Protein AF-A0A7S0CYG7-F1 (afdb_monomer)

Sequence (548 aa):
MARQGARPFTRKGIQISRIVRALGLVGALTLSAVIFRNNRKIYEASVMEYEMIKNEPAGGPNTKQLPSTTHTIQKKKKPPKPDGEVFWECKTQQNEMSTRLPTTFNICGFDLVSDKRYLPDPNYLDLVQAYPPESWRLDSALMIEAAVDLQNPLSCENPFSEDKGRFHLLKLIQAGIGFNVYLFTNLVSRHLEVDVPVMVNENSYWRFTDSNCGRGYTCHLRNLTKCRVDDVPRDKVVALTHHGWPFPTLANVCGEHGTWIPAKGRCLCRKGYVPQESGQSDPACRKLKPNEQQPRISDMMDRFHKWGLTAPGEVDVGGSGCPYSFVNKRDERYKHGYFWWHAQYLNWLITEADNYKNTQGWAKEMGLDHLAGDTCIAVHVRHGDACMDPYSKHRTCHSWTEYLAAIEEMERIYGNQKSIFLATDNQTIVDDAVRMNHAGRRLVYQNISRAKYKPRNWGDTVDVRREFNKPEIVTEFMQDVVGLSMCGYFIGTFTSSVGWITTELQSARLGHYRPFIALDMPYGHKKNVGRFPTFEDKPKPQKKRLDT

Foldseek 3Di:
DDDDDDDDDDPVVVVVVVVVVVVVVVVVVVVVVVVVVVVVVVVVVVVVVVVVVVPDDPDDDDDDDDDDDDDDDDDDDDDDDDPDDPDPPPPDPVVDPDPDDDLADDPPDDDLAADLWDQDAQVVVVSCLVPFNVCLVVLLVVLVVLQLDLQEAPAQAPRDDPPQAAEEEDDFWLFFPLVRLLLVLVVSLVCSLLSHHYAYQLQAPHFQRDVVCPQDRHLQWAHSHPHHPVRHPQQRYFYDFPPAPDTDGQVPLQPPFFHQDSNNRATDGDPQWDQDLQLEGGSYTDGADPPHDHDDPVVSVVSNLVSIHDDPLDPPPVPGHPVPPSPDPRCVCVRPHDLSSSLSSSLNGRCNRNCNVVLVVVLVVLVLQVLFADQEEEEEFEDQLLVLCCPPLVDDRDALVVLVVVQVVSCVRNNHHQAYEYDYLDVVSVVCCVVVVPPNHHYTYDPDDSPLSHAPDRPRHSSSDRVCRDNVNSSNLSSSLVSLLRHQEYEEALSDSSSSSSQSNVCNVSSHGGTYRHPRRRNNHVSSCSVPDDPVPPPPPPPPPPDD

Solvent-accessible surface area (backbone atoms only — not comparable to full-atom values): 31955 Å² total; per-residue (Å²): 141,84,86,83,81,83,78,80,85,53,77,68,61,60,55,52,55,51,51,55,51,52,53,52,51,51,52,52,53,53,51,51,53,49,52,52,52,51,54,51,51,53,50,56,48,54,52,50,53,51,55,53,64,72,67,61,77,90,78,78,83,92,77,85,87,79,89,86,83,88,81,92,76,88,81,80,88,74,81,87,77,79,91,83,77,86,68,86,75,78,72,77,63,82,86,63,81,56,100,62,81,76,92,67,85,74,82,74,91,70,51,56,48,77,36,36,56,44,80,72,57,57,71,58,52,53,49,44,70,75,53,43,53,63,63,58,58,54,54,47,48,55,55,50,50,56,41,51,55,59,26,50,43,95,36,45,72,60,51,43,61,97,85,58,71,45,36,36,42,55,81,82,52,62,53,36,69,45,50,45,56,50,52,48,38,54,56,50,50,58,32,45,62,68,75,35,33,56,43,54,54,50,35,40,92,49,74,44,40,31,82,88,46,50,78,18,56,27,36,59,37,35,66,68,34,87,58,47,74,85,49,29,49,40,77,45,30,28,44,78,48,73,77,50,72,79,68,41,23,49,62,50,38,12,47,99,40,29,44,63,36,66,83,57,63,38,34,51,39,40,93,69,33,37,54,42,76,61,44,72,42,50,53,28,37,36,74,52,54,98,85,53,72,84,68,54,72,67,58,48,53,58,47,58,68,70,41,47,32,64,70,77,70,73,70,42,81,90,71,74,67,65,88,70,68,86,74,78,80,56,64,59,43,77,74,63,29,67,66,54,46,49,13,43,49,42,37,53,32,35,70,59,8,81,40,30,64,57,43,50,49,51,31,43,75,72,50,42,63,86,33,47,34,88,34,17,36,12,36,45,50,76,34,44,46,49,56,73,35,56,85,85,64,79,42,78,65,76,56,66,67,60,53,50,52,52,50,52,54,50,28,72,68,70,44,84,50,55,26,35,38,46,40,62,39,39,60,67,56,53,54,48,49,67,72,65,55,75,84,75,44,46,78,38,64,82,97,67,84,36,72,76,36,50,45,90,49,91,88,41,57,50,53,69,42,74,74,62,27,37,65,68,51,50,46,54,53,50,37,42,44,52,49,35,28,37,23,37,29,42,37,32,33,34,84,38,47,58,41,50,54,25,55,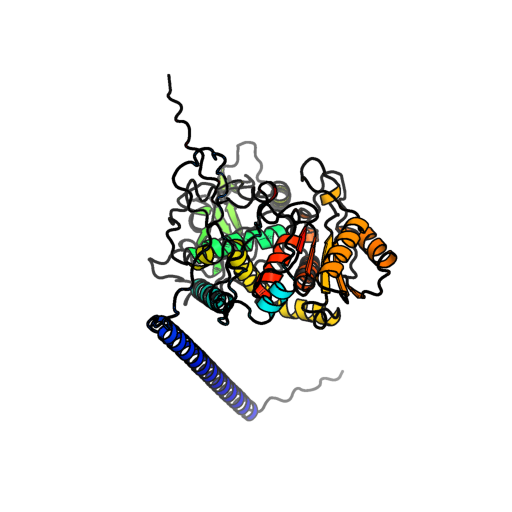28,35,31,18,46,76,64,50,44,87,58,44,32,42,31,81,76,38,17,72,53,23,64,89,68,24,73,77,49,88,53,90,79,69,61,77,71,79,75,77,74,77,78,88,125

Secondary structure (DSSP, 8-state):
---PPPPPPPHHHHHHHHHHHHHHHHHHHHHHHHHHHHHHHHHHHHHHHHHHHHT----PPP----PPPP---PPPPPPPPPTT---------TT---SS--SS---TT--TTT-SEE---HHHHHHHHHS--HHHHHHHHHHHHHHHHHHS-S-SSS-S-TTS--EEEE---SS-HHHHHHHHHHHHHHHHHTT--EEE-TT-SSTT--GGG-SSS-TTS----S--GGGS-GGGEEE--SS-SSPPBTTTTTGGGEEEEGGGTEEEEPTTEEE---TTT---EEEPPTT-----HHHHHHHHTTS-----TT--TTTS---S----S-THHHHHHHHHHHHHHHHHHHHTSTTHHHHHHHHHHTT-STTTEEEEEEEEE--GGGTT-HHHH------HHHHHHHHHHHHHHH---SEEEEEES-HHHHHHHHHH--S--EEEE----GGGGS-SSTT--GGG-GGGGSHHHHHHHHHHHHHHHHEEEEEE-TTSHHHHHHHHHHHHHHTSPPPEEESS--TT-HHHHTTS--TT-PPPP-------

Structure (mmCIF, N/CA/C/O backbone):
data_AF-A0A7S0CYG7-F1
#
_entry.id   AF-A0A7S0CYG7-F1
#
loop_
_atom_site.group_PDB
_atom_site.id
_atom_site.type_symbol
_atom_site.label_atom_id
_atom_site.label_alt_id
_atom_site.label_comp_id
_atom_site.label_asym_id
_atom_site.label_entity_id
_atom_site.label_seq_id
_atom_site.pdbx_PDB_ins_code
_atom_site.Cartn_x
_atom_site.Cartn_y
_atom_site.Cartn_z
_atom_site.occupancy
_atom_site.B_iso_or_equiv
_atom_site.auth_seq_id
_atom_site.auth_comp_id
_atom_site.auth_asym_id
_atom_site.auth_atom_id
_atom_site.pdbx_PDB_model_num
ATOM 1 N N . MET A 1 1 ? 53.678 -15.626 21.365 1.00 46.62 1 MET A N 1
ATOM 2 C CA . MET A 1 1 ? 54.156 -16.899 20.785 1.00 46.62 1 MET A CA 1
ATOM 3 C C . MET A 1 1 ? 53.266 -18.032 21.280 1.00 46.62 1 MET A C 1
ATOM 5 O O . MET A 1 1 ? 53.373 -18.382 22.441 1.00 46.62 1 MET A O 1
ATOM 9 N N . ALA A 1 2 ? 52.370 -18.547 20.436 1.00 34.12 2 ALA A N 1
ATOM 10 C CA . ALA A 1 2 ? 51.748 -19.873 20.555 1.00 34.12 2 ALA A CA 1
ATOM 11 C C . ALA A 1 2 ? 50.960 -20.126 19.256 1.00 34.12 2 ALA A C 1
ATOM 13 O O . ALA A 1 2 ? 49.887 -19.564 19.055 1.00 34.12 2 ALA A O 1
ATOM 14 N N . ARG A 1 3 ? 51.530 -20.901 18.325 1.00 36.56 3 ARG A N 1
ATOM 15 C CA . ARG A 1 3 ? 50.831 -21.381 17.123 1.00 36.56 3 ARG A CA 1
ATOM 16 C C . ARG A 1 3 ? 50.120 -22.684 17.491 1.00 36.56 3 ARG A C 1
ATOM 18 O O . ARG A 1 3 ? 50.789 -23.678 17.753 1.00 36.56 3 ARG A O 1
ATOM 25 N N . GLN A 1 4 ? 48.788 -22.685 17.509 1.00 37.97 4 GLN A N 1
ATOM 26 C CA . GLN A 1 4 ? 48.003 -23.920 17.560 1.00 37.97 4 GLN A CA 1
ATOM 27 C C . GLN A 1 4 ? 47.926 -24.518 16.149 1.00 37.97 4 GLN A C 1
ATOM 29 O O . GLN A 1 4 ? 47.473 -23.868 15.208 1.00 37.97 4 GLN A O 1
ATOM 34 N N . GLY A 1 5 ? 48.435 -25.741 16.000 1.00 33.69 5 GLY A N 1
ATOM 35 C CA . GLY A 1 5 ? 48.446 -26.482 14.742 1.00 33.69 5 GLY A CA 1
ATOM 36 C C . GLY A 1 5 ? 47.070 -27.050 14.401 1.00 33.69 5 GLY A C 1
ATOM 37 O O . GLY A 1 5 ? 46.512 -27.843 15.158 1.00 33.69 5 GLY A O 1
ATOM 38 N N . ALA A 1 6 ? 46.547 -26.680 13.233 1.00 37.00 6 ALA A N 1
ATOM 39 C CA . ALA A 1 6 ? 45.404 -27.343 12.622 1.00 37.00 6 ALA A CA 1
ATOM 40 C C . ALA A 1 6 ? 45.821 -28.744 12.139 1.00 37.00 6 ALA A C 1
ATOM 42 O O . ALA A 1 6 ? 46.774 -28.887 11.372 1.00 37.00 6 ALA A O 1
ATOM 43 N N . ARG A 1 7 ? 45.114 -29.788 12.591 1.00 41.06 7 ARG A N 1
ATOM 44 C CA . ARG A 1 7 ? 45.300 -31.157 12.087 1.00 41.06 7 ARG A CA 1
ATOM 45 C C . ARG A 1 7 ? 44.610 -31.310 10.723 1.00 41.06 7 ARG A C 1
ATOM 47 O O . ARG A 1 7 ? 43.498 -30.807 10.559 1.00 41.06 7 ARG A O 1
ATOM 54 N N . PRO A 1 8 ? 45.215 -32.020 9.757 1.00 43.38 8 PRO A N 1
ATOM 55 C CA . PRO A 1 8 ? 44.611 -32.233 8.450 1.00 43.38 8 PRO A CA 1
ATOM 56 C C . PRO A 1 8 ? 43.407 -33.177 8.559 1.00 43.38 8 PRO A C 1
ATOM 58 O O . PRO A 1 8 ? 43.479 -34.236 9.187 1.00 43.38 8 PRO A O 1
ATOM 61 N N . PHE A 1 9 ? 42.296 -32.797 7.923 1.00 43.41 9 PHE A N 1
ATOM 62 C CA . PHE A 1 9 ? 41.131 -33.661 7.755 1.00 43.41 9 PHE A CA 1
ATOM 63 C C . PHE A 1 9 ? 41.536 -34.925 6.988 1.00 43.41 9 PHE A C 1
ATOM 65 O O . PHE A 1 9 ? 42.022 -34.866 5.858 1.00 43.41 9 PHE A O 1
ATOM 72 N N . THR A 1 10 ? 41.334 -36.088 7.603 1.00 55.16 10 THR A N 1
ATOM 73 C CA . THR A 1 10 ? 41.594 -37.378 6.964 1.00 55.16 10 THR A CA 1
ATOM 74 C C . THR A 1 10 ? 40.589 -37.613 5.831 1.00 55.16 10 THR A C 1
ATOM 76 O O . THR A 1 10 ? 39.414 -37.253 5.934 1.00 55.16 10 THR A O 1
ATOM 79 N N . ARG A 1 11 ? 41.028 -38.260 4.739 1.00 51.25 11 ARG A N 1
ATOM 80 C CA . ARG A 1 11 ? 40.200 -38.587 3.553 1.00 51.25 11 ARG A CA 1
ATOM 81 C C . ARG A 1 11 ? 38.854 -39.259 3.888 1.00 51.25 11 ARG A C 1
ATOM 83 O O . ARG A 1 11 ? 37.906 -39.105 3.123 1.00 51.25 11 ARG A O 1
ATOM 90 N N . LYS A 1 12 ? 38.736 -39.944 5.035 1.00 51.34 12 LYS A N 1
ATOM 91 C CA . LYS A 1 12 ? 37.479 -40.555 5.508 1.00 51.34 12 LYS A CA 1
ATOM 92 C C . LYS A 1 12 ? 36.396 -39.526 5.879 1.00 51.34 12 LYS A C 1
ATOM 94 O O . LYS A 1 12 ? 35.222 -39.784 5.633 1.00 51.34 12 LYS A O 1
ATOM 99 N N . GLY A 1 13 ? 36.761 -38.341 6.378 1.00 45.72 13 GLY A N 1
ATOM 100 C CA . GLY A 1 13 ? 35.794 -37.285 6.719 1.00 45.72 13 GLY A CA 1
ATOM 101 C C . GLY A 1 13 ? 35.099 -36.662 5.499 1.00 45.72 13 GLY A C 1
ATOM 102 O O . GLY A 1 13 ? 33.937 -36.264 5.571 1.00 45.72 13 GLY A O 1
ATOM 103 N N . ILE A 1 14 ? 35.776 -36.643 4.345 1.00 56.09 14 ILE A N 1
ATOM 104 C CA . ILE A 1 14 ? 35.232 -36.087 3.095 1.00 56.09 14 ILE A CA 1
ATOM 105 C C . ILE A 1 14 ? 34.180 -37.024 2.477 1.00 56.09 14 ILE A C 1
ATOM 107 O O . ILE A 1 14 ? 33.192 -36.546 1.918 1.00 56.09 14 ILE A O 1
ATOM 111 N N . GLN A 1 15 ? 34.337 -38.347 2.608 1.00 58.44 15 GLN A N 1
ATOM 112 C CA . GLN A 1 15 ? 33.342 -39.305 2.107 1.00 58.44 15 GLN A CA 1
ATOM 113 C C . GLN A 1 15 ? 32.035 -39.268 2.909 1.00 58.44 15 GLN A C 1
ATOM 115 O O . GLN A 1 15 ? 30.965 -39.241 2.306 1.00 58.44 15 GLN A O 1
ATOM 120 N N . ILE A 1 16 ? 32.103 -39.177 4.241 1.00 55.66 16 ILE A N 1
ATOM 121 C CA . ILE A 1 16 ? 30.902 -39.130 5.093 1.00 55.66 16 ILE A CA 1
ATOM 122 C C . ILE A 1 16 ? 30.106 -37.838 4.844 1.00 55.66 16 ILE A C 1
ATOM 124 O O . ILE A 1 16 ? 28.891 -37.886 4.682 1.00 55.66 16 ILE A O 1
ATOM 128 N N . SER A 1 17 ? 30.783 -36.693 4.694 1.00 51.28 17 SER A N 1
ATOM 129 C CA . SER A 1 17 ? 30.139 -35.409 4.364 1.00 51.28 17 SER A CA 1
ATOM 130 C C . SER A 1 17 ? 29.378 -35.442 3.027 1.00 51.28 17 SER A C 1
ATOM 132 O O . SER A 1 17 ? 28.269 -34.914 2.924 1.00 51.28 17 SER A O 1
ATOM 134 N N . ARG A 1 18 ? 29.925 -36.115 2.004 1.00 61.69 18 ARG A N 1
ATOM 135 C CA . ARG A 1 18 ? 29.256 -36.269 0.701 1.00 61.69 18 ARG A CA 1
ATOM 136 C C . ARG A 1 18 ? 28.033 -37.184 0.771 1.00 61.69 18 ARG A C 1
ATOM 138 O O . ARG A 1 18 ? 27.021 -36.861 0.157 1.00 61.69 18 ARG A O 1
ATOM 145 N N . ILE A 1 19 ? 28.100 -38.269 1.544 1.00 64.12 19 ILE A N 1
ATOM 146 C CA . ILE A 1 19 ? 26.974 -39.196 1.741 1.00 64.12 19 ILE A CA 1
ATOM 147 C C . ILE A 1 19 ? 25.843 -38.510 2.519 1.00 64.12 19 ILE A C 1
ATOM 149 O O . ILE A 1 19 ? 24.691 -38.585 2.104 1.00 64.12 19 ILE A O 1
ATOM 153 N N . VAL A 1 20 ? 26.160 -37.764 3.584 1.00 55.72 20 VAL A N 1
ATOM 154 C CA . VAL A 1 20 ? 25.155 -37.023 4.370 1.00 55.72 20 VAL A CA 1
ATOM 155 C C . VAL A 1 20 ? 24.475 -35.934 3.530 1.00 55.72 20 VAL A C 1
ATOM 157 O O . VAL A 1 20 ? 23.257 -35.787 3.594 1.00 55.72 20 VAL A O 1
ATOM 160 N N . ARG A 1 21 ? 25.221 -35.216 2.675 1.00 60.19 21 ARG A N 1
ATOM 161 C CA . ARG A 1 21 ? 24.629 -34.241 1.738 1.00 60.19 21 ARG A CA 1
ATOM 162 C C . ARG A 1 21 ? 23.764 -34.899 0.663 1.00 60.19 21 ARG A C 1
ATOM 164 O O . ARG A 1 21 ? 22.703 -34.369 0.357 1.00 60.19 21 ARG A O 1
ATOM 171 N N . ALA A 1 22 ? 24.184 -36.038 0.113 1.00 65.31 22 ALA A N 1
ATOM 172 C CA . ALA A 1 22 ? 23.402 -36.766 -0.886 1.00 65.31 22 ALA A CA 1
ATOM 173 C C . ALA A 1 22 ? 22.087 -37.306 -0.297 1.00 65.31 22 ALA A C 1
ATOM 175 O O . ALA A 1 22 ? 21.034 -37.141 -0.907 1.00 65.31 22 ALA A O 1
ATOM 176 N N . LEU A 1 23 ? 22.126 -37.870 0.915 1.00 58.69 23 LEU A N 1
ATOM 177 C CA . LEU A 1 23 ? 20.931 -38.355 1.613 1.00 58.69 23 LEU A CA 1
ATOM 178 C C . LEU A 1 23 ? 19.974 -37.214 1.988 1.00 58.69 23 LEU A C 1
ATOM 180 O O . LEU A 1 23 ? 18.764 -37.358 1.824 1.00 58.69 23 LEU A O 1
ATOM 184 N N . GLY A 1 24 ? 20.501 -36.059 2.412 1.00 71.88 24 GLY A N 1
ATOM 185 C CA . GLY A 1 24 ? 19.691 -34.862 2.661 1.00 71.88 24 GLY A CA 1
ATOM 186 C C . GLY A 1 24 ? 18.998 -34.329 1.400 1.00 71.88 24 GLY A C 1
ATOM 187 O O . GLY A 1 24 ? 17.829 -33.953 1.457 1.00 71.88 24 GLY A O 1
ATOM 188 N N . LEU A 1 25 ? 19.684 -34.352 0.250 1.00 64.88 25 LEU A N 1
ATOM 189 C CA . LEU A 1 25 ? 19.123 -33.894 -1.026 1.00 64.88 25 LEU A CA 1
ATOM 190 C C . LEU A 1 25 ? 18.015 -34.827 -1.536 1.00 64.88 25 LEU A C 1
ATOM 192 O O . LEU A 1 25 ? 16.969 -34.357 -1.977 1.00 64.88 25 LEU A O 1
ATOM 196 N N . VAL A 1 26 ? 18.222 -36.145 -1.434 1.00 73.25 26 VAL A N 1
ATOM 197 C CA . VAL A 1 26 ? 17.208 -37.144 -1.805 1.00 73.25 26 VAL A CA 1
ATOM 198 C C . VAL A 1 26 ? 15.982 -37.011 -0.904 1.00 73.25 26 VAL A C 1
ATOM 200 O O . VAL A 1 26 ? 14.872 -36.942 -1.424 1.00 73.25 26 VAL A O 1
ATOM 203 N N . GLY A 1 27 ? 16.178 -36.866 0.413 1.00 74.12 27 GLY A N 1
ATOM 204 C CA . GLY A 1 27 ? 15.095 -36.646 1.377 1.00 74.12 27 GLY A CA 1
ATOM 205 C C . GLY A 1 27 ? 14.254 -35.404 1.064 1.00 74.12 27 GLY A C 1
ATOM 206 O O . GLY A 1 27 ? 13.023 -35.482 1.027 1.00 74.12 27 GLY A O 1
ATOM 207 N N . ALA A 1 28 ? 14.905 -34.277 0.757 1.00 61.06 28 ALA A N 1
ATOM 208 C CA . ALA A 1 28 ? 14.234 -33.028 0.396 1.00 61.06 28 ALA A CA 1
ATOM 209 C C . ALA A 1 28 ? 13.441 -33.132 -0.922 1.00 61.06 28 ALA A C 1
ATOM 211 O O . ALA A 1 28 ? 12.318 -32.627 -1.008 1.00 61.06 28 ALA A O 1
ATOM 212 N N . LEU A 1 29 ? 13.982 -33.825 -1.931 1.00 66.75 29 LEU A N 1
ATOM 213 C CA . LEU A 1 29 ? 13.293 -34.057 -3.205 1.00 66.75 29 LEU A CA 1
ATOM 214 C C . LEU A 1 29 ? 12.083 -34.985 -3.038 1.00 66.75 29 LEU A C 1
ATOM 216 O O . LEU A 1 29 ? 11.020 -34.702 -3.589 1.00 66.75 29 LEU A O 1
ATOM 220 N N . THR A 1 30 ? 12.197 -36.046 -2.230 1.00 68.06 30 THR A N 1
ATOM 221 C CA . THR A 1 30 ? 11.054 -36.920 -1.922 1.00 68.06 30 THR A CA 1
ATOM 222 C C . THR A 1 30 ? 9.964 -36.200 -1.139 1.00 68.06 30 THR A C 1
ATOM 224 O O . THR A 1 30 ? 8.791 -36.351 -1.472 1.00 68.06 30 THR A O 1
ATOM 227 N N . LEU A 1 31 ? 10.321 -35.370 -0.152 1.00 56.03 31 LEU A N 1
ATOM 228 C CA . LEU A 1 31 ? 9.344 -34.601 0.621 1.00 56.03 31 LEU A CA 1
ATOM 229 C C . LEU A 1 31 ? 8.616 -33.580 -0.265 1.00 56.03 31 LEU A C 1
ATOM 231 O O . LEU A 1 31 ? 7.393 -33.486 -0.213 1.00 56.03 31 LEU A O 1
ATOM 235 N N . SER A 1 32 ? 9.348 -32.892 -1.145 1.00 56.03 32 SER A N 1
ATOM 236 C CA . SER A 1 32 ? 8.770 -31.944 -2.109 1.00 56.03 32 SER A CA 1
ATOM 237 C C . SER A 1 32 ? 7.825 -32.636 -3.098 1.00 56.03 32 SER A C 1
ATOM 239 O O . SER A 1 32 ? 6.734 -32.138 -3.360 1.00 56.03 32 SER A O 1
ATOM 241 N N . ALA A 1 33 ? 8.189 -33.823 -3.599 1.00 64.06 33 ALA A N 1
ATOM 242 C CA . ALA A 1 33 ? 7.334 -34.606 -4.492 1.00 64.06 33 ALA A CA 1
ATOM 243 C C . ALA A 1 33 ? 6.060 -35.128 -3.799 1.00 64.06 33 ALA A C 1
ATOM 245 O O . ALA A 1 33 ? 5.003 -35.201 -4.430 1.00 64.06 33 ALA A O 1
ATOM 246 N N . VAL A 1 34 ? 6.136 -35.472 -2.508 1.00 67.75 34 VAL A N 1
ATOM 247 C CA . VAL A 1 34 ? 4.973 -35.884 -1.703 1.00 67.75 34 VAL A CA 1
ATOM 248 C C . VAL A 1 34 ? 4.043 -34.702 -1.437 1.00 67.75 34 VAL A C 1
ATOM 250 O O . VAL A 1 34 ? 2.838 -34.837 -1.642 1.00 67.75 34 VAL A O 1
ATOM 253 N N . ILE A 1 35 ? 4.584 -33.538 -1.061 1.00 64.06 35 ILE A N 1
ATOM 254 C CA . ILE A 1 35 ? 3.800 -32.306 -0.880 1.00 64.06 35 ILE A CA 1
ATOM 255 C C . ILE A 1 35 ? 3.101 -31.929 -2.192 1.00 64.06 35 ILE A C 1
ATOM 257 O O . ILE A 1 35 ? 1.896 -31.690 -2.197 1.00 64.06 35 ILE A O 1
ATOM 261 N N . PHE A 1 36 ? 3.818 -31.971 -3.319 1.00 64.44 36 PHE A N 1
ATOM 262 C CA . PHE A 1 36 ? 3.248 -31.676 -4.634 1.00 64.44 36 PHE A CA 1
ATOM 263 C C . PHE A 1 36 ? 2.129 -32.656 -5.025 1.00 64.44 36 PHE A C 1
ATOM 265 O O . PHE A 1 36 ? 1.066 -32.236 -5.477 1.00 64.44 36 PHE A O 1
ATOM 272 N N . ARG A 1 37 ? 2.315 -33.967 -4.799 1.00 66.38 37 ARG A N 1
ATOM 273 C CA . ARG A 1 37 ? 1.265 -34.974 -5.051 1.00 66.38 37 ARG A CA 1
ATOM 274 C C . ARG A 1 37 ? 0.043 -34.792 -4.152 1.00 66.38 37 ARG A C 1
ATOM 276 O O . ARG A 1 37 ? -1.071 -34.973 -4.635 1.00 66.38 37 ARG A O 1
ATOM 283 N N . ASN A 1 38 ? 0.233 -34.453 -2.879 1.00 58.53 38 ASN A N 1
ATOM 284 C CA . ASN A 1 38 ? -0.882 -34.228 -1.959 1.00 58.53 38 ASN A CA 1
ATOM 285 C C . ASN A 1 38 ? -1.662 -32.961 -2.324 1.00 58.53 38 ASN A C 1
ATOM 287 O O . ASN A 1 38 ? -2.886 -33.019 -2.392 1.00 58.53 38 ASN A O 1
ATOM 291 N N . ASN A 1 39 ? -0.977 -31.865 -2.659 1.00 54.94 39 ASN A N 1
ATOM 292 C CA . ASN A 1 39 ? -1.631 -30.633 -3.105 1.00 54.94 39 ASN A CA 1
ATOM 293 C C . ASN A 1 39 ? -2.403 -30.839 -4.415 1.00 54.94 39 ASN A C 1
ATOM 295 O O . ASN A 1 39 ? -3.532 -30.373 -4.538 1.00 54.94 39 ASN A O 1
ATOM 299 N N . ARG A 1 40 ? -1.851 -31.615 -5.358 1.00 68.75 40 ARG A N 1
ATOM 300 C CA . ARG A 1 40 ? -2.546 -31.976 -6.600 1.00 68.75 40 ARG A CA 1
ATOM 301 C C . ARG A 1 40 ? -3.814 -32.799 -6.352 1.00 68.75 40 ARG A C 1
ATOM 303 O O . ARG A 1 40 ? -4.825 -32.540 -6.989 1.00 68.75 40 ARG A O 1
ATOM 310 N N . LYS A 1 41 ? -3.789 -33.758 -5.420 1.00 63.50 41 LYS A N 1
ATOM 311 C CA . LYS A 1 41 ? -4.982 -34.550 -5.068 1.00 63.50 41 LYS A CA 1
ATOM 312 C C . LYS A 1 41 ? -6.069 -33.714 -4.396 1.00 63.50 41 LYS A C 1
ATOM 314 O O . LYS A 1 41 ? -7.241 -33.929 -4.677 1.00 63.50 41 LYS A O 1
ATOM 319 N N . ILE A 1 42 ? -5.685 -32.778 -3.524 1.00 60.53 42 ILE A N 1
ATOM 320 C CA . ILE A 1 42 ? -6.625 -31.834 -2.901 1.00 60.53 42 ILE A CA 1
ATOM 321 C C . ILE A 1 42 ? -7.275 -30.968 -3.987 1.00 60.53 42 ILE A C 1
ATOM 323 O O . ILE A 1 42 ? -8.491 -30.835 -4.008 1.00 60.53 42 ILE A O 1
ATOM 327 N N . TYR A 1 43 ? -6.481 -30.469 -4.937 1.00 59.38 43 TYR A N 1
ATOM 328 C CA . TYR A 1 43 ? -6.981 -29.707 -6.081 1.00 59.38 43 TYR A CA 1
ATOM 329 C C . TYR A 1 43 ? -7.947 -30.518 -6.963 1.00 59.38 43 TYR A C 1
ATOM 331 O O . TYR A 1 43 ? -9.050 -30.062 -7.248 1.00 59.38 43 TYR A O 1
ATOM 339 N N . GLU A 1 44 ? -7.574 -31.740 -7.356 1.00 71.50 44 GLU A N 1
ATOM 340 C CA . GLU A 1 44 ? -8.427 -32.621 -8.169 1.00 71.50 44 GLU A CA 1
ATOM 341 C C . GLU A 1 44 ? -9.744 -32.972 -7.447 1.00 71.50 44 GLU A C 1
ATOM 343 O O . GLU A 1 44 ? -10.792 -33.036 -8.089 1.00 71.50 44 GLU A O 1
ATOM 348 N N . ALA A 1 45 ? -9.722 -33.134 -6.117 1.00 60.94 45 ALA A N 1
ATOM 349 C CA . ALA A 1 45 ? -10.925 -33.350 -5.312 1.00 60.94 45 ALA A CA 1
ATOM 350 C C . ALA A 1 45 ? -11.847 -32.118 -5.291 1.00 60.94 45 ALA A C 1
ATOM 352 O O . ALA A 1 45 ? -13.042 -32.259 -5.537 1.00 60.94 45 ALA A O 1
ATOM 353 N N . SER A 1 46 ? -11.297 -30.916 -5.084 1.00 53.44 46 SER A N 1
ATOM 354 C CA . SER A 1 46 ? -12.075 -29.669 -5.094 1.00 53.44 46 SER A CA 1
ATOM 355 C C . SER A 1 46 ? -12.696 -29.368 -6.465 1.00 53.44 46 SER A C 1
ATOM 357 O O . SER A 1 46 ? -13.828 -28.898 -6.539 1.00 53.44 46 SER A O 1
ATOM 359 N N . VAL A 1 47 ? -11.992 -29.677 -7.561 1.00 55.69 47 VAL A N 1
ATOM 360 C CA . VAL A 1 47 ? -12.526 -29.520 -8.927 1.00 55.69 47 VAL A CA 1
ATOM 361 C C . VAL A 1 47 ? -13.667 -30.507 -9.198 1.00 55.69 47 VAL A C 1
ATOM 363 O O . VAL A 1 47 ? -14.678 -30.123 -9.784 1.00 55.69 47 VAL A O 1
ATOM 366 N N . MET A 1 48 ? -13.548 -31.763 -8.748 1.00 58.22 48 MET A N 1
ATOM 367 C CA . MET A 1 48 ? -14.632 -32.744 -8.886 1.00 58.22 48 MET A CA 1
ATOM 368 C C . MET A 1 48 ? -15.870 -32.369 -8.065 1.00 58.22 48 MET A C 1
ATOM 370 O O . MET A 1 48 ? -16.984 -32.490 -8.568 1.00 58.22 48 MET A O 1
ATOM 374 N N . GLU A 1 49 ? -15.695 -31.884 -6.835 1.00 55.16 49 GLU A N 1
ATOM 375 C CA . GLU A 1 49 ? -16.804 -31.437 -5.983 1.00 55.16 49 GLU A CA 1
ATOM 376 C C . GLU A 1 49 ? -17.543 -30.238 -6.603 1.00 55.16 49 GLU A C 1
ATOM 378 O O . GLU A 1 49 ? -18.774 -30.220 -6.656 1.00 55.16 49 GLU A O 1
ATOM 383 N N . TYR A 1 50 ? -16.804 -29.292 -7.188 1.00 48.44 50 TYR A N 1
ATOM 384 C CA . TYR A 1 50 ? -17.379 -28.161 -7.917 1.00 48.44 50 TYR A CA 1
ATOM 385 C C . TYR A 1 50 ? -18.197 -28.593 -9.149 1.00 48.44 50 TYR A C 1
ATOM 387 O O . TYR A 1 50 ? -19.324 -28.131 -9.345 1.00 48.44 50 TYR A O 1
ATOM 395 N N . GLU A 1 51 ? -17.672 -29.510 -9.967 1.00 59.41 51 GLU A N 1
ATOM 396 C CA . GLU A 1 51 ? -18.393 -30.040 -11.133 1.00 59.41 51 GLU A CA 1
ATOM 397 C C . GLU A 1 51 ? -19.602 -30.906 -10.731 1.00 59.41 51 GLU A C 1
ATOM 399 O O . GLU A 1 51 ? -20.597 -30.945 -11.457 1.00 59.41 51 GLU A O 1
ATOM 404 N N . MET A 1 52 ? -19.582 -31.552 -9.561 1.00 59.62 52 MET A N 1
ATOM 405 C CA . MET A 1 52 ? -20.756 -32.248 -9.021 1.00 59.62 52 MET A CA 1
ATOM 406 C C . MET A 1 52 ? -21.870 -31.273 -8.623 1.00 59.62 52 MET A C 1
ATOM 408 O O . MET A 1 52 ? -23.021 -31.488 -8.998 1.00 59.62 52 MET A O 1
ATOM 412 N N . ILE A 1 53 ? -21.537 -30.173 -7.941 1.00 56.66 53 ILE A N 1
ATOM 413 C CA . ILE A 1 53 ? -22.509 -29.144 -7.525 1.00 56.66 53 ILE A CA 1
ATOM 414 C C . ILE A 1 53 ? -23.143 -28.454 -8.743 1.00 56.66 53 ILE A C 1
ATOM 416 O O . ILE A 1 53 ? -24.339 -28.165 -8.756 1.00 56.66 53 ILE A O 1
ATOM 420 N N . LYS A 1 54 ? -22.360 -28.219 -9.800 1.00 54.41 54 LYS A N 1
ATOM 421 C CA . LYS A 1 54 ? -22.825 -27.576 -11.038 1.00 54.41 54 LYS A CA 1
ATOM 422 C C . LYS A 1 54 ? -23.845 -28.414 -11.821 1.00 54.41 54 LYS A C 1
ATOM 424 O O . LYS A 1 54 ? -24.629 -27.852 -12.583 1.00 54.41 54 LYS A O 1
ATOM 429 N N . ASN A 1 55 ? -23.829 -29.735 -11.647 1.00 56.94 55 ASN A N 1
ATOM 430 C CA . ASN A 1 55 ? -24.643 -30.676 -12.417 1.00 56.94 55 ASN A CA 1
ATOM 431 C C . ASN A 1 55 ? -25.871 -31.212 -11.656 1.00 56.94 55 ASN A C 1
ATOM 433 O O . ASN A 1 55 ? -26.570 -32.077 -12.187 1.00 56.94 55 ASN A O 1
ATOM 437 N N . GLU A 1 56 ? -26.183 -30.709 -10.454 1.00 54.81 56 GLU A N 1
ATOM 438 C CA . GLU A 1 56 ? -27.442 -31.058 -9.785 1.00 54.81 56 GLU A CA 1
ATOM 439 C C . GLU A 1 56 ? -28.648 -30.394 -10.485 1.00 54.81 56 GLU A C 1
ATOM 441 O O . GLU A 1 56 ? -28.734 -29.163 -10.554 1.00 54.81 56 GLU A O 1
ATOM 446 N N . PRO A 1 57 ? -29.622 -31.169 -10.999 1.00 41.47 57 PRO A N 1
ATOM 447 C CA . PRO A 1 57 ? -30.836 -30.607 -11.574 1.00 41.47 57 PRO A CA 1
ATOM 448 C C . PRO A 1 57 ? -31.703 -29.967 -10.481 1.00 41.47 57 PRO A C 1
ATOM 450 O O . PRO A 1 57 ? -31.955 -30.559 -9.432 1.00 41.47 57 PRO A O 1
ATOM 453 N N . ALA A 1 58 ? -32.207 -28.761 -10.753 1.00 42.91 58 ALA A N 1
ATOM 454 C CA . ALA A 1 58 ? -33.075 -27.999 -9.858 1.00 42.91 58 ALA A CA 1
ATOM 455 C C . ALA A 1 58 ? -34.454 -28.672 -9.671 1.00 42.91 58 ALA A C 1
ATOM 457 O O . ALA A 1 58 ? -35.445 -28.291 -10.291 1.00 42.91 58 ALA A O 1
ATOM 458 N N . GLY A 1 59 ? -34.526 -29.690 -8.814 1.00 42.09 59 GLY A N 1
ATOM 459 C CA . GLY A 1 59 ? -35.770 -30.314 -8.368 1.00 42.09 59 GLY A CA 1
ATOM 460 C C . GLY A 1 59 ? -36.302 -29.640 -7.104 1.00 42.09 59 GLY A C 1
ATOM 461 O O . GLY A 1 59 ? -35.932 -30.019 -5.997 1.00 42.09 59 GLY A O 1
ATOM 462 N N . GLY A 1 60 ? -37.163 -28.632 -7.254 1.00 38.91 60 GLY A N 1
ATOM 463 C CA . GLY A 1 60 ? -37.889 -28.025 -6.131 1.00 38.91 60 GLY A CA 1
ATOM 464 C C . GLY A 1 60 ? -39.148 -28.827 -5.749 1.00 38.91 60 GLY A C 1
ATOM 465 O O . GLY A 1 60 ? -39.831 -29.334 -6.641 1.00 38.91 60 GLY A O 1
ATOM 466 N N . PRO A 1 61 ? -39.504 -28.943 -4.454 1.00 39.97 61 PRO A N 1
ATOM 467 C CA . PRO A 1 61 ? -40.762 -29.551 -4.031 1.00 39.97 61 PRO A CA 1
ATOM 468 C C . PRO A 1 61 ? -41.945 -28.580 -4.195 1.00 39.97 61 PRO A C 1
ATOM 470 O O . PRO A 1 61 ? -41.876 -27.413 -3.816 1.00 39.97 61 PRO A O 1
ATOM 473 N N . ASN A 1 62 ? -43.055 -29.099 -4.729 1.00 41.12 62 ASN A N 1
ATOM 474 C CA . ASN A 1 62 ? -44.337 -28.409 -4.892 1.00 41.12 62 ASN A CA 1
ATOM 475 C C . ASN A 1 62 ? -44.884 -27.878 -3.553 1.00 41.12 62 ASN A C 1
ATOM 477 O O . ASN A 1 62 ? -45.287 -28.665 -2.694 1.00 41.12 62 ASN A O 1
ATOM 481 N N . THR A 1 63 ? -45.009 -26.557 -3.415 1.00 36.62 63 THR A N 1
ATOM 482 C CA . THR A 1 63 ? -45.782 -25.912 -2.343 1.00 36.62 63 THR A CA 1
ATOM 483 C C . THR A 1 63 ? -47.064 -25.278 -2.884 1.00 36.62 63 THR A C 1
ATOM 485 O O . THR A 1 63 ? -47.080 -24.545 -3.871 1.00 36.62 63 THR A O 1
ATOM 488 N N . LYS A 1 64 ? -48.177 -25.627 -2.229 1.00 36.75 64 LYS A N 1
ATOM 489 C CA . LYS A 1 64 ? -49.543 -25.173 -2.516 1.00 36.75 64 LYS A CA 1
ATOM 490 C C . LYS A 1 64 ? -49.690 -23.665 -2.272 1.00 36.75 64 LYS A C 1
ATOM 492 O O . LYS A 1 64 ? -49.252 -23.158 -1.244 1.00 36.75 64 LYS A O 1
ATOM 497 N N . GLN A 1 65 ? -50.377 -22.991 -3.194 1.00 35.09 65 GLN A N 1
ATOM 498 C CA . GLN A 1 65 ? -50.800 -21.591 -3.099 1.00 35.09 65 GLN A CA 1
ATOM 499 C C . GLN A 1 65 ? -51.808 -21.358 -1.957 1.00 35.09 65 GLN A C 1
ATOM 501 O O . GLN A 1 65 ? -52.753 -22.127 -1.787 1.00 35.09 65 GLN A O 1
ATOM 506 N N . LEU A 1 66 ? -51.643 -20.239 -1.247 1.00 31.11 66 LEU A N 1
ATOM 507 C CA . LEU A 1 66 ? -52.639 -19.592 -0.381 1.00 31.11 66 LEU A CA 1
ATOM 508 C C . LEU A 1 66 ? -52.873 -18.148 -0.884 1.00 31.11 66 LEU A C 1
ATOM 510 O O . LEU A 1 66 ? -51.993 -17.588 -1.544 1.00 31.11 66 LEU A O 1
ATOM 514 N N . PRO A 1 67 ? -54.060 -17.558 -0.646 1.00 32.00 67 PRO A N 1
ATOM 515 C CA . PRO A 1 67 ? -54.578 -16.447 -1.439 1.00 32.00 67 PRO A CA 1
ATOM 516 C C . PRO A 1 67 ? -54.013 -15.078 -1.030 1.00 32.00 67 PRO A C 1
ATOM 518 O O . PRO A 1 67 ? -53.812 -14.777 0.144 1.00 32.00 67 PRO A O 1
ATOM 521 N N . SER A 1 68 ? -53.812 -14.235 -2.043 1.00 28.34 68 SER A N 1
ATOM 522 C CA . SER A 1 68 ? -53.353 -12.848 -1.948 1.00 28.34 68 SER A CA 1
ATOM 523 C C . SER A 1 68 ? -54.494 -11.899 -1.560 1.00 28.34 68 SER A C 1
ATOM 525 O O . SER A 1 68 ? -55.541 -11.871 -2.205 1.00 28.34 68 SER A O 1
ATOM 527 N N . THR A 1 69 ? -54.260 -11.063 -0.546 1.00 29.52 69 THR A N 1
ATOM 528 C CA . THR A 1 69 ? -55.020 -9.835 -0.278 1.00 29.52 69 THR A CA 1
ATOM 529 C C . THR A 1 69 ? -54.375 -8.649 -0.997 1.00 29.52 69 THR A C 1
ATOM 531 O O . THR A 1 69 ? -53.160 -8.452 -0.968 1.00 29.52 69 THR A O 1
ATOM 534 N N . THR A 1 70 ? -55.201 -7.858 -1.680 1.00 28.33 70 THR A N 1
ATOM 535 C CA . THR A 1 70 ? -54.790 -6.702 -2.485 1.00 28.33 70 THR A CA 1
ATOM 536 C C . THR A 1 70 ? -54.900 -5.419 -1.658 1.00 28.33 70 THR A C 1
ATOM 538 O O . THR A 1 70 ? -55.992 -5.060 -1.227 1.00 28.33 70 THR A O 1
ATOM 541 N N . HIS A 1 71 ? -53.797 -4.684 -1.485 1.00 28.06 71 HIS A N 1
ATOM 542 C CA . HIS A 1 71 ? -53.828 -3.283 -1.055 1.00 28.06 71 HIS A CA 1
ATOM 543 C C . HIS A 1 71 ? -53.364 -2.374 -2.196 1.00 28.06 71 HIS A C 1
ATOM 545 O O . HIS A 1 71 ? -52.240 -2.467 -2.687 1.00 28.06 71 HIS A O 1
ATOM 551 N N . THR A 1 72 ? -54.260 -1.485 -2.618 1.00 29.64 72 THR A N 1
ATOM 552 C CA . THR A 1 72 ? -54.039 -0.479 -3.658 1.00 29.64 72 THR A CA 1
ATOM 553 C C . THR A 1 72 ? -53.222 0.686 -3.098 1.00 29.64 72 THR A C 1
ATOM 555 O O . THR A 1 72 ? -53.726 1.458 -2.287 1.00 29.64 72 THR A O 1
ATOM 558 N N . ILE A 1 73 ? -51.978 0.853 -3.557 1.00 30.72 73 ILE A N 1
ATOM 559 C CA . ILE A 1 73 ? -51.170 2.059 -3.312 1.00 30.72 73 ILE A CA 1
ATOM 560 C C . ILE A 1 73 ? -51.138 2.899 -4.594 1.00 30.72 73 ILE A C 1
ATOM 562 O O . ILE A 1 73 ? -50.749 2.428 -5.665 1.00 30.72 73 ILE A O 1
ATOM 566 N N . GLN A 1 74 ? -51.562 4.159 -4.479 1.00 31.88 74 GLN A N 1
ATOM 567 C CA . GLN A 1 74 ? -51.562 5.144 -5.559 1.00 31.88 74 GLN A CA 1
ATOM 568 C C . GLN A 1 74 ? -50.135 5.439 -6.056 1.00 31.88 74 GLN A C 1
ATOM 570 O O . GLN A 1 74 ? -49.250 5.822 -5.291 1.00 31.88 74 GLN A O 1
ATOM 575 N N . LYS A 1 75 ? -49.922 5.306 -7.371 1.00 31.23 75 LYS A N 1
ATOM 576 C CA . LYS A 1 75 ? -48.667 5.641 -8.060 1.00 31.23 75 LYS A CA 1
ATOM 577 C C . LYS A 1 75 ? -48.542 7.157 -8.262 1.00 31.23 75 LYS A C 1
ATOM 579 O O . LYS A 1 75 ? -49.299 7.737 -9.038 1.00 31.23 75 LYS A O 1
ATOM 584 N N . LYS A 1 76 ? -47.524 7.789 -7.666 1.00 32.59 76 LYS A N 1
ATOM 585 C CA . LYS A 1 76 ? -46.976 9.066 -8.166 1.00 32.59 76 LYS A CA 1
ATOM 586 C C . LYS A 1 76 ? -46.038 8.786 -9.349 1.00 32.59 76 LYS A C 1
ATOM 588 O O . LYS A 1 76 ? -45.186 7.902 -9.271 1.00 32.59 76 LYS A O 1
ATOM 593 N N . LYS A 1 77 ? -46.213 9.531 -10.447 1.00 32.31 77 LYS A N 1
ATOM 594 C CA . LYS A 1 77 ? -45.400 9.458 -11.676 1.00 32.31 77 LYS A CA 1
ATOM 595 C C . LYS A 1 77 ? -43.925 9.770 -11.374 1.00 32.31 77 LYS A C 1
ATOM 597 O O . LYS A 1 77 ? -43.625 10.858 -10.890 1.00 32.31 77 LYS A O 1
ATOM 602 N N . LYS A 1 78 ? -43.018 8.839 -11.696 1.00 34.62 78 LYS A N 1
ATOM 603 C CA . LYS A 1 78 ? -41.574 9.103 -11.840 1.00 34.62 78 LYS A CA 1
ATOM 604 C C . LYS A 1 78 ? -41.275 9.577 -13.276 1.00 34.62 78 LYS A C 1
ATOM 606 O O . LYS A 1 78 ? -41.951 9.109 -14.193 1.00 34.62 78 LYS A O 1
ATOM 611 N N . PRO A 1 79 ? -40.294 10.476 -13.478 1.00 35.19 79 PRO A N 1
ATOM 612 C CA . PRO A 1 79 ? -39.829 10.865 -14.810 1.00 35.19 79 PRO A CA 1
ATOM 613 C C . PRO A 1 79 ? -39.116 9.694 -15.518 1.00 35.19 79 PRO A C 1
ATOM 615 O O . PRO A 1 79 ? -38.678 8.758 -14.839 1.00 35.19 79 PRO A O 1
ATOM 618 N N . PRO A 1 80 ? -39.014 9.718 -16.862 1.00 33.34 80 PRO A N 1
ATOM 619 C CA . PRO A 1 80 ? -38.405 8.634 -17.627 1.00 33.34 80 PRO A CA 1
ATOM 620 C C . PRO A 1 80 ? -36.905 8.538 -17.318 1.00 33.34 80 PRO A C 1
ATOM 622 O O . PRO A 1 80 ? -36.195 9.543 -17.350 1.00 33.34 80 PRO A O 1
ATOM 625 N N . LYS A 1 81 ? -36.435 7.327 -16.996 1.00 37.06 81 LYS A N 1
ATOM 626 C CA . LYS A 1 81 ? -35.001 7.008 -16.944 1.00 37.06 81 LYS A CA 1
ATOM 627 C C . LYS A 1 81 ? -34.477 6.863 -18.387 1.00 37.06 81 LYS A C 1
ATOM 629 O O . LYS A 1 81 ? -35.234 6.368 -19.221 1.00 37.06 81 LYS A O 1
ATOM 634 N N . PRO A 1 82 ? -33.233 7.275 -18.686 1.00 35.31 82 PRO A N 1
ATOM 635 C CA . PRO A 1 82 ? -32.615 7.007 -19.977 1.00 35.31 82 PRO A CA 1
ATOM 636 C C . PRO A 1 82 ? -32.311 5.512 -20.121 1.00 35.31 82 PRO A C 1
ATOM 638 O O . PRO A 1 82 ? -31.925 4.847 -19.158 1.00 35.31 82 PRO A O 1
ATOM 641 N N . ASP A 1 83 ? -32.521 4.998 -21.328 1.00 36.12 83 ASP A N 1
ATOM 642 C CA . ASP A 1 83 ? -32.366 3.591 -21.678 1.00 36.12 83 ASP A CA 1
ATOM 643 C C . ASP A 1 83 ? -30.906 3.122 -21.544 1.00 36.12 83 ASP A C 1
ATOM 645 O O . ASP A 1 83 ? -29.991 3.742 -22.088 1.00 36.12 83 ASP A O 1
ATOM 649 N N . GLY A 1 84 ? -30.698 1.985 -20.868 1.00 35.91 84 GLY A N 1
ATOM 650 C CA . GLY A 1 84 ? -29.496 1.159 -21.049 1.00 35.91 84 GLY A CA 1
ATOM 651 C C . GLY A 1 84 ? -28.518 1.015 -19.878 1.00 35.91 84 GLY A C 1
ATOM 652 O O . GLY A 1 84 ? -27.451 0.442 -20.081 1.00 35.91 84 GLY A O 1
ATOM 653 N N . GLU A 1 85 ? -28.837 1.463 -18.663 1.00 29.48 85 GLU A N 1
ATOM 654 C CA . GLU A 1 85 ? -28.016 1.135 -17.488 1.00 29.48 85 GLU A CA 1
ATOM 655 C C . GLU A 1 85 ? -28.452 -0.193 -16.855 1.00 29.48 85 GLU A C 1
ATOM 657 O O . GLU A 1 85 ? -29.524 -0.295 -16.253 1.00 29.48 85 GLU A O 1
ATOM 662 N N . VAL A 1 86 ? -27.590 -1.212 -16.933 1.00 28.08 86 VAL A N 1
ATOM 663 C CA . VAL A 1 86 ? -27.650 -2.371 -16.032 1.00 28.08 86 VAL A CA 1
ATOM 664 C C . VAL A 1 86 ? -27.105 -1.919 -14.677 1.00 28.08 86 VAL A C 1
ATOM 666 O O . VAL A 1 86 ? -25.962 -2.182 -14.319 1.00 28.08 86 VAL A O 1
ATOM 669 N N . PHE A 1 87 ? -27.923 -1.183 -13.927 1.00 31.72 87 PHE A N 1
ATOM 670 C CA . PHE A 1 87 ? -27.744 -1.088 -12.486 1.00 31.72 87 PHE A CA 1
ATOM 671 C C . PHE A 1 87 ? -28.183 -2.427 -11.898 1.00 31.72 87 PHE A C 1
ATOM 673 O O . PHE A 1 87 ? -29.356 -2.795 -11.991 1.00 31.72 87 PHE A O 1
ATOM 680 N N . TRP A 1 88 ? -27.258 -3.151 -11.273 1.00 29.56 88 TRP A N 1
ATOM 681 C CA . TRP A 1 88 ? -27.610 -4.228 -10.354 1.00 29.56 88 TRP A CA 1
ATOM 682 C C . TRP A 1 88 ? -28.268 -3.590 -9.117 1.00 29.56 88 TRP A C 1
ATOM 684 O O . TRP A 1 88 ? -27.630 -3.370 -8.093 1.00 29.56 88 TRP A O 1
ATOM 694 N N . GLU A 1 89 ? -29.548 -3.210 -9.222 1.00 28.03 89 GLU A N 1
ATOM 695 C CA . GLU A 1 89 ? -30.369 -2.855 -8.061 1.00 28.03 89 GLU A CA 1
ATOM 696 C C . GLU A 1 89 ? -30.475 -4.116 -7.179 1.00 28.03 89 GLU A C 1
ATOM 698 O O . GLU A 1 89 ? -31.284 -5.002 -7.459 1.00 28.03 89 GLU A O 1
ATOM 703 N N . CYS A 1 90 ? -29.673 -4.207 -6.105 1.00 41.28 90 CYS A N 1
ATOM 704 C CA . CYS A 1 90 ? -29.897 -5.156 -5.004 1.00 41.28 90 CYS A CA 1
ATOM 705 C C . CYS A 1 90 ? -31.238 -4.813 -4.326 1.00 41.28 90 CYS A C 1
ATOM 707 O O . CYS A 1 90 ? -31.284 -4.166 -3.279 1.00 41.28 90 CYS A O 1
ATOM 709 N N . LYS A 1 91 ? -32.363 -5.231 -4.907 1.00 31.30 91 LYS A N 1
ATOM 710 C CA . LYS A 1 91 ? -33.635 -5.276 -4.185 1.00 31.30 91 LYS A CA 1
ATOM 711 C C . LYS A 1 91 ? -33.577 -6.415 -3.173 1.00 31.30 91 LYS A C 1
ATOM 713 O O . LYS A 1 91 ? -33.735 -7.571 -3.538 1.00 31.30 91 LYS A O 1
ATOM 718 N N . THR A 1 92 ? -33.338 -6.056 -1.911 1.00 36.94 92 THR A N 1
ATOM 719 C CA . THR A 1 92 ? -33.872 -6.730 -0.712 1.00 36.94 92 THR A CA 1
ATOM 720 C C . THR A 1 92 ? -33.993 -8.259 -0.809 1.00 36.94 92 THR A C 1
ATOM 722 O O . THR A 1 92 ? -35.101 -8.786 -0.815 1.00 36.94 92 THR A O 1
ATOM 725 N N . GLN A 1 93 ? -32.865 -8.976 -0.812 1.00 38.97 93 GLN A N 1
ATOM 726 C CA . GLN A 1 93 ? -32.833 -10.404 -0.441 1.00 38.97 93 GLN A CA 1
ATOM 727 C C . GLN A 1 93 ? -32.630 -10.623 1.070 1.00 38.97 93 GLN A C 1
ATOM 729 O O . GLN A 1 93 ? -32.544 -11.758 1.524 1.00 38.97 93 GLN A O 1
ATOM 734 N N . GLN A 1 94 ? -32.626 -9.560 1.886 1.00 44.81 94 GLN A N 1
ATOM 735 C CA . GLN A 1 94 ? -32.560 -9.685 3.351 1.00 44.81 94 GLN A CA 1
ATOM 736 C C . GLN A 1 94 ? -33.744 -10.460 3.961 1.00 44.81 94 GLN A C 1
ATOM 738 O O . GLN A 1 94 ? -33.602 -10.996 5.053 1.00 44.81 94 GLN A O 1
ATOM 743 N N . ASN A 1 95 ? -34.879 -10.575 3.262 1.00 39.31 95 ASN A N 1
ATOM 744 C CA . ASN A 1 95 ? -36.057 -11.285 3.777 1.00 39.31 95 ASN A CA 1
ATOM 745 C C . ASN A 1 95 ? -36.087 -12.789 3.449 1.00 39.31 95 ASN A C 1
ATOM 747 O O . ASN A 1 95 ? -37.009 -13.473 3.884 1.00 39.31 95 ASN A O 1
ATOM 751 N N . GLU A 1 96 ? -35.097 -13.321 2.725 1.00 42.66 96 GLU A N 1
ATOM 752 C CA . GLU A 1 96 ? -35.031 -14.743 2.357 1.00 42.66 96 GLU A CA 1
ATOM 753 C C . GLU A 1 96 ? -33.628 -15.323 2.600 1.00 42.66 96 GLU A C 1
ATOM 755 O O . GLU A 1 96 ? -33.035 -15.948 1.721 1.00 42.66 96 GLU A O 1
ATOM 760 N N . MET A 1 97 ? -33.080 -15.165 3.813 1.00 41.66 97 MET A N 1
ATOM 761 C CA . MET A 1 97 ? -31.990 -16.045 4.262 1.00 41.66 97 MET A CA 1
ATOM 762 C C . MET A 1 97 ? -32.551 -17.457 4.477 1.00 41.66 97 MET A C 1
ATOM 764 O O . MET A 1 97 ? -32.836 -17.888 5.593 1.00 41.66 97 MET A O 1
ATOM 768 N N . SER A 1 98 ? -32.774 -18.167 3.370 1.00 43.28 98 SER A N 1
ATOM 769 C CA . SER A 1 98 ? -32.992 -19.608 3.375 1.00 43.28 98 SER A CA 1
ATOM 770 C C . SER A 1 98 ? -31.724 -20.302 3.887 1.00 43.28 98 SER A C 1
ATOM 772 O O . SER A 1 98 ? -30.628 -19.755 3.800 1.00 43.28 98 SER A O 1
ATOM 774 N N . THR A 1 99 ? -31.859 -21.522 4.397 1.00 44.28 99 THR A N 1
ATOM 775 C CA . THR A 1 99 ? -30.826 -22.354 5.045 1.00 44.28 99 THR A CA 1
ATOM 776 C C . THR A 1 99 ? -29.606 -22.723 4.180 1.00 44.28 99 THR A C 1
ATOM 778 O O . THR A 1 99 ? -28.856 -23.628 4.540 1.00 44.28 99 THR A O 1
ATOM 781 N N . ARG A 1 100 ? -29.399 -22.086 3.024 1.00 45.56 100 ARG A N 1
ATOM 782 C CA . ARG A 1 100 ? -28.245 -22.299 2.147 1.00 45.56 100 ARG A CA 1
ATOM 783 C C . ARG A 1 100 ? -27.276 -21.132 2.294 1.00 45.56 100 ARG A C 1
ATOM 785 O O . ARG A 1 100 ? -27.662 -19.980 2.118 1.00 45.56 100 ARG A O 1
ATOM 792 N N . LEU A 1 101 ? -26.019 -21.454 2.600 1.00 42.88 101 LEU A N 1
ATOM 793 C CA . LEU A 1 101 ? -24.924 -20.488 2.616 1.00 42.88 101 LEU A CA 1
ATOM 794 C C . LEU A 1 101 ? -24.855 -19.782 1.247 1.00 42.88 101 LEU A C 1
ATOM 796 O O . LEU A 1 101 ? -24.907 -20.462 0.218 1.00 42.88 101 LEU A O 1
ATOM 800 N N . PRO A 1 102 ? -24.773 -18.442 1.201 1.00 45.00 102 PRO A N 1
ATOM 801 C CA . PRO A 1 102 ? -24.691 -17.718 -0.059 1.00 45.00 102 PRO A CA 1
ATOM 802 C C . PRO A 1 102 ? -23.388 -18.082 -0.781 1.00 45.00 102 PRO A C 1
ATOM 804 O O . PRO A 1 102 ? -22.295 -17.826 -0.289 1.00 45.00 102 PRO A O 1
ATOM 807 N N . THR A 1 103 ? -23.502 -18.670 -1.972 1.00 40.34 103 THR A N 1
ATOM 808 C CA . THR A 1 103 ? -22.355 -19.039 -2.823 1.00 40.34 103 THR A CA 1
ATOM 809 C C . THR A 1 103 ? -21.704 -17.830 -3.503 1.00 40.34 103 THR A C 1
ATOM 811 O O . THR A 1 103 ? -20.617 -17.942 -4.061 1.00 40.34 103 THR A O 1
ATOM 814 N N . THR A 1 104 ? -22.360 -16.668 -3.470 1.00 41.81 104 THR A N 1
ATOM 815 C CA . THR A 1 104 ? -21.861 -15.395 -4.001 1.00 41.81 104 THR A CA 1
ATOM 816 C C . THR A 1 104 ? -22.239 -14.268 -3.046 1.00 41.81 104 THR A C 1
ATOM 818 O O . THR A 1 104 ? -23.425 -13.988 -2.859 1.00 41.81 104 THR A O 1
ATOM 821 N N . PHE A 1 105 ? -21.249 -13.604 -2.451 1.00 47.59 105 PHE A N 1
ATOM 822 C CA . PHE A 1 105 ? -21.476 -12.402 -1.651 1.00 47.59 105 PHE A CA 1
ATOM 823 C C . PHE A 1 105 ? -21.566 -11.192 -2.579 1.00 47.59 105 PHE A C 1
ATOM 825 O O . PHE A 1 105 ? -20.550 -10.633 -2.987 1.00 47.59 105 PHE A O 1
ATOM 832 N N . ASN A 1 106 ? -22.785 -10.771 -2.912 1.00 46.00 106 ASN A N 1
ATOM 833 C CA . ASN A 1 106 ? -22.972 -9.425 -3.437 1.00 46.00 106 ASN A CA 1
ATOM 834 C C . ASN A 1 106 ? -22.779 -8.447 -2.277 1.00 46.00 106 ASN A C 1
ATOM 836 O O . ASN A 1 106 ? -23.525 -8.484 -1.298 1.00 46.00 106 ASN A O 1
ATOM 840 N N . ILE A 1 107 ? -21.769 -7.584 -2.388 1.00 49.25 107 ILE A N 1
ATOM 841 C CA . ILE A 1 107 ? -21.514 -6.462 -1.477 1.00 49.25 107 ILE A CA 1
ATOM 842 C C . ILE A 1 107 ? -22.667 -5.462 -1.665 1.00 49.25 107 ILE A C 1
ATOM 844 O O . ILE A 1 107 ? -22.552 -4.479 -2.390 1.00 49.25 107 ILE A O 1
ATOM 848 N N . CYS A 1 108 ? -23.843 -5.750 -1.115 1.00 37.41 108 CYS A N 1
ATOM 849 C CA . CYS A 1 108 ? -24.987 -4.861 -1.259 1.00 37.41 108 CYS A CA 1
ATOM 850 C C . CYS A 1 108 ? -24.860 -3.720 -0.234 1.00 37.41 108 CYS A C 1
ATOM 852 O O . CYS A 1 108 ? -24.822 -3.964 0.970 1.00 37.41 108 CYS A O 1
ATOM 854 N N . GLY A 1 109 ? -24.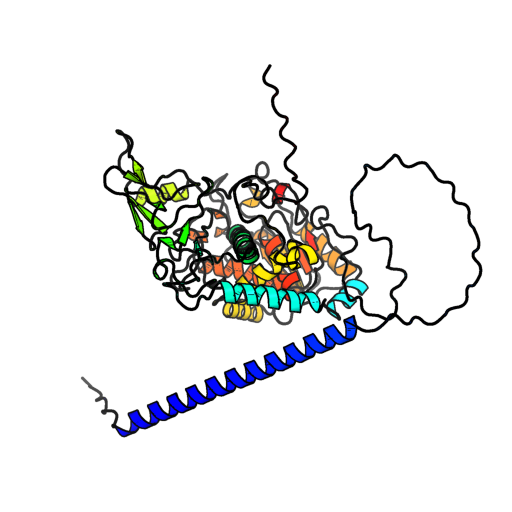852 -2.471 -0.712 1.00 46.75 109 GLY A N 1
ATOM 855 C CA . GLY A 1 109 ? -25.112 -1.287 0.121 1.00 46.75 109 GLY A CA 1
ATOM 856 C C . GLY A 1 109 ? -23.903 -0.472 0.585 1.00 46.75 109 GLY A C 1
ATOM 857 O O . GLY A 1 109 ? -24.078 0.379 1.451 1.00 46.75 109 GLY A O 1
ATOM 858 N N . PHE A 1 110 ? -22.714 -0.694 0.026 1.00 51.28 110 PHE A N 1
ATOM 859 C CA . PHE A 1 110 ? -21.549 0.147 0.293 1.00 51.28 110 PHE A CA 1
ATOM 860 C C . PHE A 1 110 ? -20.819 0.473 -1.008 1.00 51.28 110 PHE A C 1
ATOM 862 O O . PHE A 1 110 ? -20.404 -0.429 -1.738 1.00 51.28 110 PHE A O 1
ATOM 869 N N . ASP A 1 111 ? -20.670 1.766 -1.288 1.00 71.00 111 ASP A N 1
ATOM 870 C CA . ASP A 1 111 ? -19.902 2.268 -2.419 1.00 71.00 111 ASP A CA 1
ATOM 871 C C . ASP A 1 111 ? -18.575 2.848 -1.911 1.00 71.00 111 ASP A C 1
ATOM 873 O O . ASP A 1 111 ? -18.507 3.939 -1.341 1.00 71.00 111 ASP A O 1
ATOM 877 N N . LEU A 1 112 ? -17.486 2.115 -2.169 1.00 69.69 112 LEU A N 1
ATOM 878 C CA . LEU A 1 112 ? -16.106 2.514 -1.859 1.00 69.69 112 LEU A CA 1
ATOM 879 C C . LEU A 1 112 ? -15.751 3.929 -2.354 1.00 69.69 112 LEU A C 1
ATOM 881 O O . LEU A 1 112 ? -14.826 4.555 -1.825 1.00 69.69 112 LEU A O 1
ATOM 885 N N . VAL A 1 113 ? -16.426 4.424 -3.391 1.00 68.00 113 VAL A N 1
ATOM 886 C CA . VAL A 1 113 ? -16.166 5.717 -4.030 1.00 68.00 113 VAL A CA 1
ATOM 887 C C . VAL A 1 113 ? -16.930 6.860 -3.359 1.00 68.00 113 VAL A C 1
ATOM 889 O O . VAL A 1 113 ? -16.413 7.984 -3.332 1.00 68.00 113 VAL A O 1
ATOM 892 N N . SER A 1 114 ? -18.113 6.608 -2.790 1.00 77.44 114 SER A N 1
ATOM 893 C CA . SER A 1 114 ? -18.948 7.642 -2.158 1.00 77.44 114 SER A CA 1
ATOM 894 C C . SER A 1 114 ? -18.914 7.627 -0.636 1.00 77.44 114 SER A C 1
ATOM 896 O O . SER A 1 114 ? -19.084 8.679 -0.010 1.00 77.44 114 SER A O 1
ATOM 898 N N . ASP A 1 115 ? -18.658 6.471 -0.032 1.00 84.19 115 ASP A N 1
ATOM 899 C CA . ASP A 1 115 ? -18.875 6.270 1.390 1.00 84.19 115 ASP A CA 1
ATOM 900 C C . ASP A 1 115 ? -17.573 6.423 2.179 1.00 84.19 115 ASP A C 1
ATOM 902 O O . ASP A 1 115 ? -16.553 5.776 1.935 1.00 84.19 115 ASP A O 1
ATOM 906 N N . LYS A 1 116 ? -17.609 7.303 3.184 1.00 92.12 116 LYS A N 1
ATOM 907 C CA . LYS A 1 116 ? -16.496 7.493 4.130 1.00 92.12 116 LYS A CA 1
ATOM 908 C C . LYS A 1 116 ? -16.450 6.419 5.214 1.00 92.12 116 LYS A C 1
ATOM 910 O O . LYS A 1 116 ? -15.543 6.420 6.040 1.00 92.12 116 LYS A O 1
ATOM 915 N N . ARG A 1 117 ? -17.462 5.560 5.286 1.00 94.06 117 ARG A N 1
ATOM 916 C CA . ARG A 1 117 ? -17.629 4.585 6.360 1.00 94.06 117 ARG A CA 1
ATOM 917 C C . ARG A 1 117 ? -18.186 3.303 5.774 1.00 94.06 117 ARG A C 1
ATOM 919 O O . ARG A 1 117 ? -19.114 3.359 4.975 1.00 94.06 117 ARG A O 1
ATOM 926 N N . TYR A 1 118 ? -17.662 2.179 6.230 1.00 92.31 118 TYR A N 1
ATOM 927 C CA . TYR A 1 118 ? -18.267 0.870 6.037 1.00 92.31 118 TYR A CA 1
ATOM 928 C C . TYR A 1 118 ? -18.483 0.276 7.420 1.00 92.31 118 TYR A C 1
ATOM 930 O O . TYR A 1 118 ? -17.526 -0.075 8.106 1.00 92.31 118 TYR A O 1
ATOM 938 N N . LEU A 1 119 ? -19.739 0.238 7.855 1.00 92.75 119 LEU A N 1
ATOM 939 C CA . LEU A 1 119 ? -20.135 -0.256 9.170 1.00 92.75 119 LEU A CA 1
ATOM 940 C C . LEU A 1 119 ? -21.263 -1.286 8.985 1.00 92.75 119 LEU A C 1
ATOM 942 O O . LEU A 1 119 ? -22.425 -0.938 9.202 1.00 92.75 119 LEU A O 1
ATOM 946 N N . PRO A 1 120 ? -20.957 -2.501 8.484 1.00 90.75 120 PRO A N 1
ATOM 947 C CA . PRO A 1 120 ? -21.963 -3.544 8.299 1.00 90.75 120 PRO A CA 1
ATOM 948 C C . PRO A 1 120 ? -22.664 -3.925 9.611 1.00 90.75 120 PRO A C 1
ATOM 950 O O . PRO A 1 120 ? -22.146 -3.703 10.702 1.00 90.75 120 PRO A O 1
ATOM 953 N N . ASP A 1 121 ? -23.838 -4.550 9.502 1.00 91.75 121 ASP A N 1
ATOM 954 C CA . ASP A 1 121 ? -24.500 -5.150 10.664 1.00 91.75 121 ASP A CA 1
ATOM 955 C C . ASP A 1 121 ? -23.557 -6.157 11.364 1.00 91.75 121 ASP A C 1
ATOM 957 O O . ASP A 1 121 ? -22.928 -6.962 10.667 1.00 91.75 121 ASP A O 1
ATOM 961 N N . PRO A 1 122 ? -23.447 -6.153 12.707 1.00 93.44 122 PRO A N 1
ATOM 962 C CA . PRO A 1 122 ? -22.579 -7.084 13.424 1.00 93.44 122 PRO A CA 1
ATOM 963 C C . PRO A 1 122 ? -22.861 -8.559 13.116 1.00 93.44 122 PRO A C 1
ATOM 965 O O . PRO A 1 122 ? -21.918 -9.311 12.903 1.00 93.44 122 PRO A O 1
ATOM 968 N N . ASN A 1 123 ? -24.129 -8.970 12.977 1.00 90.00 123 ASN A N 1
ATOM 969 C CA . ASN A 1 123 ? -24.447 -10.368 12.658 1.00 90.00 123 ASN A CA 1
ATOM 970 C C . ASN A 1 123 ? -23.994 -10.733 11.240 1.00 90.00 123 ASN A C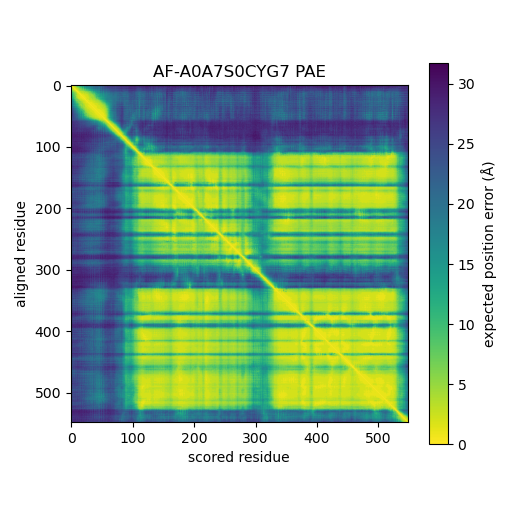 1
ATOM 972 O O . ASN A 1 123 ? -23.599 -11.868 10.977 1.00 90.00 123 ASN A O 1
ATOM 976 N N . TYR A 1 124 ? -24.047 -9.773 10.312 1.00 87.69 124 TYR A N 1
ATOM 977 C CA . TYR A 1 124 ? -23.499 -9.964 8.973 1.00 87.69 124 TYR A CA 1
ATOM 978 C C . TYR A 1 124 ? -21.972 -10.085 9.009 1.00 87.69 124 TYR A C 1
ATOM 980 O O . TYR A 1 124 ? -21.415 -10.943 8.326 1.00 87.69 124 TYR A O 1
ATOM 988 N N . LEU A 1 125 ? -21.292 -9.260 9.810 1.00 90.06 125 LEU A N 1
ATOM 989 C CA . LEU A 1 125 ? -19.843 -9.353 9.980 1.00 90.06 125 LEU A CA 1
ATOM 990 C C . LEU A 1 125 ? -19.434 -10.716 10.559 1.00 90.06 125 LEU A C 1
ATOM 992 O O . LEU A 1 125 ? -18.561 -11.362 9.980 1.00 90.06 125 LEU A O 1
ATOM 996 N N . ASP A 1 126 ? -20.109 -11.171 11.617 1.00 89.94 126 ASP A N 1
ATOM 997 C CA . ASP A 1 126 ? -19.882 -12.481 12.241 1.00 89.94 126 ASP A CA 1
ATOM 998 C C . ASP A 1 126 ? -20.089 -13.623 11.233 1.00 89.94 126 ASP A C 1
ATOM 1000 O O . ASP A 1 126 ? -19.290 -14.559 11.158 1.00 89.94 126 ASP A O 1
ATOM 1004 N N . LEU A 1 127 ? -21.135 -13.533 10.401 1.00 87.81 127 LEU A N 1
ATOM 1005 C CA . LEU A 1 127 ? -21.412 -14.517 9.354 1.00 87.81 127 LEU A CA 1
ATOM 1006 C C . LEU A 1 127 ? -20.278 -14.581 8.323 1.00 87.81 127 LEU A C 1
ATOM 1008 O O . LEU A 1 127 ? -19.822 -15.668 7.976 1.00 87.81 127 LEU A O 1
ATOM 1012 N N . VAL A 1 128 ? -19.815 -13.432 7.831 1.00 86.31 128 VAL A N 1
ATOM 1013 C CA . VAL A 1 128 ? -18.757 -13.374 6.812 1.00 86.31 128 VAL A CA 1
ATOM 1014 C C . VAL A 1 128 ? -17.404 -13.813 7.380 1.00 86.31 128 VAL A C 1
ATOM 1016 O O . VAL A 1 128 ? -16.609 -14.419 6.667 1.00 86.31 128 VAL A O 1
ATOM 1019 N N . GLN A 1 129 ? -17.140 -13.562 8.662 1.00 87.56 129 GLN A N 1
ATOM 1020 C CA . GLN A 1 129 ? -15.946 -14.067 9.345 1.00 87.56 129 GLN A CA 1
ATOM 1021 C C . GLN A 1 129 ? -15.984 -15.582 9.544 1.00 87.56 129 GLN A C 1
ATOM 1023 O O . GLN A 1 129 ? -14.960 -16.246 9.388 1.00 87.56 129 GLN A O 1
ATOM 1028 N N . ALA A 1 130 ? -17.149 -16.132 9.897 1.00 85.88 130 ALA A N 1
ATOM 1029 C CA . ALA A 1 130 ? -17.330 -17.569 10.070 1.00 85.88 130 ALA A CA 1
ATOM 1030 C C . ALA A 1 130 ? -17.285 -18.323 8.731 1.00 85.88 130 ALA A C 1
ATOM 1032 O O . ALA A 1 130 ? -16.827 -19.465 8.679 1.00 85.88 130 ALA A O 1
ATOM 1033 N N . TYR A 1 131 ? -17.730 -17.675 7.653 1.00 82.56 131 TYR A N 1
ATOM 1034 C CA . TYR A 1 131 ? -17.819 -18.247 6.313 1.00 82.56 131 TYR A CA 1
ATOM 1035 C C . TYR A 1 131 ? -17.217 -17.289 5.278 1.00 82.56 131 TYR A C 1
ATOM 1037 O O . TYR A 1 131 ? -17.952 -16.731 4.453 1.00 82.56 131 TYR A O 1
ATOM 1045 N N . PRO A 1 132 ? -15.885 -17.078 5.299 1.00 80.69 132 PRO A N 1
ATOM 1046 C CA . PRO A 1 132 ? -15.246 -16.237 4.304 1.00 80.69 132 PRO A CA 1
ATOM 1047 C C . PRO A 1 132 ? -15.498 -16.835 2.910 1.00 80.69 132 PRO A C 1
ATOM 1049 O O . PRO A 1 132 ? -15.481 -18.062 2.766 1.00 80.69 132 PRO A O 1
ATOM 1052 N N . PRO A 1 133 ? -15.724 -16.007 1.875 1.00 78.62 133 PRO A N 1
ATOM 1053 C CA . PRO A 1 133 ? -15.970 -16.486 0.522 1.00 78.62 133 PRO A CA 1
ATOM 1054 C C . PRO A 1 133 ? -14.820 -17.388 0.057 1.00 78.62 133 PRO A C 1
ATOM 1056 O O . PRO A 1 133 ? -13.724 -16.910 -0.242 1.00 78.62 133 PRO A O 1
ATOM 1059 N N . GLU A 1 134 ? -15.052 -18.700 -0.033 1.00 83.06 134 GLU A N 1
ATOM 1060 C CA . GLU A 1 134 ? -14.010 -19.643 -0.461 1.00 83.06 134 GLU A CA 1
ATOM 1061 C C . GLU A 1 134 ? -13.485 -19.301 -1.861 1.00 83.06 134 GLU A C 1
ATOM 1063 O O . GLU A 1 134 ? -12.284 -19.412 -2.127 1.00 83.06 134 GLU A O 1
ATOM 1068 N N . SER A 1 135 ? -14.368 -18.781 -2.719 1.00 81.88 135 SER A N 1
ATOM 1069 C CA . SER A 1 135 ? -14.013 -18.295 -4.046 1.00 81.88 135 SER A CA 1
ATOM 1070 C C . SER A 1 135 ? -12.904 -17.246 -3.997 1.00 81.88 135 SER A C 1
ATOM 1072 O O . SER A 1 135 ? -11.978 -17.336 -4.785 1.00 81.88 135 SER A O 1
ATOM 1074 N N . TRP A 1 136 ? -12.900 -16.310 -3.037 1.00 87.75 136 TRP A N 1
ATOM 1075 C CA . TRP A 1 136 ? -11.834 -15.301 -2.946 1.00 87.75 136 TRP A CA 1
ATOM 1076 C C . TRP A 1 136 ? -10.462 -15.936 -2.745 1.00 87.75 136 TRP A C 1
ATOM 1078 O O . TRP A 1 136 ? -9.481 -15.501 -3.347 1.00 87.75 136 TRP A O 1
ATOM 1088 N N . ARG A 1 137 ? -10.381 -16.969 -1.905 1.00 88.75 137 ARG A N 1
ATOM 1089 C CA . ARG A 1 137 ? -9.124 -17.670 -1.638 1.00 88.75 137 ARG A CA 1
ATOM 1090 C C . ARG A 1 137 ? -8.655 -18.439 -2.871 1.00 88.75 137 ARG A C 1
ATOM 1092 O O . ARG A 1 137 ? -7.475 -18.367 -3.204 1.00 88.75 137 ARG A O 1
ATOM 1099 N N . LEU A 1 138 ? -9.563 -19.160 -3.530 1.00 89.88 138 LEU A N 1
ATOM 1100 C CA . LEU A 1 138 ? -9.254 -19.929 -4.736 1.00 89.88 138 LEU A CA 1
ATOM 1101 C C . LEU A 1 138 ? -8.839 -19.012 -5.893 1.00 89.88 138 LEU A C 1
ATOM 1103 O O . LEU A 1 138 ? -7.780 -19.205 -6.483 1.00 89.88 138 LEU A O 1
ATOM 1107 N N . ASP A 1 139 ? -9.635 -17.983 -6.163 1.00 90.44 139 ASP A N 1
ATOM 1108 C CA . ASP A 1 139 ? -9.416 -17.026 -7.245 1.00 90.44 139 ASP A CA 1
ATOM 1109 C C . ASP A 1 139 ? -8.112 -16.241 -7.033 1.00 90.44 139 ASP A C 1
ATOM 1111 O O . ASP A 1 139 ? -7.325 -16.064 -7.964 1.00 90.44 139 ASP A O 1
ATOM 1115 N N . SER A 1 140 ? -7.829 -15.826 -5.791 1.00 92.62 140 SER A N 1
ATOM 1116 C CA . SER A 1 140 ? -6.552 -15.199 -5.430 1.00 92.62 140 SER A CA 1
ATOM 1117 C C . SER A 1 140 ? -5.379 -16.156 -5.657 1.00 92.62 140 SER A C 1
ATOM 1119 O O . SER A 1 140 ? -4.395 -15.777 -6.291 1.00 92.62 140 SER A O 1
ATOM 1121 N N . ALA A 1 141 ? -5.488 -17.418 -5.224 1.00 93.50 141 ALA A N 1
ATOM 1122 C CA . ALA A 1 141 ? -4.437 -18.413 -5.426 1.00 93.50 141 ALA A CA 1
ATOM 1123 C C . ALA A 1 141 ? -4.134 -18.643 -6.916 1.00 93.50 141 ALA A C 1
ATOM 1125 O O . ALA A 1 141 ? -2.969 -18.581 -7.302 1.00 93.50 141 ALA A O 1
ATOM 1126 N N . LEU A 1 142 ? -5.159 -18.818 -7.756 1.00 91.88 142 LEU A N 1
ATOM 1127 C CA . LEU A 1 142 ? -5.003 -18.981 -9.207 1.00 91.88 142 LEU A CA 1
ATOM 1128 C C . LEU A 1 142 ? -4.383 -17.738 -9.859 1.00 91.88 142 LEU A C 1
ATOM 1130 O O . LEU A 1 142 ? -3.489 -17.836 -10.702 1.00 91.88 142 LEU A O 1
ATOM 1134 N N . MET A 1 143 ? -4.828 -16.547 -9.446 1.00 93.06 143 MET A N 1
ATOM 1135 C CA . MET A 1 143 ? -4.291 -15.281 -9.939 1.00 93.06 143 MET A CA 1
ATOM 1136 C C . MET A 1 143 ? -2.798 -15.131 -9.611 1.00 93.06 143 MET A C 1
ATOM 1138 O O . MET A 1 143 ? -2.015 -14.721 -10.477 1.00 93.06 143 MET A O 1
ATOM 1142 N N . ILE A 1 144 ? -2.407 -15.462 -8.377 1.00 95.44 144 ILE A N 1
ATOM 1143 C CA . ILE A 1 144 ? -1.024 -15.385 -7.901 1.00 95.44 144 ILE A CA 1
ATOM 1144 C C . ILE A 1 144 ? -0.151 -16.482 -8.515 1.00 95.44 144 ILE A C 1
ATOM 1146 O O . ILE A 1 144 ? 0.972 -16.186 -8.912 1.00 95.44 144 ILE A O 1
ATOM 1150 N N . GLU A 1 145 ? -0.647 -17.710 -8.662 1.00 94.75 145 GLU A N 1
ATOM 1151 C CA . GLU A 1 145 ? 0.068 -18.799 -9.340 1.00 94.75 145 GLU A CA 1
ATOM 1152 C C . GLU A 1 145 ? 0.431 -18.397 -10.773 1.00 94.75 145 GLU A C 1
ATOM 1154 O O . GLU A 1 145 ? 1.605 -18.382 -11.142 1.00 94.75 145 GLU A O 1
ATOM 1159 N N . ALA A 1 146 ? -0.548 -17.916 -11.542 1.00 91.75 146 ALA A N 1
ATOM 1160 C CA . ALA A 1 146 ? -0.310 -17.462 -12.906 1.00 91.75 146 ALA A CA 1
ATOM 1161 C C . ALA A 1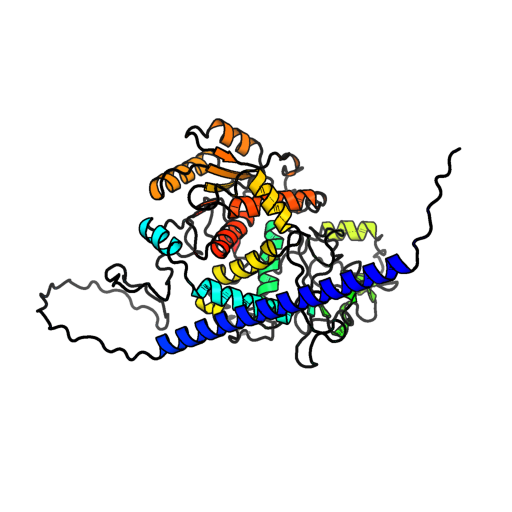 146 ? 0.627 -16.238 -12.979 1.00 91.75 146 ALA A C 1
ATOM 1163 O O . ALA A 1 146 ? 1.355 -16.064 -13.957 1.00 91.75 146 ALA A O 1
ATOM 1164 N N . ALA A 1 147 ? 0.635 -15.374 -11.956 1.00 92.81 147 ALA A N 1
ATOM 1165 C CA . ALA A 1 147 ? 1.614 -14.293 -11.850 1.00 92.81 147 ALA A CA 1
ATOM 1166 C C . ALA A 1 147 ? 3.033 -14.814 -11.571 1.00 92.81 147 ALA A C 1
ATOM 1168 O O . ALA A 1 147 ? 3.992 -14.331 -12.174 1.00 92.81 147 ALA A O 1
ATOM 1169 N N . VAL A 1 148 ? 3.178 -15.794 -10.676 1.00 94.25 148 VAL A N 1
ATOM 1170 C CA . VAL A 1 148 ? 4.464 -16.421 -10.349 1.00 94.25 148 VAL A CA 1
ATOM 1171 C C . VAL A 1 148 ? 5.038 -17.134 -11.569 1.00 94.25 148 VAL A C 1
ATOM 1173 O O . VAL A 1 148 ? 6.214 -16.928 -11.872 1.00 94.25 148 VAL A O 1
ATOM 1176 N N . ASP A 1 149 ? 4.227 -17.898 -12.296 1.00 92.69 149 ASP A N 1
ATOM 1177 C CA . ASP A 1 149 ? 4.652 -18.601 -13.509 1.00 92.69 149 ASP A CA 1
ATOM 1178 C C . ASP A 1 149 ? 5.151 -17.631 -14.581 1.00 92.69 149 ASP A C 1
ATOM 1180 O O . ASP A 1 149 ? 6.245 -17.796 -15.125 1.00 92.69 149 ASP A O 1
ATOM 1184 N N . LEU A 1 150 ? 4.391 -16.560 -14.829 1.00 92.00 150 LEU A N 1
ATOM 1185 C CA . LEU A 1 150 ? 4.757 -15.529 -15.797 1.00 92.00 150 LEU A CA 1
ATOM 1186 C C . LEU A 1 150 ? 6.081 -14.835 -15.444 1.00 92.00 150 LEU A C 1
ATOM 1188 O O . LEU A 1 150 ? 6.877 -14.509 -16.324 1.00 92.00 150 LEU A O 1
ATOM 1192 N N . GLN A 1 151 ? 6.329 -14.603 -14.156 1.00 93.19 151 GLN A N 1
ATOM 1193 C CA . GLN A 1 151 ? 7.523 -13.903 -13.692 1.00 93.19 151 GLN A CA 1
ATOM 1194 C C . GLN A 1 151 ? 8.766 -14.788 -13.577 1.00 93.19 151 GLN A C 1
ATOM 1196 O O . GLN A 1 151 ? 9.871 -14.267 -13.407 1.00 93.19 151 GLN A O 1
ATOM 1201 N N . ASN A 1 152 ? 8.633 -16.112 -13.657 1.00 92.44 152 ASN A N 1
ATOM 1202 C CA . ASN A 1 152 ? 9.738 -17.047 -13.449 1.00 92.44 152 ASN A CA 1
ATOM 1203 C C . ASN A 1 152 ? 10.036 -17.860 -14.711 1.00 92.44 152 ASN A C 1
ATOM 1205 O O . ASN A 1 152 ? 9.866 -19.081 -14.717 1.00 92.44 152 ASN A O 1
ATOM 1209 N N . PRO A 1 153 ? 10.561 -17.212 -15.767 1.00 92.56 153 PRO A N 1
ATOM 1210 C CA . PRO A 1 153 ? 10.860 -17.905 -17.008 1.00 92.56 153 PRO A CA 1
ATOM 1211 C C . PRO A 1 153 ? 11.929 -18.985 -16.807 1.00 92.56 153 PRO A C 1
ATOM 1213 O O . PRO A 1 153 ? 12.751 -18.922 -15.887 1.00 92.56 153 PRO A O 1
ATOM 1216 N N . LEU A 1 154 ? 11.960 -19.988 -17.688 1.00 91.12 154 LEU A N 1
ATOM 1217 C CA . LEU A 1 154 ? 12.932 -21.085 -17.594 1.00 91.12 154 LEU A CA 1
ATOM 1218 C C . LEU A 1 154 ? 14.383 -20.583 -17.699 1.00 91.12 154 LEU A C 1
ATOM 1220 O O . LEU A 1 154 ? 15.231 -21.024 -16.924 1.00 91.12 154 LEU A O 1
ATOM 1224 N N . SER A 1 155 ? 14.642 -19.615 -18.583 1.00 92.88 155 SER A N 1
ATOM 1225 C CA . SER A 1 155 ? 15.940 -18.953 -18.778 1.00 92.88 155 SER A CA 1
ATOM 1226 C C . SER A 1 155 ? 15.777 -17.435 -18.737 1.00 92.88 155 SER A C 1
ATOM 1228 O O . SER A 1 155 ? 14.760 -16.930 -19.182 1.00 92.88 155 SER A O 1
ATOM 1230 N N . CYS A 1 156 ? 16.762 -16.688 -18.240 1.00 93.00 156 CYS A N 1
ATOM 1231 C CA . CYS A 1 156 ? 16.741 -15.222 -18.336 1.00 93.00 156 CYS A CA 1
ATOM 1232 C C . CYS A 1 156 ? 17.245 -14.718 -19.697 1.00 93.00 156 CYS A C 1
ATOM 1234 O O . CYS A 1 156 ? 16.827 -13.656 -20.148 1.00 93.00 156 CYS A O 1
ATOM 1236 N N . GLU A 1 157 ? 18.071 -15.511 -20.387 1.00 92.25 157 GLU A N 1
ATOM 1237 C CA . GLU A 1 157 ? 18.591 -15.183 -21.719 1.00 92.25 157 GLU A CA 1
ATOM 1238 C C . GLU A 1 157 ? 17.514 -15.299 -22.797 1.00 92.25 157 GLU A C 1
ATOM 1240 O O . GLU A 1 157 ? 17.470 -14.517 -23.742 1.00 92.25 157 GLU A O 1
ATOM 1245 N N . ASN A 1 158 ? 16.615 -16.267 -22.632 1.00 87.50 158 ASN A N 1
ATOM 1246 C CA . ASN A 1 158 ? 15.463 -16.446 -23.500 1.00 87.50 158 ASN A CA 1
ATOM 1247 C C . ASN A 1 158 ? 14.211 -16.615 -22.638 1.00 87.50 158 ASN A C 1
ATOM 1249 O O . ASN A 1 158 ? 13.742 -17.741 -22.439 1.00 87.50 158 ASN A O 1
ATOM 1253 N N . PRO A 1 159 ? 13.718 -15.515 -22.046 1.00 81.19 159 PRO A N 1
ATOM 1254 C CA . PRO A 1 159 ? 12.695 -15.609 -21.022 1.00 81.19 159 PRO A CA 1
ATOM 1255 C C . PRO A 1 159 ? 11.343 -16.037 -21.566 1.00 81.19 159 PRO A C 1
ATOM 1257 O O . PRO A 1 159 ? 10.537 -16.608 -20.837 1.00 81.19 159 PRO A O 1
ATOM 1260 N N . PHE A 1 160 ? 11.124 -15.865 -22.864 1.00 81.81 160 PHE A N 1
ATOM 1261 C CA . PHE A 1 160 ? 9.853 -16.161 -23.487 1.00 81.81 160 PHE A CA 1
ATOM 1262 C C . PHE A 1 160 ? 10.065 -16.802 -24.858 1.00 81.81 160 PHE A C 1
ATOM 1264 O O . PHE A 1 160 ? 11.064 -16.525 -25.522 1.00 81.81 160 PHE A O 1
ATOM 1271 N N . SER A 1 161 ? 9.126 -17.647 -25.303 1.00 72.81 161 SER A N 1
ATOM 1272 C CA . SER A 1 161 ? 9.055 -18.027 -26.723 1.00 72.81 161 SER A CA 1
ATOM 1273 C C . SER A 1 161 ? 8.949 -16.756 -27.571 1.00 72.81 161 SER A C 1
ATOM 1275 O O . SER A 1 161 ? 8.447 -15.755 -27.067 1.00 72.81 161 SER A O 1
ATOM 1277 N N . GLU A 1 162 ? 9.402 -16.762 -28.828 1.00 65.94 162 GLU A N 1
ATOM 1278 C CA . GLU A 1 162 ? 9.489 -15.540 -29.656 1.00 65.94 162 GLU A CA 1
ATOM 1279 C C . GLU A 1 162 ? 8.184 -14.715 -29.692 1.00 65.94 162 GLU A C 1
ATOM 1281 O O . GLU A 1 162 ? 8.242 -13.487 -29.743 1.00 65.94 162 GLU A O 1
ATOM 1286 N N . ASP A 1 163 ? 7.034 -15.378 -29.523 1.00 59.84 163 ASP A N 1
ATOM 1287 C CA . ASP A 1 163 ? 5.696 -14.773 -29.474 1.00 59.84 163 ASP A CA 1
ATOM 1288 C C . ASP A 1 163 ? 5.250 -14.243 -28.092 1.00 59.84 163 ASP A C 1
ATOM 1290 O O . ASP A 1 163 ? 4.284 -13.487 -27.997 1.00 59.84 163 ASP A O 1
ATOM 1294 N N . LYS A 1 164 ? 5.907 -14.634 -26.992 1.00 60.28 164 LYS A N 1
ATOM 1295 C CA . LYS A 1 164 ? 5.460 -14.381 -25.607 1.00 60.28 164 LYS A CA 1
ATOM 1296 C C . LYS A 1 164 ? 6.171 -13.197 -24.942 1.00 60.28 164 LYS A C 1
ATOM 1298 O O . LYS A 1 164 ? 6.618 -13.275 -23.811 1.00 60.28 164 LYS A O 1
ATOM 1303 N N . GLY A 1 165 ? 6.193 -12.053 -25.612 1.00 70.62 165 GLY A N 1
ATOM 1304 C CA . GLY A 1 165 ? 6.409 -10.766 -24.946 1.00 70.62 165 GLY A CA 1
ATOM 1305 C C . GLY A 1 165 ? 7.838 -10.476 -24.464 1.00 70.62 165 GLY A C 1
ATOM 1306 O O . GLY A 1 165 ? 8.791 -11.223 -24.667 1.00 70.62 165 GLY A O 1
ATOM 1307 N N . ARG A 1 166 ? 7.997 -9.286 -23.887 1.00 88.00 166 ARG A N 1
ATOM 1308 C CA . ARG A 1 166 ? 9.250 -8.727 -23.364 1.00 88.00 166 ARG A CA 1
ATOM 1309 C C . ARG A 1 166 ? 9.022 -8.359 -21.905 1.00 88.00 166 ARG A C 1
ATOM 1311 O O . ARG A 1 166 ? 7.903 -8.007 -21.539 1.00 88.00 166 ARG A O 1
ATOM 1318 N N . PHE A 1 167 ? 10.074 -8.358 -21.093 1.00 91.38 167 PHE A N 1
ATOM 1319 C CA . PHE A 1 167 ? 9.970 -7.792 -19.751 1.00 91.38 167 PHE A CA 1
ATOM 1320 C C . PHE A 1 167 ? 9.696 -6.293 -19.837 1.00 91.38 167 PHE A C 1
ATOM 1322 O O . PHE A 1 167 ? 10.393 -5.574 -20.550 1.00 91.38 167 PHE A O 1
ATOM 1329 N N . HIS A 1 168 ? 8.720 -5.807 -19.081 1.00 89.75 168 HIS A N 1
ATOM 1330 C CA . HIS A 1 168 ? 8.500 -4.380 -18.890 1.00 89.75 168 HIS A CA 1
ATOM 1331 C C . HIS A 1 168 ? 9.279 -3.903 -17.663 1.00 89.75 168 HIS A C 1
ATOM 1333 O O . HIS A 1 168 ? 9.050 -4.354 -16.540 1.00 89.75 168 HIS A O 1
ATOM 1339 N N . LEU A 1 169 ? 10.215 -2.981 -17.878 1.00 86.50 169 LEU A N 1
ATOM 1340 C CA . LEU A 1 169 ? 10.971 -2.348 -16.809 1.00 86.50 169 LEU A CA 1
ATOM 1341 C C . LEU A 1 169 ? 10.119 -1.251 -16.168 1.00 86.50 169 LEU A C 1
ATOM 1343 O O . LEU A 1 169 ? 9.915 -0.185 -16.754 1.00 86.50 169 LEU A O 1
ATOM 1347 N N . LEU A 1 170 ? 9.638 -1.511 -14.954 1.00 83.69 170 LEU A N 1
ATOM 1348 C CA . LEU A 1 170 ? 8.880 -0.545 -14.171 1.00 83.69 170 LEU A CA 1
ATOM 1349 C C . LEU A 1 170 ? 9.827 0.418 -13.453 1.00 83.69 170 LEU A C 1
ATOM 1351 O O . LEU A 1 170 ? 10.856 0.026 -12.894 1.00 83.69 170 LEU A O 1
ATOM 1355 N N . LYS A 1 171 ? 9.448 1.697 -13.452 1.00 76.31 171 LYS A N 1
ATOM 1356 C CA . LYS A 1 171 ? 10.162 2.763 -12.755 1.00 76.31 171 LYS A CA 1
ATOM 1357 C C . LYS A 1 171 ? 9.256 3.391 -11.713 1.00 76.31 171 LYS A C 1
ATOM 1359 O O . LYS A 1 171 ? 8.082 3.649 -11.960 1.00 76.31 171 LYS A O 1
ATOM 1364 N N . LEU A 1 172 ? 9.843 3.670 -10.562 1.00 74.62 172 LEU A N 1
ATOM 1365 C CA . LEU A 1 172 ? 9.164 4.323 -9.461 1.00 74.62 172 LEU A CA 1
ATOM 1366 C C . LEU A 1 172 ? 9.391 5.819 -9.487 1.00 74.62 172 LEU A C 1
ATOM 1368 O O . LEU A 1 172 ? 10.324 6.329 -10.113 1.00 74.62 172 LEU A O 1
ATOM 1372 N N . ILE A 1 173 ? 8.495 6.518 -8.810 1.00 73.94 173 ILE A N 1
ATOM 1373 C CA . ILE A 1 173 ? 8.407 7.962 -8.901 1.00 73.94 173 ILE A CA 1
ATOM 1374 C C . ILE A 1 173 ? 8.898 8.627 -7.624 1.00 73.94 173 ILE A C 1
ATOM 1376 O O . ILE A 1 173 ? 9.067 8.011 -6.566 1.00 73.94 173 ILE A O 1
ATOM 1380 N N . GLN A 1 174 ? 9.075 9.939 -7.706 1.00 73.94 174 GLN A N 1
ATOM 1381 C CA . GLN A 1 174 ? 9.531 10.742 -6.587 1.00 73.94 174 GLN A CA 1
ATOM 1382 C C . GLN A 1 174 ? 8.389 11.069 -5.603 1.00 73.94 174 GLN A C 1
ATOM 1384 O O . GLN A 1 174 ? 8.107 12.231 -5.322 1.00 73.94 174 GLN A O 1
ATOM 1389 N N . ALA A 1 175 ? 7.768 10.049 -5.014 1.00 79.44 175 ALA A N 1
ATOM 1390 C CA . ALA A 1 175 ? 6.705 10.191 -4.014 1.00 79.44 175 ALA A CA 1
ATOM 1391 C C . ALA A 1 175 ? 7.021 9.486 -2.681 1.00 79.44 175 ALA A C 1
ATOM 1393 O O . ALA A 1 175 ? 8.076 8.866 -2.542 1.00 79.44 175 ALA A O 1
ATOM 1394 N N . GLY A 1 176 ? 6.131 9.610 -1.692 1.00 84.56 176 GLY A N 1
ATOM 1395 C CA . GLY A 1 176 ? 6.249 8.916 -0.405 1.00 84.56 176 GLY A CA 1
ATOM 1396 C C . GLY A 1 176 ? 6.166 7.391 -0.535 1.00 84.56 176 GLY A C 1
ATOM 1397 O O . GLY A 1 176 ? 5.709 6.873 -1.559 1.00 84.56 176 GLY A O 1
ATOM 1398 N N . ILE A 1 177 ? 6.595 6.675 0.513 1.00 87.94 177 ILE A N 1
ATOM 1399 C CA . ILE A 1 177 ? 6.719 5.201 0.518 1.00 87.94 177 ILE A CA 1
ATOM 1400 C C . ILE A 1 177 ? 5.386 4.546 0.179 1.00 87.94 177 ILE A C 1
ATOM 1402 O O . ILE A 1 177 ? 5.290 3.789 -0.783 1.00 87.94 177 ILE A O 1
ATOM 1406 N N . GLY A 1 178 ? 4.334 4.915 0.914 1.00 90.38 178 GLY A N 1
ATOM 1407 C CA . GLY A 1 178 ? 3.011 4.343 0.707 1.00 90.38 178 GLY A CA 1
ATOM 1408 C C . GLY A 1 178 ? 2.459 4.614 -0.686 1.00 90.38 178 GLY A C 1
ATOM 1409 O O . GLY A 1 178 ? 1.850 3.731 -1.274 1.00 90.38 178 GLY A O 1
ATOM 1410 N N . PHE A 1 179 ? 2.717 5.784 -1.278 1.00 87.44 179 PHE A N 1
ATOM 1411 C CA . PHE A 1 179 ? 2.241 6.018 -2.638 1.00 87.44 179 PHE A CA 1
ATOM 1412 C C . PHE A 1 179 ? 2.994 5.175 -3.668 1.00 87.44 179 PHE A C 1
ATOM 1414 O O . PHE A 1 179 ? 2.371 4.678 -4.599 1.00 87.44 179 PHE A O 1
ATOM 1421 N N . ASN A 1 180 ? 4.303 4.975 -3.495 1.00 86.62 180 ASN A N 1
ATOM 1422 C CA . ASN A 1 180 ? 5.062 4.094 -4.378 1.00 86.62 180 ASN A CA 1
ATOM 1423 C C . ASN A 1 180 ? 4.661 2.626 -4.212 1.00 86.62 180 ASN A C 1
ATOM 1425 O O . ASN A 1 180 ? 4.469 1.975 -5.226 1.00 86.62 180 ASN A O 1
ATOM 1429 N N . VAL A 1 181 ? 4.473 2.113 -2.989 1.00 90.50 181 VAL A N 1
ATOM 1430 C CA . VAL A 1 181 ? 3.982 0.735 -2.758 1.00 90.50 181 VAL A CA 1
ATOM 1431 C C . VAL A 1 181 ? 2.637 0.523 -3.448 1.00 90.50 181 VAL A C 1
ATOM 1433 O O . VAL A 1 181 ? 2.448 -0.450 -4.177 1.00 90.50 181 VAL A O 1
ATOM 1436 N N . TYR A 1 182 ? 1.731 1.482 -3.269 1.00 89.31 182 TYR A N 1
ATOM 1437 C CA . TYR A 1 182 ? 0.419 1.459 -3.885 1.00 89.31 182 TYR A CA 1
ATOM 1438 C C . TYR A 1 182 ? 0.511 1.480 -5.425 1.00 89.31 182 TYR A C 1
ATOM 1440 O O . TYR A 1 182 ? 0.036 0.575 -6.105 1.00 89.31 182 TYR A O 1
ATOM 1448 N N . LEU A 1 183 ? 1.171 2.495 -5.994 1.00 85.12 183 LEU A N 1
ATOM 1449 C CA . LEU A 1 183 ? 1.298 2.661 -7.444 1.00 85.12 183 LEU A CA 1
ATOM 1450 C C . LEU A 1 183 ? 2.025 1.479 -8.087 1.00 85.12 183 LEU A C 1
ATOM 1452 O O . LEU A 1 183 ? 1.645 1.034 -9.167 1.00 85.12 183 LEU A O 1
ATOM 1456 N N . PHE A 1 184 ? 3.070 0.981 -7.432 1.00 87.12 184 PHE A N 1
ATOM 1457 C CA . PHE A 1 184 ? 3.827 -0.169 -7.892 1.00 87.12 184 PHE A CA 1
ATOM 1458 C C . PHE A 1 184 ? 2.953 -1.412 -7.969 1.00 87.12 184 PHE A C 1
ATOM 1460 O O . PHE A 1 184 ? 2.971 -2.080 -8.997 1.00 87.12 184 PHE A O 1
ATOM 1467 N N . THR A 1 185 ? 2.153 -1.673 -6.933 1.00 91.44 185 THR A N 1
ATOM 1468 C CA . THR A 1 185 ? 1.202 -2.787 -6.929 1.00 91.44 185 THR A CA 1
ATOM 1469 C C . THR A 1 185 ? 0.269 -2.692 -8.128 1.00 91.44 185 THR A C 1
ATOM 1471 O O . THR A 1 185 ? 0.221 -3.634 -8.911 1.00 91.44 185 THR A O 1
ATOM 1474 N N . ASN A 1 186 ? -0.370 -1.536 -8.342 1.00 86.94 186 ASN A N 1
ATOM 1475 C CA . ASN A 1 186 ? -1.244 -1.307 -9.491 1.00 86.94 186 ASN A CA 1
ATOM 1476 C C . ASN A 1 186 ? -0.521 -1.505 -10.836 1.00 86.94 186 ASN A C 1
ATOM 1478 O O . ASN A 1 186 ? -1.054 -2.119 -11.753 1.00 86.94 186 ASN A O 1
ATOM 1482 N N . LEU A 1 187 ? 0.703 -0.994 -10.991 1.00 85.38 187 LEU A N 1
ATOM 1483 C CA . LEU A 1 187 ? 1.460 -1.182 -12.230 1.00 85.38 187 LEU A CA 1
ATOM 1484 C C . LEU A 1 187 ? 1.773 -2.661 -12.468 1.00 85.38 187 LEU A C 1
ATOM 1486 O O . LEU A 1 187 ? 1.536 -3.156 -13.566 1.00 85.38 187 LEU A O 1
ATOM 1490 N N . VAL A 1 188 ? 2.275 -3.363 -11.456 1.00 88.75 188 VAL A N 1
ATOM 1491 C CA . VAL A 1 188 ? 2.600 -4.791 -11.527 1.00 88.75 188 VAL A CA 1
ATOM 1492 C C . VAL A 1 188 ? 1.360 -5.605 -11.884 1.00 88.75 188 VAL A C 1
ATOM 1494 O O . VAL A 1 188 ? 1.381 -6.352 -12.860 1.00 88.75 188 VAL A O 1
ATOM 1497 N N . SER A 1 189 ? 0.268 -5.426 -11.145 1.00 87.69 189 SER A N 1
ATOM 1498 C CA . SER A 1 189 ? -0.951 -6.212 -11.308 1.00 87.69 189 SER A CA 1
ATOM 1499 C C . SER A 1 189 ? -1.575 -6.034 -12.692 1.00 87.69 189 SER A C 1
ATOM 1501 O O . SER A 1 189 ? -1.951 -7.022 -13.318 1.00 87.69 189 SER A O 1
ATOM 1503 N N . ARG A 1 190 ? -1.605 -4.808 -13.234 1.00 84.81 190 ARG A N 1
ATOM 1504 C CA . ARG A 1 190 ? -2.118 -4.554 -14.594 1.00 84.81 190 ARG A CA 1
ATOM 1505 C C . ARG A 1 190 ? -1.306 -5.237 -15.684 1.00 84.81 190 ARG A C 1
ATOM 1507 O O . ARG A 1 190 ? -1.884 -5.650 -16.680 1.00 84.81 190 ARG A O 1
ATOM 1514 N N . HIS A 1 191 ? 0.015 -5.304 -15.533 1.00 87.38 191 HIS A N 1
ATOM 1515 C CA . HIS A 1 191 ? 0.868 -5.985 -16.508 1.00 87.38 191 HIS A CA 1
ATOM 1516 C C . HIS A 1 191 ? 0.673 -7.497 -16.435 1.00 87.38 191 HIS A C 1
ATOM 1518 O O . HIS A 1 191 ? 0.483 -8.143 -17.461 1.00 87.38 191 HIS A O 1
ATOM 1524 N N . LEU A 1 192 ? 0.638 -8.042 -15.219 1.00 88.19 192 LEU A N 1
ATOM 1525 C CA . LEU A 1 192 ? 0.394 -9.462 -14.981 1.00 88.19 192 LEU A CA 1
ATOM 1526 C C . LEU A 1 192 ? -0.978 -9.916 -15.503 1.00 88.19 192 LEU A C 1
ATOM 1528 O O . LEU A 1 192 ? -1.093 -11.018 -16.028 1.00 88.19 192 LEU A O 1
ATOM 1532 N N . GLU A 1 193 ? -2.001 -9.064 -15.399 1.00 83.62 193 GLU A N 1
ATOM 1533 C CA . GLU A 1 193 ? -3.355 -9.318 -15.914 1.00 83.62 193 GLU A CA 1
ATOM 1534 C C . GLU A 1 193 ? -3.389 -9.496 -17.443 1.00 83.62 193 GLU A C 1
ATOM 1536 O O . GLU A 1 193 ? -4.224 -10.240 -17.955 1.00 83.62 193 GLU A O 1
ATOM 1541 N N . VAL A 1 194 ? -2.466 -8.857 -18.171 1.00 82.38 194 VAL A N 1
ATOM 1542 C CA . VAL A 1 194 ? -2.338 -8.967 -19.636 1.00 82.38 194 VAL A CA 1
ATOM 1543 C C . VAL A 1 194 ? -1.170 -9.859 -20.063 1.00 82.38 194 VAL A C 1
ATOM 1545 O O . VAL A 1 194 ? -0.656 -9.724 -21.172 1.00 82.38 194 VAL A O 1
ATOM 1548 N N . ASP A 1 195 ? -0.745 -10.763 -19.178 1.00 87.69 195 ASP A N 1
ATOM 1549 C CA . ASP A 1 195 ? 0.360 -11.701 -19.379 1.00 87.69 195 ASP A CA 1
ATOM 1550 C C . ASP A 1 195 ? 1.687 -11.023 -19.785 1.00 87.69 195 ASP A C 1
ATOM 1552 O O . ASP A 1 195 ? 2.503 -11.586 -20.518 1.00 87.69 195 ASP A O 1
ATOM 1556 N N . VAL A 1 196 ? 1.923 -9.800 -19.292 1.00 87.75 196 VAL A N 1
ATOM 1557 C CA . VAL A 1 196 ? 3.180 -9.072 -19.480 1.00 87.75 196 VAL A CA 1
ATOM 1558 C C . VAL A 1 196 ? 4.041 -9.179 -18.216 1.00 87.75 196 VAL A C 1
ATOM 1560 O O . VAL A 1 196 ? 3.662 -8.688 -17.148 1.00 87.75 196 VAL A O 1
ATOM 1563 N N . PRO A 1 197 ? 5.231 -9.786 -18.312 1.00 92.19 197 PRO A N 1
ATOM 1564 C CA . PRO A 1 197 ? 6.148 -9.909 -17.195 1.00 92.19 197 PRO A CA 1
ATOM 1565 C C . PRO A 1 197 ? 6.815 -8.561 -16.921 1.00 92.19 197 PRO A C 1
ATOM 1567 O O . PRO A 1 197 ? 7.047 -7.749 -17.819 1.00 92.19 197 PRO A O 1
ATOM 1570 N N . VAL A 1 198 ? 7.152 -8.316 -15.660 1.00 90.75 198 VAL A N 1
ATOM 1571 C CA . VAL A 1 198 ? 7.654 -7.021 -15.191 1.00 90.75 198 VAL A CA 1
ATOM 1572 C C . VAL A 1 198 ? 8.900 -7.203 -14.356 1.00 90.75 198 VAL A C 1
ATOM 1574 O O . VAL A 1 198 ? 9.013 -8.127 -13.563 1.00 90.75 198 VAL A O 1
ATOM 1577 N N . MET A 1 199 ? 9.833 -6.280 -14.504 1.00 89.12 199 MET A N 1
ATOM 1578 C CA . MET A 1 199 ? 11.027 -6.225 -13.677 1.00 89.12 199 MET A CA 1
ATOM 1579 C C . MET A 1 199 ? 11.243 -4.811 -13.171 1.00 89.12 199 MET A C 1
ATOM 1581 O O . MET A 1 199 ? 10.735 -3.838 -13.728 1.00 89.12 199 MET A O 1
ATOM 1585 N N . VAL A 1 200 ? 12.019 -4.703 -12.104 1.00 83.88 200 VAL A N 1
ATOM 1586 C CA . VAL A 1 200 ? 12.461 -3.430 -11.544 1.00 83.88 200 VAL A CA 1
ATOM 1587 C C . VAL A 1 200 ? 13.966 -3.323 -11.678 1.00 83.88 200 VAL A C 1
ATOM 1589 O O . VAL A 1 200 ? 14.679 -4.324 -11.682 1.00 83.88 200 VAL A O 1
ATOM 1592 N N . ASN A 1 201 ? 14.463 -2.097 -11.791 1.00 76.19 201 ASN A N 1
ATOM 1593 C CA . ASN A 1 201 ? 15.897 -1.885 -11.751 1.00 76.19 201 ASN A CA 1
ATOM 1594 C C . ASN A 1 201 ? 16.394 -1.893 -10.298 1.00 76.19 201 ASN A C 1
ATOM 1596 O O . ASN A 1 201 ? 15.980 -1.051 -9.505 1.00 76.19 201 ASN A O 1
ATOM 1600 N N . GLU A 1 202 ? 17.331 -2.786 -9.992 1.00 66.31 202 GLU A N 1
ATOM 1601 C CA . GLU A 1 202 ? 17.999 -2.920 -8.689 1.00 66.31 202 GLU A CA 1
ATOM 1602 C C . GLU A 1 202 ? 18.718 -1.640 -8.240 1.00 66.31 202 GLU A C 1
ATOM 1604 O O . GLU A 1 202 ? 18.810 -1.350 -7.055 1.00 66.31 202 GLU A O 1
ATOM 1609 N N . ASN A 1 203 ? 19.215 -0.857 -9.199 1.00 61.00 203 ASN A N 1
ATOM 1610 C CA . ASN A 1 203 ? 19.966 0.373 -8.964 1.00 61.00 203 ASN A CA 1
ATOM 1611 C C . ASN A 1 203 ? 19.193 1.606 -9.416 1.00 61.00 203 ASN A C 1
ATOM 1613 O O . ASN A 1 203 ? 19.759 2.602 -9.886 1.00 61.00 203 ASN A O 1
ATOM 1617 N N . SER A 1 204 ? 17.869 1.558 -9.292 1.00 57.78 204 SER A N 1
ATOM 1618 C CA . SER A 1 204 ? 17.111 2.789 -9.325 1.00 57.78 204 SER A CA 1
ATOM 1619 C C . SER A 1 204 ? 17.646 3.635 -8.160 1.00 57.78 204 SER A C 1
ATOM 1621 O O . SER A 1 204 ? 17.400 3.317 -7.010 1.00 57.78 204 SER A O 1
ATOM 1623 N N . TYR A 1 205 ? 18.365 4.732 -8.426 1.00 54.66 205 TYR A N 1
ATOM 1624 C CA . TYR A 1 205 ? 18.686 5.781 -7.428 1.00 54.66 205 TYR A CA 1
ATOM 1625 C C . TYR A 1 205 ? 17.429 6.375 -6.749 1.00 54.66 205 TYR A C 1
ATOM 1627 O O . TYR A 1 205 ? 17.496 7.331 -5.975 1.00 54.66 205 TYR A O 1
ATOM 1635 N N . TRP A 1 206 ? 16.270 5.844 -7.115 1.00 56.34 206 TRP A N 1
ATOM 1636 C CA . TRP A 1 206 ? 14.948 6.175 -6.674 1.00 56.34 206 TRP A CA 1
ATOM 1637 C C . TRP A 1 206 ? 14.652 5.386 -5.403 1.00 56.34 206 TRP A C 1
ATOM 1639 O O . TRP A 1 206 ? 15.241 4.351 -5.115 1.00 56.34 206 TRP A O 1
ATOM 1649 N N . ARG A 1 207 ? 13.798 5.990 -4.593 1.00 62.31 207 ARG A N 1
ATOM 1650 C CA . ARG A 1 207 ? 13.608 5.699 -3.179 1.00 62.31 207 ARG A CA 1
ATOM 1651 C C . ARG A 1 207 ? 13.455 4.204 -2.880 1.00 62.31 207 ARG A C 1
ATOM 1653 O O . ARG A 1 207 ? 12.857 3.490 -3.672 1.00 62.31 207 ARG A O 1
ATOM 1660 N N . PHE A 1 208 ? 13.913 3.797 -1.695 1.00 65.88 208 PHE A N 1
ATOM 1661 C CA . PHE A 1 208 ? 13.625 2.508 -1.048 1.00 65.88 208 PHE A CA 1
ATOM 1662 C C . PHE A 1 208 ? 14.490 1.302 -1.442 1.00 65.88 208 PHE A C 1
ATOM 1664 O O . PHE A 1 208 ? 14.398 0.286 -0.753 1.00 65.88 208 PHE A O 1
ATOM 1671 N N . THR A 1 209 ? 15.399 1.435 -2.417 1.00 63.69 209 THR A N 1
ATOM 1672 C CA . THR A 1 209 ? 16.387 0.391 -2.740 1.00 63.69 209 THR A CA 1
ATOM 1673 C C . THR A 1 209 ? 17.379 0.196 -1.603 1.00 63.69 209 THR A C 1
ATOM 1675 O O . THR A 1 209 ? 18.116 1.118 -1.245 1.00 63.69 209 THR A O 1
ATOM 1678 N N . ASP A 1 210 ? 17.446 -1.023 -1.087 1.00 70.31 210 ASP A N 1
ATOM 1679 C CA . ASP A 1 210 ? 18.513 -1.470 -0.205 1.00 70.31 210 ASP A CA 1
ATOM 1680 C C . ASP A 1 210 ? 19.326 -2.522 -0.957 1.00 70.31 210 ASP A C 1
ATOM 1682 O O . ASP A 1 210 ? 18.825 -3.590 -1.304 1.00 70.31 210 ASP A O 1
ATOM 1686 N N . SER A 1 211 ? 20.593 -2.207 -1.227 1.00 65.00 211 SER A N 1
ATOM 1687 C CA . SER A 1 211 ? 21.503 -3.095 -1.953 1.00 65.00 211 SER A CA 1
ATOM 1688 C C . SER A 1 211 ? 21.720 -4.439 -1.254 1.00 65.00 211 SER A C 1
ATOM 1690 O O . SER A 1 211 ? 22.140 -5.398 -1.898 1.00 65.00 211 SER A O 1
ATOM 1692 N N . ASN A 1 212 ? 21.444 -4.525 0.052 1.00 71.19 212 ASN A N 1
ATOM 1693 C CA . ASN A 1 212 ? 21.530 -5.770 0.811 1.00 71.19 212 ASN A CA 1
ATOM 1694 C C . ASN A 1 212 ? 20.339 -6.705 0.547 1.00 71.19 212 ASN A C 1
ATOM 1696 O O . ASN A 1 212 ? 20.427 -7.897 0.824 1.00 71.19 212 ASN A O 1
ATOM 1700 N N . CYS A 1 213 ? 19.251 -6.185 -0.022 1.00 68.31 213 CYS A N 1
ATOM 1701 C CA . CYS A 1 213 ? 17.993 -6.894 -0.257 1.00 68.31 213 CYS A CA 1
ATOM 1702 C C . CYS A 1 213 ? 17.922 -7.611 -1.609 1.00 68.31 213 CYS A C 1
ATOM 1704 O O . CYS A 1 213 ? 16.862 -8.076 -2.025 1.00 68.31 213 CYS A O 1
ATOM 1706 N N . GLY A 1 214 ? 19.051 -7.704 -2.312 1.00 58.38 214 GLY A N 1
ATOM 1707 C CA . GLY A 1 214 ? 19.131 -8.391 -3.591 1.00 58.38 214 GLY A CA 1
ATOM 1708 C C . GLY A 1 214 ? 18.475 -7.627 -4.745 1.00 58.38 214 GLY A C 1
ATOM 1709 O O . GLY A 1 214 ? 18.588 -6.409 -4.863 1.00 58.38 214 GLY A O 1
ATOM 1710 N N . ARG A 1 215 ? 17.869 -8.389 -5.660 1.00 59.66 215 ARG A N 1
ATOM 1711 C CA . ARG A 1 215 ? 17.534 -8.015 -7.045 1.00 59.66 215 ARG A CA 1
ATOM 1712 C C . ARG A 1 215 ? 16.247 -7.170 -7.162 1.00 59.66 215 ARG A C 1
ATOM 1714 O O . ARG A 1 215 ? 15.422 -7.435 -8.035 1.00 59.66 215 ARG A O 1
ATOM 1721 N N . GLY A 1 216 ? 16.048 -6.167 -6.296 1.00 53.78 216 GLY A N 1
ATOM 1722 C CA . GLY A 1 216 ? 14.771 -5.450 -6.234 1.00 53.78 216 GLY A CA 1
ATOM 1723 C C . GLY A 1 216 ? 14.690 -4.186 -5.368 1.00 53.78 216 GLY A C 1
ATOM 1724 O O . GLY A 1 216 ? 15.644 -3.755 -4.729 1.00 53.78 216 GLY A O 1
ATOM 1725 N N . TYR A 1 217 ? 13.497 -3.580 -5.407 1.00 67.44 217 TYR A N 1
ATOM 1726 C CA . TYR A 1 217 ? 13.151 -2.255 -4.882 1.00 67.44 217 TYR A CA 1
ATOM 1727 C C . TYR A 1 217 ? 13.294 -2.092 -3.368 1.00 67.44 217 TYR A C 1
ATOM 1729 O O . TYR A 1 217 ? 13.600 -0.991 -2.957 1.00 67.44 217 TYR A O 1
ATOM 1737 N N . THR A 1 218 ? 13.061 -3.118 -2.544 1.00 70.69 218 THR A N 1
ATOM 1738 C CA . THR A 1 218 ? 13.242 -3.094 -1.078 1.00 70.69 218 THR A CA 1
ATOM 1739 C C . THR A 1 218 ? 13.114 -4.521 -0.531 1.00 70.69 218 THR A C 1
ATOM 1741 O O . THR A 1 218 ? 12.361 -5.300 -1.108 1.00 70.69 218 THR A O 1
ATOM 1744 N N . CYS A 1 219 ? 13.756 -4.873 0.598 1.00 84.06 219 CYS A N 1
ATOM 1745 C CA . CYS A 1 219 ? 13.531 -6.181 1.257 1.00 84.06 219 CYS A CA 1
ATOM 1746 C C . CYS A 1 219 ? 12.067 -6.378 1.700 1.00 84.06 219 CYS A C 1
ATOM 1748 O O . CYS A 1 219 ? 11.688 -7.461 2.138 1.00 84.06 219 CYS A O 1
ATOM 1750 N N . HIS A 1 220 ? 11.266 -5.314 1.677 1.00 88.94 220 HIS A N 1
ATOM 1751 C CA . HIS A 1 220 ? 9.891 -5.285 2.161 1.00 88.94 220 HIS A CA 1
ATOM 1752 C C . HIS A 1 220 ? 8.826 -5.571 1.102 1.00 88.94 220 HIS A C 1
ATOM 1754 O O . HIS A 1 220 ? 7.653 -5.634 1.454 1.00 88.94 220 HIS A O 1
ATOM 1760 N N . LEU A 1 221 ? 9.215 -5.756 -0.162 1.00 90.44 221 LEU A N 1
ATOM 1761 C CA . LEU A 1 221 ? 8.347 -6.292 -1.207 1.00 90.44 221 LEU A CA 1
ATOM 1762 C C . LEU A 1 221 ? 9.004 -7.525 -1.833 1.00 90.44 221 LEU A C 1
ATOM 1764 O O . LEU A 1 221 ? 10.227 -7.622 -1.912 1.00 90.44 221 LEU A O 1
ATOM 1768 N N . ARG A 1 222 ? 8.181 -8.456 -2.306 1.00 90.81 222 ARG A N 1
ATOM 1769 C CA . ARG A 1 222 ? 8.603 -9.664 -3.007 1.00 90.81 222 ARG A CA 1
ATOM 1770 C C . ARG A 1 222 ? 9.442 -9.311 -4.236 1.00 90.81 222 ARG A C 1
ATOM 1772 O O . ARG A 1 222 ? 9.060 -8.467 -5.050 1.00 90.81 222 ARG A O 1
ATOM 1779 N N . ASN A 1 223 ? 10.534 -10.047 -4.432 1.00 88.69 223 ASN A N 1
ATOM 1780 C CA . ASN A 1 223 ? 11.228 -10.077 -5.715 1.00 88.69 223 ASN A CA 1
ATOM 1781 C C . ASN A 1 223 ? 10.308 -10.692 -6.781 1.00 88.69 223 ASN A C 1
ATOM 1783 O O . ASN A 1 223 ? 9.933 -11.861 -6.699 1.00 88.69 223 ASN A O 1
ATOM 1787 N N . LEU A 1 224 ? 9.928 -9.885 -7.774 1.00 89.62 224 LEU A N 1
ATOM 1788 C CA . LEU A 1 224 ? 8.961 -10.284 -8.799 1.00 89.62 224 LEU A CA 1
ATOM 1789 C C . LEU A 1 224 ? 9.469 -11.457 -9.631 1.00 89.62 224 LEU A C 1
ATOM 1791 O O . LEU A 1 224 ? 8.766 -12.450 -9.774 1.00 89.62 224 LEU A O 1
ATOM 1795 N N . THR A 1 225 ? 10.701 -11.349 -10.124 1.00 90.69 225 THR A N 1
ATOM 1796 C CA . THR A 1 225 ? 11.343 -12.326 -11.002 1.00 90.69 225 THR A CA 1
ATOM 1797 C C . THR A 1 225 ? 12.725 -12.697 -10.476 1.00 90.69 225 THR A C 1
ATOM 1799 O O . THR A 1 225 ? 13.404 -11.892 -9.836 1.00 90.69 225 THR A O 1
ATOM 1802 N N . LYS A 1 226 ? 13.182 -13.914 -10.788 1.00 89.12 226 LYS A N 1
ATOM 1803 C CA . LYS A 1 226 ? 14.575 -14.324 -10.561 1.00 89.12 226 LYS A CA 1
ATOM 1804 C C . LYS A 1 226 ? 15.570 -13.643 -11.515 1.00 89.12 226 LYS A C 1
ATOM 1806 O O . LYS A 1 226 ? 16.767 -13.649 -11.227 1.00 89.12 226 LYS A O 1
ATOM 1811 N N . CYS A 1 227 ? 15.111 -13.088 -12.638 1.00 89.94 227 CYS A N 1
ATOM 1812 C CA . CYS A 1 227 ? 15.969 -12.519 -13.677 1.00 89.94 227 CYS A CA 1
ATOM 1813 C C . CYS A 1 227 ? 16.358 -11.071 -13.384 1.00 89.94 227 CYS A C 1
ATOM 1815 O O . CYS A 1 227 ? 15.496 -10.217 -13.184 1.00 89.94 227 CYS A O 1
ATOM 1817 N N . ARG A 1 228 ? 17.660 -10.769 -13.411 1.00 87.38 228 ARG A N 1
ATOM 1818 C CA . ARG A 1 228 ? 18.136 -9.380 -13.334 1.00 87.38 228 ARG A CA 1
ATOM 1819 C C . ARG A 1 228 ? 17.949 -8.689 -14.671 1.00 87.38 228 ARG A C 1
ATOM 1821 O O . ARG A 1 228 ? 17.989 -9.331 -15.715 1.00 87.38 228 ARG A O 1
ATOM 1828 N N . VAL A 1 229 ? 17.883 -7.360 -14.646 1.00 86.94 229 VAL A N 1
ATOM 1829 C CA . VAL A 1 229 ? 17.965 -6.552 -15.876 1.00 86.94 229 VAL A CA 1
ATOM 1830 C C . VAL A 1 229 ? 19.238 -6.887 -16.672 1.00 86.94 229 VAL A C 1
ATOM 1832 O O . VAL A 1 229 ? 19.206 -6.878 -17.896 1.00 86.94 229 VAL A O 1
ATOM 1835 N N . ASP A 1 230 ? 20.340 -7.206 -15.983 1.00 87.25 230 ASP A N 1
ATOM 1836 C CA . ASP A 1 230 ? 21.615 -7.625 -16.586 1.00 87.25 230 ASP A CA 1
ATOM 1837 C C . ASP A 1 230 ? 21.617 -9.068 -17.119 1.00 87.25 230 ASP A C 1
ATOM 1839 O O . ASP A 1 230 ? 22.429 -9.390 -17.984 1.00 87.25 230 ASP A O 1
ATOM 1843 N N . ASP A 1 231 ? 20.716 -9.922 -16.625 1.00 90.75 231 ASP A N 1
ATOM 1844 C CA . ASP A 1 231 ? 20.612 -11.330 -17.032 1.00 90.75 231 ASP A CA 1
ATOM 1845 C C . ASP A 1 231 ? 19.738 -11.498 -18.292 1.00 90.75 231 ASP A C 1
ATOM 1847 O O . ASP A 1 231 ? 19.641 -12.599 -18.832 1.00 90.75 231 ASP A O 1
ATOM 1851 N N . VAL A 1 232 ? 19.062 -10.430 -18.735 1.00 91.19 232 VAL A N 1
ATOM 1852 C CA . VAL A 1 232 ? 18.117 -10.446 -19.858 1.00 91.19 232 VAL A CA 1
ATOM 1853 C C . VAL A 1 232 ? 18.679 -9.636 -21.033 1.00 91.19 232 VAL A C 1
ATOM 1855 O O . VAL A 1 232 ? 19.115 -8.496 -20.837 1.00 91.19 232 VAL A O 1
ATOM 1858 N N . PRO A 1 233 ? 18.645 -10.159 -22.276 1.00 92.31 233 PRO A N 1
ATOM 1859 C CA . PRO A 1 233 ? 19.070 -9.410 -23.449 1.00 92.31 233 PRO A CA 1
ATOM 1860 C C . PRO A 1 233 ? 18.322 -8.084 -23.562 1.00 92.31 233 PRO A C 1
ATOM 1862 O O . PRO A 1 233 ? 17.114 -7.987 -23.341 1.00 92.31 233 PRO A O 1
ATOM 1865 N N . ARG A 1 234 ? 19.049 -7.023 -23.911 1.00 89.50 234 ARG A N 1
ATOM 1866 C CA . ARG A 1 234 ? 18.515 -5.654 -23.865 1.00 89.50 234 ARG A CA 1
ATOM 1867 C C . ARG A 1 234 ? 17.358 -5.417 -24.836 1.00 89.50 234 ARG A C 1
ATOM 1869 O O . ARG A 1 234 ? 16.540 -4.537 -24.598 1.00 89.50 234 ARG A O 1
ATOM 1876 N N . ASP A 1 235 ? 17.278 -6.175 -25.921 1.00 89.75 235 ASP A N 1
ATOM 1877 C CA . ASP A 1 235 ? 16.171 -6.170 -26.882 1.00 89.75 235 ASP A CA 1
ATOM 1878 C C . ASP A 1 235 ? 14.913 -6.893 -26.356 1.00 89.75 235 ASP A C 1
ATOM 1880 O O . ASP A 1 235 ? 13.824 -6.728 -26.909 1.00 89.75 235 ASP A O 1
ATOM 1884 N N . LYS A 1 236 ? 15.041 -7.642 -25.255 1.00 91.94 236 LYS A N 1
ATOM 1885 C CA . LYS A 1 236 ? 13.958 -8.350 -24.557 1.00 91.94 236 LYS A CA 1
ATOM 1886 C C . LYS A 1 236 ? 13.458 -7.619 -23.307 1.00 91.94 236 LYS A C 1
ATOM 1888 O O . LYS A 1 236 ? 12.561 -8.120 -22.631 1.00 91.94 236 LYS A O 1
ATOM 1893 N N . VAL A 1 237 ? 13.984 -6.425 -23.026 1.00 89.56 237 VAL A N 1
ATOM 1894 C CA . VAL A 1 237 ? 13.510 -5.545 -21.949 1.00 89.56 237 VAL A CA 1
ATOM 1895 C C . VAL A 1 237 ? 13.018 -4.235 -22.543 1.00 89.56 237 VAL A C 1
ATOM 1897 O O . VAL A 1 237 ? 13.763 -3.537 -23.226 1.00 89.56 237 VAL A O 1
ATOM 1900 N N . VAL A 1 238 ? 11.768 -3.891 -22.270 1.00 87.12 238 VAL A N 1
ATOM 1901 C CA . VAL A 1 238 ? 11.107 -2.659 -22.694 1.00 87.12 238 VAL A CA 1
ATOM 1902 C C . VAL A 1 238 ? 11.161 -1.645 -21.562 1.00 87.12 238 VAL A C 1
ATOM 1904 O O . VAL A 1 238 ? 10.741 -1.936 -20.444 1.00 87.12 238 VAL A O 1
ATOM 1907 N N . ALA A 1 239 ? 11.655 -0.444 -21.851 1.00 80.19 239 ALA A N 1
ATOM 1908 C CA . ALA A 1 239 ? 11.548 0.678 -20.931 1.00 80.19 239 ALA A CA 1
ATOM 1909 C C . ALA A 1 239 ? 10.222 1.396 -21.189 1.00 80.19 239 ALA A C 1
ATOM 1911 O O . ALA A 1 239 ? 10.003 1.922 -22.280 1.00 80.19 239 ALA A O 1
ATOM 1912 N N . LEU A 1 240 ? 9.337 1.427 -20.192 1.00 69.38 240 LEU A N 1
ATOM 1913 C CA . LEU A 1 240 ? 8.112 2.216 -20.291 1.00 69.38 240 LEU A CA 1
ATOM 1914 C C . LEU A 1 240 ? 8.467 3.703 -20.221 1.00 69.38 240 LEU A C 1
ATOM 1916 O O . LEU A 1 240 ? 8.895 4.211 -19.182 1.00 69.38 240 LEU A O 1
ATOM 1920 N N . THR A 1 241 ? 8.305 4.382 -21.350 1.00 60.25 241 THR A N 1
ATOM 1921 C CA . THR A 1 241 ? 8.464 5.829 -21.499 1.00 60.25 241 THR A CA 1
ATOM 1922 C C . THR A 1 241 ? 7.090 6.469 -21.696 1.00 60.25 241 THR A C 1
ATOM 1924 O O . THR A 1 241 ? 6.137 5.810 -22.113 1.00 60.25 241 THR A O 1
ATOM 1927 N N . HIS A 1 242 ? 6.947 7.760 -21.387 1.00 53.53 242 HIS A N 1
ATOM 1928 C CA . HIS A 1 242 ? 5.662 8.455 -21.574 1.00 53.53 242 HIS A CA 1
ATOM 1929 C C . HIS A 1 242 ? 5.340 8.751 -23.052 1.00 53.53 242 HIS A C 1
ATOM 1931 O O . HIS A 1 242 ? 4.246 9.222 -23.346 1.00 53.53 242 HIS A O 1
ATOM 1937 N N . HIS A 1 243 ? 6.266 8.515 -23.987 1.00 48.97 243 HIS A N 1
ATOM 1938 C CA . HIS A 1 243 ? 6.176 9.010 -25.367 1.00 48.97 243 HIS A CA 1
ATOM 1939 C C . HIS A 1 243 ? 5.461 8.082 -26.361 1.00 48.97 243 HIS A C 1
ATOM 1941 O O . HIS A 1 243 ? 5.723 8.137 -27.558 1.00 48.97 243 HIS A O 1
ATOM 1947 N N . GLY A 1 244 ? 4.484 7.308 -25.885 1.00 51.50 244 GLY A N 1
ATOM 1948 C CA . GLY A 1 244 ? 3.618 6.514 -26.755 1.00 51.50 244 GLY A CA 1
ATOM 1949 C C . GLY A 1 244 ? 4.339 5.362 -27.459 1.00 51.50 244 GLY A C 1
ATOM 1950 O O . GLY A 1 244 ? 5.534 5.128 -27.297 1.00 51.50 244 GLY A O 1
ATOM 1951 N N . TRP A 1 245 ? 3.562 4.576 -28.196 1.00 56.06 245 TRP A N 1
ATOM 1952 C CA . TRP A 1 245 ? 4.049 3.384 -28.882 1.00 56.06 245 TRP A CA 1
ATOM 1953 C C . TRP A 1 245 ? 4.865 3.696 -30.141 1.00 56.06 245 TRP A C 1
ATOM 1955 O O . TRP A 1 245 ? 4.557 4.666 -30.834 1.00 56.06 245 TRP A O 1
ATOM 1965 N N . PRO A 1 246 ? 5.816 2.815 -30.511 1.00 68.69 246 PRO A N 1
ATOM 1966 C CA . PRO A 1 246 ? 6.229 1.601 -29.797 1.00 68.69 246 PRO A CA 1
ATOM 1967 C C . PRO A 1 246 ? 7.181 1.901 -28.631 1.00 68.69 246 PRO A C 1
ATOM 1969 O O . PRO A 1 246 ? 8.066 2.745 -28.742 1.00 68.69 246 PRO A O 1
ATOM 1972 N N . PHE A 1 247 ? 7.047 1.167 -27.523 1.00 75.44 247 PHE A N 1
ATOM 1973 C CA . PHE A 1 247 ? 7.964 1.334 -26.396 1.00 75.44 247 PHE A CA 1
ATOM 1974 C C . PHE A 1 247 ? 9.397 0.895 -26.770 1.00 75.44 247 PHE A C 1
ATOM 1976 O O . PHE A 1 247 ? 9.580 -0.210 -27.304 1.00 75.44 247 PHE A O 1
ATOM 1983 N N . PRO A 1 248 ? 10.431 1.708 -26.479 1.00 81.12 248 PRO A N 1
ATOM 1984 C CA . PRO A 1 248 ? 11.807 1.362 -26.799 1.00 81.12 248 PRO A CA 1
ATOM 1985 C C . PRO A 1 248 ? 12.310 0.208 -25.924 1.00 81.12 248 PRO A C 1
ATOM 1987 O O . PRO A 1 248 ? 12.035 0.122 -24.724 1.00 81.12 248 PRO A O 1
ATOM 1990 N N . THR A 1 249 ? 13.103 -0.680 -26.520 1.00 87.88 249 THR A N 1
ATOM 1991 C CA . THR A 1 249 ? 13.860 -1.686 -25.767 1.00 87.88 249 THR A CA 1
ATOM 1992 C C . THR A 1 249 ? 15.096 -1.055 -25.136 1.00 87.88 249 THR A C 1
ATOM 1994 O O . THR A 1 249 ? 15.576 -0.027 -25.614 1.00 87.88 249 THR A O 1
ATOM 1997 N N . LEU A 1 250 ? 15.691 -1.675 -24.116 1.00 85.38 250 LEU A N 1
ATOM 1998 C CA . LEU A 1 250 ? 16.955 -1.199 -23.540 1.00 85.38 250 LEU A CA 1
ATOM 1999 C C . LEU A 1 250 ? 18.112 -1.180 -24.551 1.00 85.38 250 LEU A C 1
ATOM 2001 O O . LEU A 1 250 ? 19.091 -0.463 -24.339 1.00 85.38 250 LEU A O 1
ATOM 2005 N N . ALA A 1 251 ? 18.015 -1.942 -25.646 1.00 86.56 251 ALA A N 1
ATOM 2006 C CA . ALA A 1 251 ? 18.976 -1.883 -26.746 1.00 86.56 251 ALA A CA 1
ATOM 2007 C C . ALA A 1 251 ? 18.901 -0.543 -27.496 1.00 86.56 251 ALA A C 1
ATOM 2009 O O . ALA A 1 251 ? 19.927 -0.017 -27.918 1.00 86.56 251 ALA A O 1
ATOM 2010 N N . ASN A 1 252 ? 17.700 0.034 -27.588 1.00 85.38 252 ASN A N 1
ATOM 2011 C CA . ASN A 1 252 ? 17.417 1.207 -28.412 1.00 85.38 252 ASN A CA 1
ATOM 2012 C C . ASN A 1 252 ? 17.147 2.473 -27.588 1.00 85.38 252 ASN A C 1
ATOM 2014 O O . ASN A 1 252 ? 17.176 3.572 -28.132 1.00 85.38 252 ASN A O 1
ATOM 2018 N N . VAL A 1 253 ? 16.918 2.348 -26.276 1.00 82.56 253 VAL A N 1
ATOM 2019 C CA . VAL A 1 253 ? 16.481 3.456 -25.410 1.00 82.56 253 VAL A CA 1
ATOM 2020 C C . VAL A 1 253 ? 17.498 4.597 -25.312 1.00 82.56 253 VAL A C 1
ATOM 2022 O O . VAL A 1 253 ? 17.136 5.742 -25.071 1.00 82.56 253 VAL A O 1
ATOM 2025 N N . CYS A 1 254 ? 18.783 4.309 -25.528 1.00 80.50 254 CYS A N 1
ATOM 2026 C CA . CYS A 1 254 ? 19.836 5.327 -25.552 1.00 80.50 254 CYS A CA 1
ATOM 2027 C C . CYS A 1 254 ? 20.101 5.905 -26.950 1.00 80.50 254 CYS A C 1
ATOM 2029 O O . CYS A 1 254 ? 20.938 6.803 -27.089 1.00 80.50 254 CYS A O 1
ATOM 2031 N N . GLY A 1 255 ? 19.418 5.380 -27.974 1.00 81.50 255 GLY A N 1
ATOM 2032 C CA . GLY A 1 255 ? 19.728 5.599 -29.382 1.00 81.50 255 GLY A CA 1
ATOM 2033 C C . GLY A 1 255 ? 21.173 5.229 -29.729 1.00 81.50 255 GLY A C 1
ATOM 2034 O O . GLY A 1 255 ? 21.876 4.554 -28.978 1.00 81.50 255 GLY A O 1
ATOM 2035 N N . GLU A 1 256 ? 21.668 5.755 -30.847 1.00 84.50 256 GLU A N 1
ATOM 2036 C CA . GLU A 1 256 ? 23.072 5.600 -31.262 1.00 84.50 256 GLU A CA 1
ATOM 2037 C C . GLU A 1 256 ? 24.055 6.415 -30.398 1.00 84.50 256 GLU A C 1
ATOM 2039 O O . GLU A 1 256 ? 25.278 6.347 -30.560 1.00 84.50 256 GLU A O 1
ATOM 2044 N N . HIS A 1 257 ? 23.529 7.234 -29.486 1.00 84.62 257 HIS A N 1
ATOM 2045 C CA . HIS A 1 257 ? 24.278 8.263 -28.772 1.00 84.62 257 HIS A CA 1
ATOM 2046 C C . HIS A 1 257 ? 24.594 7.901 -27.323 1.00 84.62 257 HIS A C 1
ATOM 2048 O O . HIS A 1 257 ? 25.193 8.711 -26.613 1.00 84.62 257 HIS A O 1
ATOM 2054 N N . GLY A 1 258 ? 24.267 6.689 -26.880 1.00 85.25 258 GLY A N 1
ATOM 2055 C CA . GLY A 1 258 ? 24.656 6.219 -25.561 1.00 85.25 258 GLY A CA 1
ATOM 2056 C C . GLY A 1 258 ? 24.525 4.719 -25.377 1.00 85.25 258 GLY A C 1
ATOM 2057 O O . GLY A 1 258 ? 24.041 4.001 -26.242 1.00 85.25 258 GLY A O 1
ATOM 2058 N N . THR A 1 259 ? 24.955 4.261 -24.208 1.00 85.38 259 THR A N 1
ATOM 2059 C CA . THR A 1 259 ? 24.845 2.861 -23.795 1.00 85.38 259 THR A CA 1
ATOM 2060 C C . THR A 1 259 ? 24.089 2.800 -22.484 1.00 85.38 259 THR A C 1
ATOM 2062 O O . THR A 1 259 ? 24.429 3.518 -21.542 1.00 85.38 259 THR A O 1
ATOM 2065 N N . TRP A 1 260 ? 23.080 1.938 -22.389 1.00 83.44 260 TRP A N 1
ATOM 2066 C CA . TRP A 1 260 ? 22.382 1.730 -21.127 1.00 83.44 260 TRP A CA 1
ATOM 2067 C C . TRP A 1 260 ? 23.358 1.163 -20.092 1.00 83.44 260 TRP A C 1
ATOM 2069 O O . TRP A 1 260 ? 24.082 0.206 -20.379 1.00 83.44 260 TRP A O 1
ATOM 2079 N N . ILE A 1 261 ? 23.392 1.767 -18.902 1.00 82.06 261 ILE A N 1
ATOM 2080 C CA . ILE A 1 261 ? 24.100 1.239 -17.737 1.00 82.06 261 ILE A CA 1
ATOM 2081 C C . ILE A 1 261 ? 23.047 0.703 -16.765 1.00 82.06 261 ILE A C 1
ATOM 2083 O O . ILE A 1 261 ? 22.457 1.500 -16.026 1.00 82.06 261 ILE A O 1
ATOM 2087 N N . PRO A 1 262 ? 22.839 -0.623 -16.717 1.00 73.75 262 PRO A N 1
ATOM 2088 C CA . PRO A 1 262 ? 21.898 -1.266 -15.800 1.00 73.75 262 PRO A CA 1
ATOM 2089 C C . PRO A 1 262 ? 22.116 -0.839 -14.353 1.00 73.75 262 PRO A C 1
ATOM 2091 O O . PRO A 1 262 ? 21.188 -0.326 -13.731 1.00 73.75 262 PRO A O 1
ATOM 2094 N N . ALA A 1 263 ? 23.375 -0.851 -13.901 1.00 68.56 263 ALA A N 1
ATOM 2095 C CA . ALA A 1 263 ? 23.784 -0.423 -12.565 1.00 68.56 263 ALA A CA 1
ATOM 2096 C C . ALA A 1 263 ? 23.498 1.051 -12.214 1.00 68.56 263 ALA A C 1
ATOM 2098 O O . ALA A 1 263 ? 23.752 1.473 -11.094 1.00 68.56 263 ALA A O 1
ATOM 2099 N N . LYS A 1 264 ? 23.024 1.871 -13.157 1.00 71.94 264 LYS A N 1
ATOM 2100 C CA . LYS A 1 264 ? 22.611 3.260 -12.894 1.00 71.94 264 LYS A CA 1
ATOM 2101 C C . LYS A 1 264 ? 21.174 3.545 -13.322 1.00 71.94 264 LYS A C 1
ATOM 2103 O O . LYS A 1 264 ? 20.724 4.679 -13.171 1.00 71.94 264 LYS A O 1
ATOM 2108 N N . GLY A 1 265 ? 20.505 2.571 -13.939 1.00 74.38 265 GLY A N 1
ATOM 2109 C CA . GLY A 1 265 ? 19.192 2.739 -14.555 1.00 74.38 265 GLY A CA 1
ATOM 2110 C C . GLY A 1 265 ? 19.083 3.926 -15.499 1.00 74.38 265 GLY A C 1
ATOM 2111 O O . GLY A 1 265 ? 18.072 4.627 -15.482 1.00 74.38 265 GLY A O 1
ATOM 2112 N N . ARG A 1 266 ? 20.138 4.187 -16.279 1.00 77.50 266 ARG A N 1
ATOM 2113 C CA . ARG A 1 266 ? 20.192 5.314 -17.218 1.00 77.50 266 ARG A CA 1
ATOM 2114 C C . ARG A 1 266 ? 21.183 5.075 -18.349 1.00 77.50 266 ARG A C 1
ATOM 2116 O O . ARG A 1 266 ? 22.082 4.241 -18.239 1.00 77.50 266 ARG A O 1
ATOM 2123 N N . CYS A 1 267 ? 21.071 5.883 -19.395 1.00 82.75 267 CYS A N 1
ATOM 2124 C CA . CYS A 1 267 ? 22.038 5.915 -20.482 1.00 82.75 267 CYS A CA 1
ATOM 2125 C C . CYS A 1 267 ? 23.321 6.657 -20.089 1.00 82.75 267 CYS A C 1
ATOM 2127 O O . CYS A 1 267 ? 23.295 7.731 -19.483 1.00 82.75 267 CYS A O 1
ATOM 2129 N N . LEU A 1 268 ? 24.463 6.083 -20.458 1.00 86.00 268 LEU A N 1
ATOM 2130 C CA . LEU A 1 268 ? 25.739 6.776 -20.542 1.00 86.00 268 LEU A CA 1
ATOM 2131 C C . LEU A 1 268 ? 25.876 7.356 -21.942 1.00 86.00 268 LEU A C 1
ATOM 2133 O O . LEU A 1 268 ? 26.143 6.629 -22.897 1.00 86.00 268 LEU A O 1
ATOM 2137 N N . CYS A 1 269 ? 25.677 8.663 -22.046 1.00 86.56 269 CYS A N 1
ATOM 2138 C CA . CYS A 1 269 ? 25.726 9.366 -23.316 1.00 86.56 269 CYS A CA 1
ATOM 2139 C C . CYS A 1 269 ? 27.164 9.641 -23.765 1.00 86.56 269 CYS A C 1
ATOM 2141 O O . CYS A 1 269 ? 28.045 9.922 -22.948 1.00 86.56 269 CYS A O 1
ATOM 2143 N N . ARG A 1 270 ? 27.397 9.565 -25.078 1.00 88.88 270 ARG A N 1
ATOM 2144 C CA . ARG A 1 270 ? 28.667 9.922 -25.723 1.00 88.88 270 ARG A CA 1
ATOM 2145 C C . ARG A 1 270 ? 28.966 11.414 -25.525 1.00 88.88 270 ARG A C 1
ATOM 2147 O O . ARG A 1 270 ? 28.074 12.217 -25.250 1.00 88.88 270 ARG A O 1
ATOM 2154 N N . LYS A 1 271 ? 30.230 11.811 -25.701 1.00 87.06 271 LYS A N 1
ATOM 2155 C CA . LYS A 1 271 ? 30.642 13.225 -25.653 1.00 87.06 271 LYS A CA 1
ATOM 2156 C C . LYS A 1 271 ? 29.793 14.058 -26.625 1.00 87.06 271 LYS A C 1
ATOM 2158 O O . LYS A 1 271 ? 29.584 13.650 -27.763 1.00 87.06 271 LYS A O 1
ATOM 2163 N N . GLY A 1 272 ? 29.310 15.214 -26.171 1.00 85.75 272 GLY A N 1
ATOM 2164 C CA . GLY A 1 272 ? 28.384 16.057 -26.941 1.00 85.75 272 GLY A CA 1
ATOM 2165 C C . GLY A 1 272 ? 26.901 15.729 -26.731 1.00 85.75 272 GLY A C 1
ATOM 2166 O O . GLY A 1 272 ? 26.053 16.431 -27.277 1.00 85.75 272 GLY A O 1
ATOM 2167 N N . TYR A 1 273 ? 26.583 14.716 -25.921 1.00 87.12 273 TYR A N 1
ATOM 2168 C CA . TYR A 1 273 ? 25.223 14.352 -25.538 1.00 87.12 273 TYR A CA 1
ATOM 2169 C C . TYR A 1 273 ? 25.086 14.296 -24.013 1.00 87.12 273 TYR A C 1
ATOM 2171 O O . TYR A 1 273 ? 26.039 14.005 -23.287 1.00 87.12 273 TYR A O 1
ATOM 2179 N N . VAL A 1 274 ? 23.877 14.557 -23.529 1.00 81.56 274 VAL A N 1
ATOM 2180 C CA . VAL A 1 274 ? 23.485 14.401 -22.126 1.00 81.56 274 VAL A CA 1
ATOM 2181 C C . VAL A 1 274 ? 22.229 13.551 -22.032 1.00 81.56 274 VAL A C 1
ATOM 2183 O O . VAL A 1 274 ? 21.418 13.572 -22.962 1.00 81.56 274 VAL A O 1
ATOM 2186 N N . PRO A 1 275 ? 22.038 12.812 -20.926 1.00 75.06 275 PRO A N 1
ATOM 2187 C CA . PRO A 1 275 ? 20.751 12.198 -20.649 1.00 75.06 275 PRO A CA 1
ATOM 2188 C C . PRO A 1 275 ? 19.673 13.277 -20.704 1.00 75.06 275 PRO A C 1
ATOM 2190 O O . PRO A 1 275 ? 19.865 14.381 -20.187 1.00 75.06 275 PRO A O 1
ATOM 2193 N N . GLN A 1 276 ? 18.560 12.992 -21.365 1.00 71.31 276 GLN A N 1
ATOM 2194 C CA . GLN A 1 276 ? 17.458 13.930 -21.435 1.00 71.31 276 GLN A CA 1
ATOM 2195 C C . GLN A 1 276 ? 16.890 14.153 -20.022 1.00 71.31 276 GLN A C 1
ATOM 2197 O O . GLN A 1 276 ? 16.229 13.301 -19.443 1.00 71.31 276 GLN A O 1
ATOM 2202 N N . GLU A 1 277 ? 17.194 15.322 -19.449 1.00 56.41 277 GLU A N 1
ATOM 2203 C CA . GLU A 1 277 ? 16.785 15.719 -18.092 1.00 56.41 277 GLU A CA 1
ATOM 2204 C C . GLU A 1 277 ? 15.283 16.024 -17.958 1.00 56.41 277 GLU A C 1
ATOM 2206 O O . GLU A 1 277 ? 14.853 16.411 -16.873 1.00 56.41 277 GLU A O 1
ATOM 2211 N N . SER A 1 278 ? 14.469 15.901 -19.021 1.00 49.91 278 SER A N 1
ATOM 2212 C CA . SER A 1 278 ? 13.030 16.153 -18.896 1.00 49.91 278 SER A CA 1
ATOM 2213 C C . SER A 1 278 ? 12.475 15.139 -17.909 1.00 49.91 278 SER A C 1
ATOM 2215 O O . SER A 1 278 ? 12.431 13.949 -18.222 1.00 49.91 278 SER A O 1
ATOM 2217 N N . GLY A 1 279 ? 12.114 15.622 -16.718 1.00 47.69 279 GLY A N 1
ATOM 2218 C CA . GLY A 1 279 ? 11.828 14.856 -15.505 1.00 47.69 279 GLY A CA 1
ATOM 2219 C C . GLY A 1 279 ? 10.652 13.890 -15.582 1.00 47.69 279 GLY A C 1
ATOM 2220 O O . GLY A 1 279 ? 10.107 13.545 -14.545 1.00 47.69 279 GLY A O 1
ATOM 2221 N N . GLN A 1 280 ? 10.251 13.456 -16.774 1.00 48.78 280 GLN A N 1
ATOM 2222 C CA . GLN A 1 280 ? 9.172 12.516 -17.004 1.00 48.78 280 GLN A CA 1
ATOM 2223 C C . GLN A 1 280 ? 9.556 11.381 -17.970 1.00 48.78 280 GLN A C 1
ATOM 2225 O O . GLN A 1 280 ? 9.254 10.249 -17.632 1.00 48.78 280 GLN A O 1
ATOM 2230 N N . SER A 1 281 ? 10.247 11.564 -19.104 1.00 49.88 281 SER A N 1
ATOM 2231 C CA . SER A 1 281 ? 9.841 10.706 -20.234 1.00 49.88 281 SER A CA 1
ATOM 2232 C C . SER A 1 281 ? 10.852 9.994 -21.133 1.00 49.88 281 SER A C 1
ATOM 2234 O O . SER A 1 281 ? 10.367 9.198 -21.924 1.00 49.88 281 SER A O 1
ATOM 2236 N N . ASP A 1 282 ? 12.179 10.129 -21.032 1.00 54.25 282 ASP A N 1
ATOM 2237 C CA . ASP A 1 282 ? 13.041 9.274 -21.873 1.00 54.25 282 ASP A CA 1
ATOM 2238 C C . ASP A 1 282 ? 14.476 9.117 -21.346 1.00 54.25 282 ASP A C 1
ATOM 2240 O O . ASP A 1 282 ? 15.140 10.121 -21.082 1.00 54.25 282 ASP A O 1
ATOM 2244 N N . PRO A 1 283 ? 15.020 7.889 -21.219 1.00 57.22 283 PRO A N 1
ATOM 2245 C CA . PRO A 1 283 ? 16.449 7.690 -20.979 1.00 57.22 283 PRO A CA 1
ATOM 2246 C C . PRO A 1 283 ? 17.338 8.152 -22.140 1.00 57.22 283 PRO A C 1
ATOM 2248 O O . PRO A 1 283 ? 18.561 8.081 -22.013 1.00 57.22 283 PRO A O 1
ATOM 2251 N N . ALA A 1 284 ? 16.753 8.608 -23.248 1.00 73.56 284 ALA A N 1
ATOM 2252 C CA . ALA A 1 284 ? 17.456 8.991 -24.454 1.00 73.56 284 ALA A CA 1
ATOM 2253 C C . ALA A 1 284 ? 18.563 10.027 -24.211 1.00 73.56 284 ALA A C 1
ATOM 2255 O O . ALA A 1 284 ? 18.488 10.927 -23.368 1.00 73.56 284 ALA A O 1
ATOM 2256 N N . CYS A 1 285 ? 19.621 9.893 -25.001 1.00 81.19 285 CYS A N 1
ATOM 2257 C CA . CYS A 1 285 ? 20.698 10.860 -25.050 1.00 81.19 285 CYS A CA 1
ATOM 2258 C C . CYS A 1 285 ? 20.318 11.989 -26.006 1.00 81.19 285 CYS A C 1
ATOM 2260 O O . CYS A 1 285 ? 20.214 11.773 -27.212 1.00 81.19 285 CYS A O 1
ATOM 2262 N N . ARG A 1 286 ? 20.158 13.210 -25.487 1.00 85.31 286 ARG A N 1
ATOM 2263 C CA . ARG A 1 286 ? 19.941 14.406 -26.309 1.00 85.31 286 ARG A CA 1
ATOM 2264 C C . ARG A 1 286 ? 21.250 15.141 -26.553 1.00 85.31 286 ARG A C 1
ATOM 2266 O O . ARG A 1 286 ? 22.134 15.155 -25.697 1.00 85.31 286 ARG A O 1
ATOM 2273 N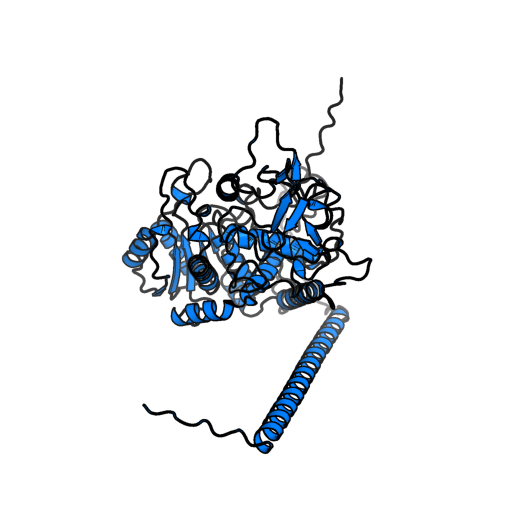 N . LYS A 1 287 ? 21.371 15.789 -27.709 1.00 84.94 287 LYS A N 1
ATOM 2274 C CA . LYS A 1 287 ? 22.536 16.621 -28.030 1.00 84.94 287 LYS A CA 1
ATOM 2275 C C . LYS A 1 287 ? 22.631 17.791 -27.042 1.00 84.94 287 LYS A C 1
ATOM 2277 O O . LYS A 1 287 ? 21.617 18.410 -26.703 1.00 84.94 287 LYS A O 1
ATOM 2282 N N . LEU A 1 288 ? 23.841 18.080 -26.571 1.00 81.38 288 LEU A N 1
ATOM 2283 C CA . LEU A 1 288 ? 24.130 19.270 -25.772 1.00 81.38 288 LEU A CA 1
ATOM 2284 C C . LEU A 1 288 ? 23.858 20.521 -26.610 1.00 81.38 288 LEU A C 1
ATOM 2286 O O . LEU A 1 288 ? 24.278 20.603 -27.768 1.00 81.38 288 LEU A O 1
ATOM 2290 N N . LYS A 1 289 ? 23.160 21.502 -26.032 1.00 84.56 289 LYS A N 1
ATOM 2291 C CA . LYS A 1 289 ? 23.025 22.816 -26.673 1.00 84.56 289 LYS A CA 1
ATOM 2292 C C . LYS A 1 289 ? 24.395 23.520 -26.671 1.00 84.56 289 LYS A C 1
ATOM 2294 O O . LYS A 1 289 ? 25.170 23.281 -25.750 1.00 84.56 289 LYS A O 1
ATOM 2299 N N . PRO A 1 290 ? 24.702 24.410 -27.637 1.00 83.00 290 PRO A N 1
ATOM 2300 C CA . PRO A 1 290 ? 26.025 25.043 -27.754 1.00 83.00 290 PRO A CA 1
ATOM 2301 C C . PRO A 1 290 ? 26.547 25.720 -26.475 1.00 83.00 290 PRO A C 1
ATOM 2303 O O . PRO A 1 290 ? 27.751 25.744 -26.247 1.00 83.00 290 PRO A O 1
ATOM 2306 N N . ASN A 1 291 ? 25.644 26.210 -25.619 1.00 82.75 291 ASN A N 1
ATOM 2307 C CA . ASN A 1 291 ? 25.976 26.899 -24.365 1.00 82.75 291 ASN A CA 1
ATOM 2308 C C . ASN A 1 291 ? 25.757 26.030 -23.115 1.00 82.75 291 ASN A C 1
ATOM 2310 O O . ASN A 1 291 ? 25.861 26.512 -21.990 1.00 82.75 291 ASN A O 1
ATOM 2314 N N . GLU A 1 292 ? 25.402 24.760 -23.291 1.00 79.06 292 GLU A N 1
ATOM 2315 C CA . GLU A 1 292 ? 25.159 23.838 -22.194 1.00 79.06 292 GLU A CA 1
ATOM 2316 C C . GLU A 1 292 ? 26.448 23.079 -21.879 1.00 79.06 292 GLU A C 1
ATOM 2318 O O . GLU A 1 292 ? 26.940 22.282 -22.678 1.00 79.06 292 GLU A O 1
ATOM 2323 N N . GLN A 1 293 ? 27.020 23.338 -20.705 1.00 72.25 293 GLN A N 1
ATOM 2324 C CA . GLN A 1 293 ? 28.122 22.522 -20.211 1.00 72.25 293 GLN A CA 1
ATOM 2325 C C . GLN A 1 293 ? 27.588 21.158 -19.790 1.00 72.25 293 GLN A C 1
ATOM 2327 O O . GLN A 1 293 ? 26.513 21.057 -19.196 1.00 72.25 293 GLN A O 1
ATOM 2332 N N . GLN A 1 294 ? 28.362 20.110 -20.066 1.00 68.62 294 GLN A N 1
ATOM 2333 C CA . GLN A 1 294 ? 28.041 18.775 -19.586 1.00 68.62 294 GLN A CA 1
ATOM 2334 C C . GLN A 1 294 ? 27.997 18.825 -18.047 1.00 68.62 294 GLN A C 1
ATOM 2336 O O . GLN A 1 294 ? 29.018 19.146 -17.429 1.00 68.62 294 GLN A O 1
ATOM 2341 N N . PRO A 1 295 ? 26.834 18.589 -17.414 1.00 62.28 295 PRO A N 1
ATOM 2342 C CA . PRO A 1 295 ? 26.717 18.721 -15.973 1.00 62.28 295 PRO A CA 1
ATOM 2343 C C . PRO A 1 295 ? 27.670 17.734 -15.296 1.00 62.28 295 PRO A C 1
ATOM 2345 O O . PRO A 1 295 ? 27.829 16.593 -15.748 1.00 62.28 295 PRO A O 1
ATOM 2348 N N . ARG A 1 296 ? 28.306 18.155 -14.195 1.00 62.59 296 ARG A N 1
ATOM 2349 C CA . ARG A 1 296 ? 29.047 17.215 -13.346 1.00 62.59 296 ARG A CA 1
ATOM 2350 C C . ARG A 1 296 ? 28.074 16.123 -12.909 1.00 62.59 296 ARG A C 1
ATOM 2352 O O . ARG A 1 296 ? 26.910 16.402 -12.626 1.00 62.59 296 ARG A O 1
ATOM 2359 N N . ILE A 1 297 ? 28.544 14.877 -12.841 1.00 52.72 297 ILE A N 1
ATOM 2360 C CA . ILE A 1 297 ? 27.692 13.730 -12.485 1.00 52.72 297 ILE A CA 1
ATOM 2361 C C . ILE A 1 297 ? 26.950 13.985 -11.160 1.00 52.72 297 ILE A C 1
ATOM 2363 O O . ILE A 1 297 ? 25.786 13.611 -11.054 1.00 52.72 297 ILE A O 1
ATOM 2367 N N . SER A 1 298 ? 27.588 14.663 -10.199 1.00 45.12 298 SER A N 1
ATOM 2368 C CA . SER A 1 298 ? 26.995 15.112 -8.930 1.00 45.12 298 SER A CA 1
ATOM 2369 C C . SER A 1 298 ? 25.820 16.079 -9.114 1.00 45.12 298 SER A C 1
ATOM 2371 O O . SER A 1 298 ? 24.756 15.865 -8.543 1.00 45.12 298 SER A O 1
ATOM 2373 N N . ASP A 1 299 ? 25.975 17.096 -9.961 1.00 51.66 299 ASP A N 1
ATOM 2374 C CA . ASP A 1 299 ? 24.969 18.142 -10.184 1.00 51.66 299 ASP A CA 1
ATOM 2375 C C . ASP A 1 299 ? 23.767 17.592 -10.948 1.00 51.66 299 ASP A C 1
ATOM 2377 O O . ASP A 1 299 ? 22.634 18.027 -10.754 1.00 51.66 299 ASP A O 1
ATOM 2381 N N . MET A 1 300 ? 24.018 16.616 -11.821 1.00 50.50 300 MET A N 1
ATOM 2382 C CA . MET A 1 300 ? 22.976 15.884 -12.523 1.00 50.50 300 MET A CA 1
ATOM 2383 C C . MET A 1 300 ? 22.163 15.047 -11.527 1.00 50.50 300 MET A C 1
ATOM 2385 O O . MET A 1 300 ? 20.937 15.061 -11.593 1.00 50.50 300 MET A O 1
ATOM 2389 N N . MET A 1 301 ? 22.818 14.387 -10.555 1.00 42.03 301 MET A N 1
ATOM 2390 C CA . MET A 1 301 ? 22.104 13.704 -9.470 1.00 42.03 301 MET A CA 1
ATOM 2391 C C . MET A 1 301 ? 21.214 14.692 -8.715 1.00 42.03 301 MET A C 1
ATOM 2393 O O . MET A 1 301 ? 20.023 14.436 -8.609 1.00 42.03 301 MET A O 1
ATOM 2397 N N . ASP A 1 302 ? 21.722 15.834 -8.250 1.00 45.03 302 ASP A N 1
ATOM 2398 C CA . ASP A 1 302 ? 20.917 16.819 -7.505 1.00 45.03 302 ASP A CA 1
ATOM 2399 C C . ASP A 1 302 ? 19.762 17.422 -8.326 1.00 45.03 302 ASP A C 1
ATOM 2401 O O . ASP A 1 302 ? 18.685 17.666 -7.780 1.00 45.03 302 ASP A O 1
ATOM 2405 N N . ARG A 1 303 ? 19.924 17.586 -9.646 1.00 46.34 303 ARG A N 1
ATOM 2406 C CA . ARG A 1 303 ? 18.826 17.986 -10.544 1.00 46.34 303 ARG A CA 1
ATOM 2407 C C . ARG A 1 303 ? 17.764 16.899 -10.673 1.00 46.34 303 ARG A C 1
ATOM 2409 O O . ARG A 1 303 ? 16.588 17.210 -10.510 1.00 46.34 303 ARG A O 1
ATOM 2416 N N . PHE A 1 304 ? 18.146 15.634 -10.851 1.00 40.97 304 PHE A N 1
ATOM 2417 C CA . PHE A 1 304 ? 17.192 14.516 -10.852 1.00 40.97 304 PHE A CA 1
ATOM 2418 C C . PHE A 1 304 ? 16.372 14.428 -9.551 1.00 40.97 304 PHE A C 1
ATOM 2420 O O . PHE A 1 304 ? 15.246 13.951 -9.594 1.00 40.97 304 PHE A O 1
ATOM 2427 N N . HIS A 1 305 ? 16.883 14.941 -8.422 1.00 41.84 305 HIS A N 1
ATOM 2428 C CA . HIS A 1 305 ? 16.132 15.039 -7.160 1.00 41.84 305 HIS A CA 1
ATOM 2429 C C . HIS A 1 305 ? 15.137 16.208 -7.097 1.00 41.84 305 HIS A C 1
ATOM 2431 O O . HIS A 1 305 ? 14.264 16.204 -6.234 1.00 41.84 305 HIS A O 1
ATOM 2437 N N . LYS A 1 306 ? 15.271 17.241 -7.936 1.00 36.47 306 LYS A N 1
ATOM 2438 C CA . LYS A 1 306 ? 14.333 18.380 -7.975 1.00 36.47 306 LYS A CA 1
ATOM 2439 C C . LYS A 1 306 ? 13.189 18.149 -8.953 1.00 36.47 306 LYS A C 1
ATOM 2441 O O . LYS A 1 306 ? 12.063 18.554 -8.682 1.00 36.47 306 LYS A O 1
ATOM 2446 N N . TRP A 1 307 ? 13.474 17.484 -10.066 1.00 33.44 307 TRP A N 1
ATOM 2447 C CA . TRP A 1 307 ? 12.499 17.187 -11.109 1.00 33.44 307 TRP A CA 1
ATOM 2448 C C . TRP A 1 307 ? 11.893 15.817 -10.847 1.00 33.44 307 TRP A C 1
ATOM 2450 O O . TRP A 1 307 ? 12.185 14.839 -11.533 1.00 33.44 307 TRP A O 1
ATOM 2460 N N . GLY A 1 308 ? 11.093 15.759 -9.782 1.00 33.28 308 GLY A N 1
ATOM 2461 C CA . GLY A 1 308 ? 10.339 14.571 -9.444 1.00 33.28 308 GLY A CA 1
ATOM 2462 C C . GLY A 1 308 ? 9.518 14.117 -10.634 1.00 33.28 308 GLY A C 1
ATOM 2463 O O . GLY A 1 308 ? 8.746 14.891 -11.196 1.00 33.28 308 GLY A O 1
ATOM 2464 N N . LEU A 1 309 ? 9.696 12.848 -10.990 1.00 34.22 309 LEU A N 1
ATOM 2465 C CA . LEU A 1 309 ? 8.780 12.125 -11.854 1.00 34.22 309 LEU A CA 1
ATOM 2466 C C . LEU A 1 309 ? 7.403 12.287 -11.219 1.00 34.22 309 LEU A C 1
ATOM 2468 O O . LEU A 1 309 ? 7.132 11.715 -10.162 1.00 34.22 309 LEU A O 1
ATOM 2472 N N . THR A 1 310 ? 6.548 13.117 -11.801 1.00 31.17 310 THR A N 1
ATOM 2473 C CA . THR A 1 310 ? 5.124 12.984 -11.537 1.00 31.17 310 THR A CA 1
ATOM 2474 C C . THR A 1 310 ? 4.743 11.602 -12.044 1.00 31.17 310 THR A C 1
ATOM 2476 O O . THR A 1 310 ? 5.203 11.187 -13.112 1.00 31.17 310 THR A O 1
ATOM 2479 N N . ALA A 1 311 ? 3.890 10.892 -11.300 1.00 30.05 311 ALA A N 1
ATOM 2480 C CA . ALA A 1 311 ? 3.099 9.826 -11.904 1.00 30.05 311 ALA A CA 1
ATOM 2481 C C . ALA A 1 311 ? 2.569 10.341 -13.253 1.00 30.05 311 ALA A C 1
ATOM 2483 O O . ALA A 1 311 ? 2.306 11.547 -13.348 1.00 30.05 311 ALA A O 1
ATOM 2484 N N . PRO A 1 312 ? 2.426 9.492 -14.280 1.00 33.69 312 PRO A N 1
ATOM 2485 C CA . PRO A 1 312 ? 1.615 9.866 -15.420 1.00 33.69 312 PRO A CA 1
ATOM 2486 C C . PRO A 1 312 ? 0.278 10.356 -14.865 1.00 33.69 312 PRO A C 1
ATOM 2488 O O . PRO A 1 312 ? -0.521 9.562 -14.374 1.00 33.69 312 PRO A O 1
ATOM 2491 N N . GLY A 1 313 ? 0.084 11.676 -14.854 1.00 29.84 313 GLY A N 1
ATOM 2492 C CA . GLY A 1 313 ? -1.250 12.225 -14.843 1.00 29.84 313 GLY A CA 1
ATOM 2493 C C . GLY A 1 313 ? -1.871 11.637 -16.087 1.00 29.84 313 GLY A C 1
ATOM 2494 O O . GLY A 1 313 ? -1.297 11.786 -17.164 1.00 29.84 313 GLY A O 1
ATOM 2495 N N . GLU A 1 314 ? -2.937 10.867 -15.900 1.00 35.72 314 GLU A N 1
ATOM 2496 C CA . GLU A 1 314 ? -3.861 10.584 -16.988 1.00 35.72 314 GLU A CA 1
ATOM 2497 C C . GLU A 1 314 ? -3.169 10.095 -18.269 1.00 35.72 314 GLU A C 1
ATOM 2499 O O . GLU A 1 314 ? -3.506 10.532 -19.368 1.00 35.72 314 GLU A O 1
ATOM 2504 N N . VAL A 1 315 ? -2.241 9.127 -18.178 1.00 35.50 315 VAL A N 1
ATOM 2505 C CA . VAL A 1 315 ? -2.213 8.168 -19.288 1.00 35.50 315 VAL A CA 1
ATOM 2506 C C . VAL A 1 315 ? -3.481 7.375 -19.087 1.00 35.50 315 VAL A C 1
ATOM 2508 O O . VAL A 1 315 ? -3.533 6.392 -18.350 1.00 35.50 315 VAL A O 1
ATOM 2511 N N . ASP A 1 316 ? -4.529 7.943 -19.659 1.00 37.28 316 ASP A N 1
ATOM 2512 C CA . ASP A 1 316 ? -5.773 7.316 -19.982 1.00 37.28 316 ASP A CA 1
ATOM 2513 C C . ASP A 1 316 ? -5.414 6.000 -20.664 1.00 37.28 316 ASP A C 1
ATOM 2515 O O . ASP A 1 316 ? -5.121 5.920 -21.858 1.00 37.28 316 ASP A O 1
ATOM 2519 N N . VAL A 1 317 ? -5.335 4.941 -19.865 1.00 38.56 317 VAL A N 1
ATOM 2520 C CA . VAL A 1 317 ? -5.157 3.596 -20.400 1.00 38.56 317 VAL A CA 1
ATOM 2521 C C . VAL A 1 317 ? -6.466 3.141 -21.064 1.00 38.56 317 VAL A C 1
ATOM 2523 O O . VAL A 1 317 ? -6.489 2.081 -21.677 1.00 38.56 317 VAL A O 1
ATOM 2526 N N . GLY A 1 318 ? -7.532 3.951 -20.974 1.00 32.47 318 GLY A N 1
ATOM 2527 C CA . GLY A 1 318 ? -8.710 3.886 -21.831 1.00 32.47 318 GLY A CA 1
ATOM 2528 C C . GLY A 1 318 ? -8.581 4.676 -23.143 1.00 32.47 318 GLY A C 1
ATOM 2529 O O . GLY A 1 318 ? -9.413 4.485 -24.025 1.00 32.47 318 GLY A O 1
ATOM 2530 N N . GLY A 1 319 ? -7.549 5.513 -23.314 1.00 31.08 319 GLY A N 1
ATOM 2531 C CA . GLY A 1 319 ? -7.496 6.523 -24.376 1.00 31.08 319 GLY A CA 1
ATOM 2532 C C . GLY A 1 319 ? -6.473 6.295 -25.487 1.00 31.08 319 GLY A C 1
ATOM 2533 O O . GLY A 1 319 ? -6.822 6.419 -26.658 1.00 31.08 319 GLY A O 1
ATOM 2534 N N . SER A 1 320 ? -5.204 5.983 -25.197 1.00 32.88 320 SER A N 1
ATOM 2535 C CA . SER A 1 320 ? -4.200 5.988 -26.281 1.00 32.88 320 SER A CA 1
ATOM 2536 C C . SER A 1 320 ? -2.866 5.327 -25.929 1.00 32.88 320 SER A C 1
ATOM 2538 O O . SER A 1 320 ? -1.893 6.008 -25.604 1.00 32.88 320 SER A O 1
ATOM 2540 N N . GLY A 1 321 ? -2.779 4.004 -26.088 1.00 37.16 321 GLY A N 1
ATOM 2541 C CA . GLY A 1 321 ? -1.485 3.388 -26.407 1.00 37.16 321 GLY A CA 1
ATOM 2542 C C . GLY A 1 321 ? -1.033 2.198 -25.573 1.00 37.16 321 GLY A C 1
ATOM 2543 O O . GLY A 1 321 ? 0.151 1.906 -25.594 1.00 37.16 321 GLY A O 1
ATOM 2544 N N . CYS A 1 322 ? -1.902 1.468 -24.874 1.00 39.16 322 CYS A N 1
ATOM 2545 C CA . CYS A 1 322 ? -1.590 0.061 -24.604 1.00 39.16 322 CYS A CA 1
ATOM 2546 C C . CYS A 1 322 ? -2.347 -0.768 -25.657 1.00 39.16 322 CYS A C 1
ATOM 2548 O O . CYS A 1 322 ? -3.567 -0.858 -25.561 1.00 39.16 322 CYS A O 1
ATOM 2550 N N . PRO A 1 323 ? -1.690 -1.314 -26.700 1.00 42.66 323 PRO A N 1
ATOM 2551 C CA . PRO A 1 323 ? -2.359 -2.058 -27.772 1.00 42.66 323 PRO A CA 1
ATOM 2552 C C . PRO A 1 323 ? -2.871 -3.422 -27.309 1.00 42.66 323 PRO A C 1
ATOM 2554 O O . PRO A 1 323 ? -3.547 -4.114 -28.066 1.00 42.66 323 PRO A O 1
ATOM 2557 N N . TYR A 1 324 ? -2.591 -3.803 -26.063 1.00 45.72 324 TYR A N 1
ATOM 2558 C CA . TYR A 1 324 ? -3.342 -4.846 -25.396 1.00 45.72 324 TYR A CA 1
ATOM 2559 C C . TYR A 1 324 ? -4.733 -4.283 -25.122 1.00 45.72 324 TYR A C 1
ATOM 2561 O O . TYR A 1 324 ? -4.990 -3.690 -24.076 1.00 45.72 324 TYR A O 1
ATOM 2569 N N . SER A 1 325 ? -5.633 -4.429 -26.098 1.00 42.19 325 SER A N 1
ATOM 2570 C CA . SER A 1 325 ? -7.060 -4.353 -25.830 1.00 42.19 325 SER A CA 1
ATOM 2571 C C . SER A 1 325 ? -7.302 -5.239 -24.609 1.00 42.19 325 SER A C 1
ATOM 2573 O O . SER A 1 325 ? -7.015 -6.436 -24.679 1.00 42.19 325 SER A O 1
ATOM 2575 N N . PHE A 1 326 ? -7.744 -4.656 -23.491 1.00 46.06 326 PHE A N 1
ATOM 2576 C CA . PHE A 1 326 ? -8.027 -5.344 -22.221 1.00 46.06 326 PHE A CA 1
ATOM 2577 C C . PHE A 1 326 ? -9.252 -6.266 -22.343 1.00 46.06 326 PHE A C 1
ATOM 2579 O O . PHE A 1 326 ? -10.141 -6.270 -21.496 1.00 46.06 326 PHE A O 1
ATOM 2586 N N . VAL A 1 327 ? -9.334 -7.017 -23.438 1.00 42.88 327 VAL A N 1
ATOM 2587 C CA . VAL A 1 327 ? -10.344 -8.026 -23.695 1.00 42.88 327 VAL A CA 1
ATOM 2588 C C . VAL A 1 327 ? -10.017 -9.193 -22.772 1.00 42.88 327 VAL A C 1
ATOM 2590 O O . VAL A 1 327 ? -9.200 -10.050 -23.096 1.00 42.88 327 VAL A O 1
ATOM 2593 N N . ASN A 1 328 ? -10.603 -9.122 -21.576 1.00 46.62 328 ASN A N 1
ATOM 2594 C CA . ASN A 1 328 ? -10.983 -10.213 -20.682 1.00 46.62 328 ASN A CA 1
ATOM 2595 C C . ASN A 1 328 ? -10.187 -11.508 -20.840 1.00 46.62 328 ASN A C 1
ATOM 2597 O O . ASN A 1 328 ? -10.673 -12.465 -21.439 1.00 46.62 328 ASN A O 1
ATOM 2601 N N . LYS A 1 329 ? -8.991 -11.571 -20.251 1.00 47.06 329 LYS A N 1
ATOM 2602 C CA . LYS A 1 329 ? -8.348 -12.867 -19.995 1.00 47.06 329 LYS A CA 1
ATOM 2603 C C . LYS A 1 329 ? -8.401 -13.319 -18.542 1.00 47.06 329 LYS A C 1
ATOM 2605 O O . LYS A 1 329 ? -8.163 -14.496 -18.299 1.00 47.06 329 LYS A O 1
ATOM 2610 N N . ARG A 1 330 ? -8.746 -12.451 -17.584 1.00 59.28 330 ARG A N 1
ATOM 2611 C CA . ARG A 1 330 ? -8.984 -12.877 -16.198 1.00 59.28 330 ARG A CA 1
ATOM 2612 C C . ARG A 1 330 ? -10.248 -12.232 -15.652 1.00 59.28 330 ARG A C 1
ATOM 2614 O O . ARG A 1 330 ? -10.289 -11.032 -15.396 1.00 59.28 330 ARG A O 1
ATOM 2621 N N . ASP A 1 331 ? -11.267 -13.065 -15.479 1.00 68.75 331 ASP A N 1
ATOM 2622 C CA . ASP A 1 331 ? -12.586 -12.688 -14.975 1.00 68.75 331 ASP A CA 1
ATOM 2623 C C . ASP A 1 331 ? -12.528 -12.098 -13.558 1.00 68.75 331 ASP A C 1
ATOM 2625 O O . ASP A 1 331 ? -13.412 -11.340 -13.179 1.00 68.75 331 ASP A O 1
ATOM 2629 N N . GLU A 1 332 ? -11.468 -12.359 -12.788 1.00 78.19 332 GLU A N 1
ATOM 2630 C CA . GLU A 1 332 ? -11.429 -12.064 -11.351 1.0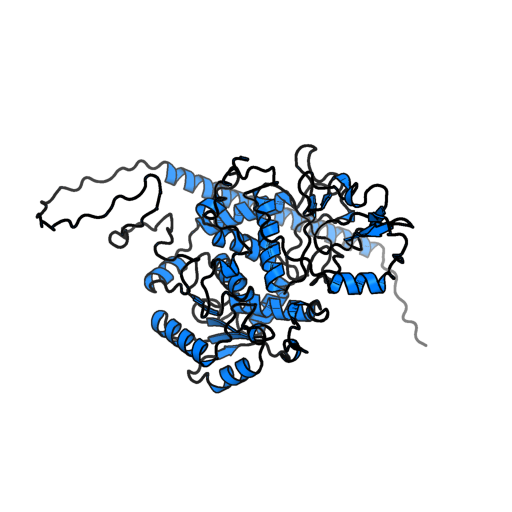0 78.19 332 GLU A CA 1
ATOM 2631 C C . GLU A 1 332 ? -11.553 -10.580 -10.989 1.00 78.19 332 GLU A C 1
ATOM 2633 O O . GLU A 1 332 ? -12.274 -10.229 -10.054 1.00 78.19 332 GLU A O 1
ATOM 2638 N N . ARG A 1 333 ? -10.912 -9.675 -11.740 1.00 76.44 333 ARG A N 1
ATOM 2639 C CA . ARG A 1 333 ? -11.062 -8.231 -11.493 1.00 76.44 333 ARG A CA 1
ATOM 2640 C C . ARG A 1 333 ? -12.483 -7.753 -11.789 1.00 76.44 333 ARG A C 1
ATOM 2642 O O . ARG A 1 333 ? -12.988 -6.884 -11.082 1.00 76.44 333 ARG A O 1
ATOM 2649 N N . TYR A 1 334 ? -13.121 -8.298 -12.820 1.00 73.62 334 TYR A N 1
ATOM 2650 C CA . TYR A 1 334 ? -14.513 -7.986 -13.149 1.00 73.62 334 TYR A CA 1
ATOM 2651 C C . TYR A 1 334 ? -15.486 -8.626 -12.154 1.00 73.62 334 TYR A C 1
ATOM 2653 O O . TYR A 1 334 ? -16.484 -8.007 -11.799 1.00 73.62 334 TYR A O 1
ATOM 2661 N N . LYS A 1 335 ? -15.166 -9.829 -11.672 1.00 76.56 335 LYS A N 1
ATOM 2662 C CA . LYS A 1 335 ? -15.954 -10.622 -10.724 1.00 76.56 335 LYS A CA 1
ATOM 2663 C C . LYS A 1 335 ? -15.962 -10.017 -9.321 1.00 76.56 335 LYS A C 1
ATOM 2665 O O . LYS A 1 335 ? -17.024 -9.930 -8.718 1.00 76.56 335 LYS A O 1
ATOM 2670 N N . HIS A 1 336 ? -14.807 -9.572 -8.816 1.00 79.44 336 HIS A N 1
ATOM 2671 C CA . HIS A 1 336 ? -14.655 -9.090 -7.430 1.00 79.44 336 HIS A CA 1
ATOM 2672 C C . HIS A 1 336 ? -14.397 -7.582 -7.306 1.00 79.44 336 HIS A C 1
ATOM 2674 O O . HIS A 1 336 ? -14.424 -7.030 -6.207 1.00 79.44 336 HIS A O 1
ATOM 2680 N N . GLY A 1 337 ? -14.137 -6.895 -8.419 1.00 81.75 337 GLY A N 1
ATOM 2681 C CA . GLY A 1 337 ? -13.857 -5.462 -8.457 1.00 81.75 337 GLY A CA 1
ATOM 2682 C C . GLY A 1 337 ? -12.384 -5.089 -8.239 1.00 81.75 337 GLY A C 1
ATOM 2683 O O . GLY A 1 337 ? -11.543 -5.883 -7.813 1.00 81.75 337 GLY A O 1
ATOM 2684 N N . TYR A 1 338 ? -12.066 -3.821 -8.531 1.00 82.12 338 TYR A N 1
ATOM 2685 C CA . TYR A 1 338 ? -10.698 -3.285 -8.483 1.00 82.12 338 TYR A CA 1
ATOM 2686 C C . TYR A 1 338 ? -10.055 -3.384 -7.093 1.00 82.12 338 TYR A C 1
ATOM 2688 O O . TYR A 1 338 ? -8.892 -3.762 -6.990 1.00 82.12 338 TYR A O 1
ATOM 2696 N N . PHE A 1 339 ? -10.805 -3.051 -6.038 1.00 86.19 339 PHE A N 1
ATOM 2697 C CA . PHE A 1 339 ? -10.291 -3.065 -4.668 1.00 86.19 339 PHE A CA 1
ATOM 2698 C C . PHE A 1 339 ? -9.781 -4.452 -4.280 1.00 86.19 339 PHE A C 1
ATOM 2700 O O . PHE A 1 339 ? -8.645 -4.580 -3.837 1.00 86.19 339 PHE A O 1
ATOM 2707 N N . TRP A 1 340 ? -10.604 -5.488 -4.482 1.00 89.75 340 TRP A N 1
ATOM 2708 C CA . TRP A 1 340 ? -10.228 -6.861 -4.157 1.00 89.75 340 TRP A CA 1
ATOM 2709 C C . TRP A 1 340 ? -8.979 -7.269 -4.933 1.00 89.75 340 TRP A C 1
ATOM 2711 O O . TRP A 1 340 ? -7.994 -7.705 -4.344 1.00 89.75 340 TRP A O 1
ATOM 2721 N N . TRP A 1 341 ? -8.994 -7.048 -6.246 1.00 88.19 341 TRP A N 1
ATOM 2722 C CA . TRP A 1 341 ? -7.902 -7.421 -7.138 1.00 88.19 341 TRP A CA 1
ATOM 2723 C C . TRP A 1 341 ? -6.577 -6.754 -6.747 1.00 88.19 341 TRP A C 1
ATOM 2725 O O . TRP A 1 341 ? -5.547 -7.423 -6.648 1.00 88.19 341 TRP A O 1
ATOM 2735 N N . HIS A 1 342 ? -6.600 -5.450 -6.462 1.00 91.56 342 HIS A N 1
ATOM 2736 C CA . HIS A 1 342 ? -5.409 -4.719 -6.040 1.00 91.56 342 HIS A CA 1
ATOM 2737 C C . HIS A 1 342 ? -4.919 -5.205 -4.670 1.00 91.56 342 HIS A C 1
ATOM 2739 O O . HIS A 1 342 ? -3.726 -5.451 -4.491 1.00 91.56 342 HIS A O 1
ATOM 2745 N N . ALA A 1 343 ? -5.845 -5.428 -3.734 1.00 94.69 343 ALA A N 1
ATOM 2746 C CA . ALA A 1 343 ? -5.549 -5.931 -2.401 1.00 94.69 343 ALA A CA 1
ATOM 2747 C C . ALA A 1 343 ? -4.854 -7.302 -2.419 1.00 94.69 343 ALA A C 1
ATOM 2749 O O . ALA A 1 343 ? -3.906 -7.508 -1.661 1.00 94.69 343 ALA A O 1
ATOM 2750 N N . GLN A 1 344 ? -5.266 -8.221 -3.300 1.00 95.75 344 GLN A N 1
ATOM 2751 C CA . GLN A 1 344 ? -4.629 -9.537 -3.421 1.00 95.75 344 GLN A CA 1
ATOM 2752 C C . GLN A 1 344 ? -3.168 -9.431 -3.887 1.00 95.75 344 GLN A C 1
ATOM 2754 O O . GLN A 1 344 ? -2.280 -10.039 -3.285 1.00 95.75 344 GLN A O 1
ATOM 2759 N N . TYR A 1 345 ? -2.890 -8.615 -4.910 1.00 95.56 345 TYR A N 1
ATOM 2760 C CA . TYR A 1 345 ? -1.514 -8.379 -5.361 1.00 95.56 345 TYR A CA 1
ATOM 2761 C C . TYR A 1 345 ? -0.675 -7.643 -4.317 1.00 95.56 345 TYR A C 1
ATOM 2763 O O . TYR A 1 345 ? 0.486 -8.000 -4.118 1.00 95.56 345 TYR A O 1
ATOM 2771 N N . LEU A 1 346 ? -1.250 -6.654 -3.628 1.00 96.38 346 LEU A N 1
ATOM 2772 C CA . LEU A 1 346 ? -0.581 -5.940 -2.541 1.00 96.38 346 LEU A CA 1
ATOM 2773 C C . LEU A 1 346 ? -0.179 -6.907 -1.424 1.00 96.38 346 LEU A C 1
ATOM 2775 O O . LEU A 1 346 ? 0.960 -6.880 -0.957 1.00 96.38 346 LEU A O 1
ATOM 2779 N N . ASN A 1 347 ? -1.109 -7.776 -1.022 1.00 97.25 347 ASN A N 1
ATOM 2780 C CA . ASN A 1 347 ? -0.873 -8.792 -0.010 1.00 97.25 347 ASN A CA 1
ATOM 2781 C C . ASN A 1 347 ? 0.240 -9.743 -0.447 1.00 97.25 347 ASN A C 1
ATOM 2783 O O . ASN A 1 347 ? 1.223 -9.860 0.271 1.00 97.25 347 ASN A O 1
ATOM 2787 N N . TRP A 1 348 ? 0.163 -10.321 -1.650 1.00 96.38 348 TRP A N 1
ATOM 2788 C CA . TRP A 1 348 ? 1.226 -11.174 -2.194 1.00 96.38 348 TRP A CA 1
ATOM 2789 C C . TRP A 1 348 ? 2.593 -10.483 -2.207 1.00 96.38 348 TRP A C 1
ATOM 2791 O O . TRP A 1 348 ? 3.586 -11.069 -1.778 1.00 96.38 348 TRP A O 1
ATOM 2801 N N . LEU A 1 349 ? 2.658 -9.226 -2.655 1.00 94.88 349 LEU A N 1
ATOM 2802 C CA . LEU A 1 349 ? 3.907 -8.468 -2.683 1.00 94.88 349 LEU A CA 1
ATOM 2803 C C . LEU A 1 349 ? 4.491 -8.263 -1.284 1.00 94.88 349 LEU A C 1
ATOM 2805 O O . LEU A 1 349 ? 5.705 -8.333 -1.132 1.00 94.88 349 LEU A O 1
ATOM 2809 N N . ILE A 1 350 ? 3.669 -8.005 -0.270 1.00 95.25 350 ILE A N 1
ATOM 2810 C CA . ILE A 1 350 ? 4.150 -7.718 1.086 1.00 95.25 350 ILE A CA 1
ATOM 2811 C C . ILE A 1 350 ? 4.449 -9.001 1.864 1.00 95.25 350 ILE A C 1
ATOM 2813 O O . ILE A 1 350 ? 5.494 -9.087 2.505 1.00 95.25 350 ILE A O 1
ATOM 2817 N N . THR A 1 351 ? 3.567 -10.001 1.823 1.00 95.50 351 THR A N 1
ATOM 2818 C CA . THR A 1 351 ? 3.694 -11.212 2.651 1.00 95.50 351 THR A CA 1
ATOM 2819 C C . THR A 1 351 ? 4.782 -12.158 2.163 1.00 95.50 351 THR A C 1
ATOM 2821 O O . THR A 1 351 ? 5.322 -12.938 2.943 1.00 95.50 351 THR A O 1
ATOM 2824 N N . GLU A 1 352 ? 5.132 -12.078 0.883 1.00 94.00 352 GLU A N 1
ATOM 2825 C CA . GLU A 1 352 ? 6.206 -12.869 0.282 1.00 94.00 352 GLU A CA 1
ATOM 2826 C C . GLU A 1 352 ? 7.542 -12.115 0.208 1.00 94.00 352 GLU A C 1
ATOM 2828 O O . GLU A 1 352 ? 8.474 -12.549 -0.471 1.00 94.00 352 GLU A O 1
ATOM 2833 N N . ALA A 1 353 ? 7.640 -10.956 0.855 1.00 92.56 353 ALA A N 1
ATOM 2834 C CA . ALA A 1 353 ? 8.883 -10.212 0.937 1.00 92.56 353 ALA A CA 1
ATOM 2835 C C . ALA A 1 353 ? 9.886 -10.892 1.881 1.00 92.56 353 ALA A C 1
ATOM 2837 O O . ALA A 1 353 ? 9.508 -11.436 2.922 1.00 92.56 353 ALA A O 1
ATOM 2838 N N . ASP A 1 354 ? 11.182 -10.780 1.579 1.00 90.00 354 ASP A N 1
ATOM 2839 C CA . ASP A 1 354 ? 12.247 -11.387 2.390 1.00 90.00 354 ASP A CA 1
ATOM 2840 C C . ASP A 1 354 ? 12.221 -10.890 3.849 1.00 90.00 354 ASP A C 1
ATOM 2842 O O . ASP A 1 354 ? 12.436 -11.665 4.784 1.00 90.00 354 ASP A O 1
ATOM 2846 N N . ASN A 1 355 ? 11.891 -9.610 4.068 1.00 91.12 355 ASN A N 1
ATOM 2847 C CA . ASN A 1 355 ? 11.819 -9.018 5.406 1.00 91.12 355 ASN A CA 1
ATOM 2848 C C . ASN A 1 355 ? 10.478 -9.226 6.115 1.00 91.12 355 ASN A C 1
ATOM 2850 O O . ASN A 1 355 ? 10.341 -8.822 7.270 1.00 91.12 355 ASN A O 1
ATOM 2854 N N . TYR A 1 356 ? 9.479 -9.828 5.463 1.00 94.06 356 TYR A N 1
ATOM 2855 C CA . TYR A 1 356 ? 8.140 -9.934 6.041 1.00 94.06 356 TYR A CA 1
ATOM 2856 C C . TYR A 1 356 ? 8.154 -10.678 7.380 1.00 94.06 356 TYR A C 1
ATOM 2858 O O . TYR A 1 356 ? 7.513 -10.244 8.334 1.00 94.06 356 TYR A O 1
ATOM 2866 N N . LYS A 1 357 ? 8.970 -11.735 7.498 1.00 94.31 357 LYS A N 1
ATOM 2867 C CA . LYS A 1 357 ? 9.151 -12.482 8.755 1.00 94.31 357 LYS A CA 1
ATOM 2868 C C . LYS A 1 357 ? 9.682 -11.612 9.893 1.00 94.31 357 LYS A C 1
ATOM 2870 O O . LYS A 1 357 ? 9.228 -11.764 11.022 1.00 94.31 357 LYS A O 1
ATOM 2875 N N . ASN A 1 358 ? 10.605 -10.692 9.611 1.00 94.19 358 ASN A N 1
ATOM 2876 C CA . ASN A 1 358 ? 11.128 -9.773 10.624 1.00 94.19 358 ASN A CA 1
ATOM 2877 C C . ASN A 1 358 ? 10.053 -8.768 11.046 1.00 94.19 358 ASN A C 1
ATOM 2879 O O . ASN A 1 358 ? 9.888 -8.505 12.235 1.00 94.19 358 ASN A O 1
ATOM 2883 N N . THR A 1 359 ? 9.264 -8.267 10.094 1.00 94.31 359 THR A N 1
ATOM 2884 C CA . THR A 1 359 ? 8.128 -7.384 10.384 1.00 94.31 359 THR A CA 1
ATOM 2885 C C . THR A 1 359 ? 7.042 -8.101 11.197 1.00 94.31 359 THR A C 1
ATOM 2887 O O . THR A 1 359 ? 6.503 -7.527 12.140 1.00 94.31 359 THR A O 1
ATOM 2890 N N . GLN A 1 360 ? 6.756 -9.374 10.907 1.00 93.31 360 GLN A N 1
ATOM 2891 C CA . GLN A 1 360 ? 5.862 -10.201 11.724 1.00 93.31 360 GLN A CA 1
ATOM 2892 C C . GLN A 1 360 ? 6.429 -10.470 13.123 1.00 93.31 360 GLN A C 1
ATOM 2894 O O . GLN A 1 360 ? 5.684 -10.414 14.099 1.00 93.31 360 GLN A O 1
ATOM 2899 N N . GLY A 1 361 ? 7.735 -10.739 13.231 1.00 95.31 361 GLY A N 1
ATOM 2900 C CA . GLY A 1 361 ? 8.433 -10.904 14.507 1.00 95.31 361 GLY A CA 1
ATOM 2901 C C . GLY A 1 361 ? 8.299 -9.663 15.387 1.00 95.31 361 GLY A C 1
ATOM 2902 O O . GLY A 1 361 ? 7.853 -9.770 16.525 1.00 95.31 361 GLY A O 1
ATOM 2903 N N . TRP A 1 362 ? 8.548 -8.482 14.818 1.00 96.25 362 TRP A N 1
ATOM 2904 C CA . TRP A 1 362 ? 8.307 -7.204 15.486 1.00 96.25 362 TRP A CA 1
ATOM 2905 C C . TRP A 1 362 ? 6.843 -7.048 15.924 1.00 96.25 362 TRP A C 1
ATOM 2907 O O . TRP A 1 362 ? 6.572 -6.692 17.068 1.00 96.25 362 TRP A O 1
ATOM 2917 N N . ALA A 1 363 ? 5.878 -7.355 15.052 1.00 93.88 363 ALA A N 1
ATOM 2918 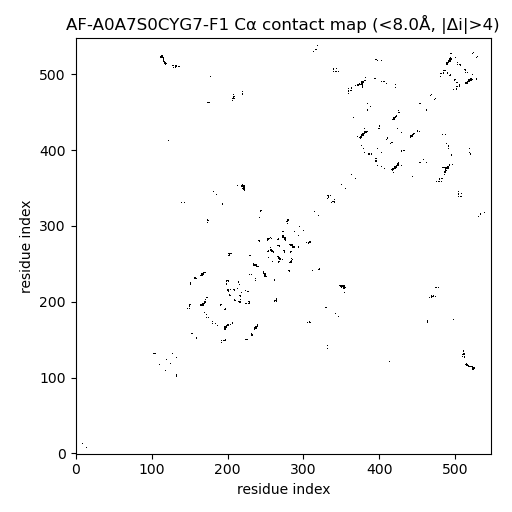C CA . ALA A 1 363 ? 4.465 -7.215 15.397 1.00 93.88 363 ALA A CA 1
ATOM 2919 C C . ALA A 1 363 ? 4.079 -8.135 16.570 1.00 93.88 363 ALA A C 1
ATOM 2921 O O . ALA A 1 363 ? 3.353 -7.725 17.476 1.00 93.88 363 ALA A O 1
ATOM 2922 N N . LYS A 1 364 ? 4.630 -9.352 16.604 1.00 92.56 364 LYS A N 1
ATOM 2923 C CA . LYS A 1 364 ? 4.501 -10.286 17.724 1.00 92.56 364 LYS A CA 1
ATOM 2924 C C . LYS A 1 364 ? 5.147 -9.764 19.009 1.00 92.56 364 LYS A C 1
ATOM 2926 O O . LYS A 1 364 ? 4.536 -9.852 20.068 1.00 92.56 364 LYS A O 1
ATOM 2931 N N . GLU A 1 365 ? 6.338 -9.177 18.937 1.00 94.94 365 GLU A N 1
ATOM 2932 C CA . GLU A 1 365 ? 7.004 -8.551 20.092 1.00 94.94 365 GLU A CA 1
ATOM 2933 C C . GLU A 1 365 ? 6.192 -7.381 20.666 1.00 94.94 365 GLU A C 1
ATOM 2935 O O . GLU A 1 365 ? 6.088 -7.226 21.883 1.00 94.94 365 GLU A O 1
ATOM 2940 N N . MET A 1 366 ? 5.528 -6.610 19.801 1.00 93.56 366 MET A N 1
ATOM 2941 C CA . MET A 1 366 ? 4.577 -5.565 20.200 1.00 93.56 366 MET A CA 1
ATOM 2942 C C . MET A 1 366 ? 3.266 -6.131 20.763 1.00 93.56 366 MET A C 1
ATOM 2944 O O . MET A 1 366 ? 2.434 -5.382 21.290 1.00 93.56 366 MET A O 1
ATOM 2948 N N . GLY A 1 367 ? 3.080 -7.449 20.677 1.00 90.56 367 GLY A N 1
ATOM 2949 C CA . GLY A 1 367 ? 1.890 -8.153 21.108 1.00 90.56 367 GLY A CA 1
ATOM 2950 C C . GLY A 1 367 ? 0.696 -7.963 20.184 1.00 90.56 367 GLY A C 1
ATOM 2951 O O . GLY A 1 367 ? -0.430 -7.993 20.650 1.00 90.56 367 GLY A O 1
ATOM 2952 N N . LEU A 1 368 ? 0.912 -7.708 18.899 1.00 89.06 368 LEU A N 1
ATOM 2953 C CA . LEU A 1 368 ? -0.174 -7.565 17.929 1.00 89.06 368 LEU A CA 1
ATOM 2954 C C . LEU A 1 368 ? -0.685 -8.919 17.426 1.00 89.06 368 LEU A C 1
ATOM 2956 O O . LEU A 1 368 ? -1.802 -9.002 16.929 1.00 89.06 368 LEU A O 1
ATOM 2960 N N . ASP A 1 369 ? 0.093 -9.989 17.591 1.00 83.94 369 ASP A N 1
ATOM 2961 C CA . ASP A 1 369 ? -0.256 -11.344 17.154 1.00 83.94 369 ASP A CA 1
ATOM 2962 C C . ASP A 1 369 ? -1.443 -11.937 17.929 1.00 83.94 369 ASP A C 1
ATOM 2964 O O . ASP A 1 369 ? -2.318 -12.560 17.336 1.00 83.94 369 ASP A O 1
ATOM 2968 N N . HIS A 1 370 ? -1.516 -11.697 19.239 1.00 77.50 370 HIS A N 1
ATOM 2969 C CA . HIS A 1 370 ? -2.650 -12.093 20.084 1.00 77.50 370 HIS A CA 1
ATOM 2970 C C . HIS A 1 370 ? -3.820 -11.106 20.042 1.00 77.50 370 HIS A C 1
ATOM 2972 O O . HIS A 1 370 ? -4.899 -11.408 20.549 1.00 77.50 370 HIS A O 1
ATOM 2978 N N . LEU A 1 371 ? -3.594 -9.920 19.475 1.00 72.31 371 LEU A N 1
ATOM 2979 C CA . LEU A 1 371 ? -4.619 -8.907 19.227 1.00 72.31 371 LEU A CA 1
ATOM 2980 C C . LEU A 1 371 ? -5.182 -9.007 17.803 1.00 72.31 371 LEU A C 1
ATOM 2982 O O . LEU A 1 371 ? -6.087 -8.249 17.451 1.00 72.31 371 LEU A O 1
ATOM 2986 N N . ALA A 1 372 ? -4.648 -9.927 16.992 1.00 65.38 372 ALA A N 1
ATOM 2987 C CA . ALA A 1 372 ? -5.066 -10.129 15.620 1.00 65.38 372 ALA A CA 1
ATOM 2988 C C . ALA A 1 372 ? -6.560 -10.481 15.561 1.00 65.38 372 ALA A C 1
ATOM 2990 O O . ALA A 1 372 ? -7.035 -11.364 16.276 1.00 65.38 372 ALA A O 1
ATOM 2991 N N . GLY A 1 373 ? -7.299 -9.771 14.705 1.00 74.06 373 GLY A N 1
ATOM 2992 C CA . GLY A 1 373 ? -8.750 -9.919 14.564 1.00 74.06 373 GLY A CA 1
ATOM 2993 C C . GLY A 1 373 ? -9.562 -8.901 15.375 1.00 74.06 373 GLY A C 1
ATOM 2994 O O . GLY A 1 373 ? -9.187 -7.735 15.496 1.00 74.06 373 GLY A O 1
ATOM 2995 N N . ASP A 1 374 ? -10.702 -9.334 15.914 1.00 79.06 374 ASP A N 1
ATOM 2996 C CA . ASP A 1 374 ? -11.830 -8.469 16.322 1.00 79.06 374 ASP A CA 1
ATOM 2997 C C . ASP A 1 374 ? -11.677 -7.768 17.676 1.00 79.06 374 ASP A C 1
ATOM 2999 O O . ASP A 1 374 ? -12.663 -7.319 18.257 1.00 79.06 374 ASP A O 1
ATOM 3003 N N . THR A 1 375 ? -10.450 -7.698 18.197 1.00 90.56 375 THR A N 1
ATOM 3004 C CA . THR A 1 375 ? -10.150 -7.083 19.503 1.00 90.56 375 THR A CA 1
ATOM 3005 C C . THR A 1 375 ? -9.187 -5.896 19.419 1.00 90.56 375 THR A C 1
ATOM 3007 O O . THR A 1 375 ? -8.820 -5.316 20.452 1.00 90.56 375 THR A O 1
ATOM 3010 N N . CYS A 1 376 ? -8.778 -5.528 18.201 1.00 95.50 376 CYS A N 1
ATOM 3011 C CA . CYS A 1 376 ? -7.932 -4.376 17.925 1.00 95.50 376 CYS A CA 1
ATOM 3012 C C . CYS A 1 376 ? -8.579 -3.421 16.919 1.00 95.50 376 CYS A C 1
ATOM 3014 O O . CYS A 1 376 ? -9.049 -3.842 15.857 1.00 95.50 376 CYS A O 1
ATOM 3016 N N . ILE A 1 377 ? -8.484 -2.120 17.206 1.00 97.06 377 ILE A N 1
ATOM 3017 C CA . ILE A 1 377 ? -8.714 -1.045 16.237 1.00 97.06 377 ILE A CA 1
ATOM 3018 C C . ILE A 1 377 ? -7.363 -0.520 15.745 1.00 97.06 377 ILE A C 1
ATOM 3020 O O . ILE A 1 377 ? -6.555 -0.019 16.528 1.00 97.06 377 ILE A O 1
ATOM 3024 N N . ALA A 1 378 ? -7.133 -0.586 14.436 1.00 97.81 378 ALA A N 1
ATOM 3025 C CA . ALA A 1 378 ? -6.045 0.131 13.790 1.00 97.81 378 ALA A CA 1
ATOM 3026 C C . ALA A 1 378 ? -6.428 1.598 13.610 1.00 97.81 378 ALA A C 1
ATOM 3028 O O . ALA A 1 378 ? -7.448 1.910 12.998 1.00 97.81 378 ALA A O 1
ATOM 3029 N N . VAL A 1 379 ? -5.587 2.496 14.111 1.00 98.50 379 VAL A N 1
ATOM 3030 C CA . VAL A 1 379 ? -5.773 3.940 14.010 1.00 98.50 379 VAL A CA 1
ATOM 3031 C C . VAL A 1 379 ? -4.568 4.543 13.312 1.00 98.50 379 VAL A C 1
ATOM 3033 O O . VAL A 1 379 ? -3.440 4.432 13.789 1.00 98.50 379 VAL A O 1
ATOM 3036 N N . HIS A 1 380 ? -4.801 5.205 12.183 1.00 98.38 380 HIS A N 1
ATOM 3037 C CA . HIS A 1 380 ? -3.743 5.872 11.436 1.00 98.38 380 HIS A CA 1
ATOM 3038 C C . HIS A 1 380 ? -3.995 7.378 11.316 1.00 98.38 380 HIS A C 1
ATOM 3040 O O . HIS A 1 380 ? -4.939 7.815 10.652 1.00 98.38 380 HIS A O 1
ATOM 3046 N N . VAL A 1 381 ? -3.089 8.171 11.895 1.00 97.62 381 VAL A N 1
ATOM 3047 C CA . VAL A 1 381 ? -3.166 9.638 11.926 1.00 97.62 381 VAL A CA 1
ATOM 3048 C C . VAL A 1 381 ? -2.013 10.249 11.127 1.00 97.62 381 VAL A C 1
ATOM 3050 O O . VAL A 1 381 ? -0.865 10.266 11.585 1.00 97.62 381 VAL A O 1
ATOM 3053 N N . ARG A 1 382 ? -2.321 10.783 9.936 1.00 94.62 382 ARG A N 1
ATOM 3054 C CA . ARG A 1 382 ? -1.361 11.465 9.048 1.00 94.62 382 ARG A CA 1
ATOM 3055 C C . ARG A 1 382 ? -1.365 12.964 9.297 1.00 94.62 382 ARG A C 1
ATOM 3057 O O . ARG A 1 382 ? -2.243 13.659 8.796 1.00 94.62 382 ARG A O 1
ATOM 3064 N N . HIS A 1 383 ? -0.361 13.460 10.009 1.00 92.69 383 HIS A N 1
ATOM 3065 C CA . HIS A 1 383 ? -0.166 14.884 10.245 1.00 92.69 383 HIS A CA 1
ATOM 3066 C C . HIS A 1 383 ? 1.045 15.412 9.472 1.00 92.69 383 HIS A C 1
ATOM 3068 O O . HIS A 1 383 ? 0.863 15.991 8.405 1.00 92.69 383 HIS A O 1
ATOM 3074 N N . GLY A 1 384 ? 2.264 15.199 9.977 1.00 87.38 384 GLY A N 1
ATOM 3075 C CA . GLY A 1 384 ? 3.539 15.566 9.339 1.00 87.38 384 GLY A CA 1
ATOM 3076 C C . GLY A 1 384 ? 3.498 16.795 8.415 1.00 87.38 384 GLY A C 1
ATOM 3077 O O . GLY A 1 384 ? 3.050 17.879 8.788 1.00 87.38 384 GLY A O 1
ATOM 3078 N N . ASP A 1 385 ? 3.950 16.616 7.172 1.00 84.00 385 ASP A N 1
ATOM 3079 C CA . ASP A 1 385 ? 3.867 17.608 6.091 1.00 84.00 385 ASP A CA 1
ATOM 3080 C C . ASP A 1 385 ? 2.480 17.707 5.428 1.00 84.00 385 ASP A C 1
ATOM 3082 O O . ASP A 1 385 ? 2.276 18.548 4.550 1.00 84.00 385 ASP A O 1
ATOM 3086 N N . ALA A 1 386 ? 1.522 16.857 5.809 1.00 84.69 386 ALA A N 1
ATOM 3087 C CA . ALA A 1 386 ? 0.145 16.960 5.336 1.00 84.69 386 ALA A CA 1
ATOM 3088 C C . ALA A 1 386 ? -0.587 18.164 5.952 1.00 84.69 386 ALA A C 1
ATOM 3090 O O . ALA A 1 386 ? -1.424 18.749 5.271 1.00 84.69 386 ALA A O 1
ATOM 3091 N N . CYS A 1 387 ? -0.236 18.579 7.176 1.00 83.50 387 CYS A N 1
ATOM 3092 C CA . CYS A 1 387 ? -0.885 19.716 7.846 1.00 83.50 387 CYS A CA 1
ATOM 3093 C C . CYS A 1 387 ? -0.418 21.093 7.370 1.00 83.50 387 CYS A C 1
ATOM 3095 O O . CYS A 1 387 ? -1.077 22.087 7.656 1.00 83.50 387 CYS A O 1
ATOM 3097 N N . MET A 1 388 ? 0.724 21.181 6.683 1.00 75.81 388 MET A N 1
ATOM 3098 C CA . MET A 1 388 ? 1.305 22.475 6.302 1.00 75.81 388 MET A CA 1
ATOM 3099 C C . MET A 1 388 ? 0.872 22.974 4.924 1.00 75.81 388 MET A C 1
ATOM 3101 O O . MET A 1 388 ? 1.340 24.017 4.484 1.00 75.81 388 MET A O 1
ATOM 3105 N N . ASP A 1 389 ? -0.002 22.250 4.228 1.00 69.31 389 ASP A N 1
ATOM 3106 C CA . ASP A 1 389 ? -0.498 22.683 2.923 1.00 69.31 389 ASP A CA 1
ATOM 3107 C C . ASP A 1 389 ? -1.999 22.396 2.755 1.00 69.31 389 ASP A C 1
ATOM 3109 O O . ASP A 1 389 ? -2.396 21.500 1.999 1.00 69.31 389 ASP A O 1
ATOM 3113 N N . PRO A 1 390 ? -2.856 23.141 3.484 1.00 58.84 390 PRO A N 1
ATOM 3114 C CA . PRO A 1 390 ? -4.303 22.955 3.413 1.00 58.84 390 PRO A CA 1
ATOM 3115 C C . PRO A 1 390 ? -4.869 23.327 2.034 1.00 58.84 390 PRO A C 1
ATOM 3117 O O . PRO A 1 390 ? -5.895 22.784 1.622 1.00 58.84 390 PRO A O 1
ATOM 3120 N N . TYR A 1 391 ? -4.196 24.219 1.297 1.00 55.97 391 TYR A N 1
ATOM 3121 C CA . TYR A 1 391 ? -4.689 24.744 0.025 1.00 55.97 391 TYR A CA 1
ATOM 3122 C C . TYR A 1 391 ? -4.397 23.818 -1.160 1.00 55.97 391 TYR A C 1
ATOM 3124 O O . TYR A 1 391 ? -5.252 23.698 -2.037 1.00 55.97 391 TYR A O 1
ATOM 3132 N N . SER A 1 392 ? -3.242 23.139 -1.200 1.00 56.47 392 SER A N 1
ATOM 3133 C CA . SER A 1 392 ? -2.877 22.306 -2.357 1.00 56.47 392 SER A CA 1
ATOM 3134 C C . SER A 1 392 ? -3.253 20.828 -2.216 1.00 56.47 392 SER A C 1
ATOM 3136 O O . SER A 1 392 ? -3.437 20.151 -3.228 1.00 56.47 392 SER A O 1
ATOM 3138 N N . LYS A 1 393 ? -3.396 20.302 -0.987 1.00 60.44 393 LYS A N 1
ATOM 3139 C CA . LYS A 1 393 ? -3.535 18.847 -0.777 1.00 60.44 393 LYS A CA 1
ATOM 3140 C C . LYS A 1 393 ? -4.938 18.364 -0.407 1.00 60.44 393 LYS A C 1
ATOM 3142 O O . LYS A 1 393 ? -5.132 17.155 -0.347 1.00 60.44 393 LYS A O 1
ATOM 3147 N N . HIS A 1 394 ? -5.909 19.253 -0.171 1.00 69.44 394 HIS A N 1
ATOM 3148 C CA . HIS A 1 394 ? -7.251 18.886 0.330 1.00 69.44 394 HIS A CA 1
ATOM 3149 C C . HIS A 1 394 ? -7.223 18.003 1.596 1.00 69.44 394 HIS A C 1
ATOM 3151 O O . HIS A 1 394 ? -8.153 17.235 1.836 1.00 69.44 394 HIS A O 1
ATOM 3157 N N . ARG A 1 395 ? -6.143 18.078 2.384 1.00 79.81 395 ARG A N 1
ATOM 3158 C CA . ARG A 1 395 ? -5.957 17.266 3.588 1.00 79.81 395 ARG A CA 1
ATOM 3159 C C . ARG A 1 395 ? -6.375 18.063 4.808 1.00 79.81 395 ARG A C 1
ATOM 3161 O O . ARG A 1 395 ? -5.935 19.197 4.985 1.00 79.81 395 ARG A O 1
ATOM 3168 N N . THR A 1 396 ? -7.180 17.435 5.652 1.00 86.75 396 THR A N 1
ATOM 3169 C CA . THR A 1 396 ? -7.563 17.969 6.956 1.00 86.75 396 THR A CA 1
ATOM 3170 C C . THR A 1 396 ? -6.810 17.195 8.029 1.00 86.75 396 THR A C 1
ATOM 3172 O O . THR A 1 396 ? -6.837 15.966 8.049 1.00 86.75 396 THR A O 1
ATOM 3175 N N . CYS A 1 397 ? -6.108 17.910 8.907 1.00 91.94 397 CYS A N 1
ATOM 3176 C CA . CYS A 1 397 ? -5.466 17.305 10.068 1.00 91.94 397 CYS A CA 1
ATOM 3177 C C . CYS A 1 397 ? -6.453 17.254 11.227 1.00 91.94 397 CYS A C 1
ATOM 3179 O O . CYS A 1 397 ? -6.709 18.265 11.877 1.00 91.94 397 CYS A O 1
ATOM 3181 N N . HIS A 1 398 ? -7.027 16.072 11.422 1.00 95.12 398 HIS A N 1
ATOM 3182 C CA . HIS A 1 398 ? -8.009 15.800 12.462 1.00 95.12 398 HIS A CA 1
ATOM 3183 C C . HIS A 1 398 ? -7.337 15.645 13.828 1.00 95.12 398 HIS A C 1
ATOM 3185 O O . HIS A 1 398 ? -6.303 14.993 13.968 1.00 95.12 398 HIS A O 1
ATOM 3191 N N . SER A 1 399 ? -7.943 16.230 14.852 1.00 96.25 399 SER A N 1
ATOM 3192 C CA . SER A 1 399 ? -7.494 16.099 16.237 1.00 96.25 399 SER A CA 1
ATOM 3193 C C . SER A 1 399 ? -7.652 14.666 16.755 1.00 96.25 399 SER A C 1
ATOM 3195 O O . SER A 1 399 ? -8.503 13.915 16.280 1.00 96.25 399 SER A O 1
ATOM 3197 N N . TRP A 1 400 ? -6.887 14.287 17.787 1.00 97.44 400 TRP A N 1
ATOM 3198 C CA . TRP A 1 400 ? -7.057 12.980 18.437 1.00 97.44 400 TRP A CA 1
ATOM 3199 C C . TRP A 1 400 ? -8.485 12.765 18.970 1.00 97.44 400 TRP A C 1
ATOM 3201 O O . TRP A 1 400 ? -9.005 11.657 18.893 1.00 97.44 400 TRP A O 1
ATOM 3211 N N . THR A 1 401 ? -9.156 13.823 19.434 1.00 97.56 401 THR A N 1
ATOM 3212 C CA . THR A 1 401 ? -10.554 13.773 19.891 1.00 97.56 401 THR A CA 1
ATOM 3213 C C . THR A 1 401 ? -11.508 13.259 18.811 1.00 97.56 401 THR A C 1
ATOM 3215 O O . THR A 1 401 ? -12.411 12.485 19.114 1.00 97.56 401 THR A O 1
ATOM 3218 N N . GLU A 1 402 ? -11.306 13.640 17.548 1.00 97.44 402 GLU A N 1
ATOM 3219 C CA . GLU A 1 402 ? -12.136 13.153 16.437 1.00 97.44 402 GLU A CA 1
ATOM 3220 C C . GLU A 1 402 ? -11.909 11.659 16.173 1.00 97.44 402 GLU A C 1
ATOM 3222 O O . GLU A 1 402 ? -12.864 10.924 15.922 1.00 97.44 402 GLU A O 1
ATOM 3227 N N . TYR A 1 403 ? -10.664 11.186 16.291 1.00 98.00 403 TYR A N 1
ATOM 3228 C CA . TYR A 1 403 ? -10.363 9.753 16.224 1.00 98.00 403 TYR A CA 1
ATOM 3229 C C . TYR A 1 403 ? -10.960 8.994 17.411 1.00 98.00 403 TYR A C 1
ATOM 3231 O O . TYR A 1 403 ? -11.491 7.905 17.216 1.00 98.00 403 TYR A O 1
ATOM 3239 N N . LEU A 1 404 ? -10.927 9.566 18.619 1.00 97.12 404 LEU A N 1
ATOM 3240 C CA . LEU A 1 404 ? -11.534 8.967 19.808 1.00 97.12 404 LEU A CA 1
ATOM 3241 C C . LEU A 1 404 ? -13.053 8.822 19.659 1.00 97.12 404 LEU A C 1
ATOM 3243 O O . LEU A 1 404 ? -13.581 7.754 19.949 1.00 97.12 404 LEU A O 1
ATOM 3247 N N . ALA A 1 405 ? -13.736 9.830 19.112 1.00 97.19 405 ALA A N 1
ATOM 3248 C CA . ALA A 1 405 ? -15.163 9.735 18.810 1.00 97.19 405 ALA A CA 1
ATOM 3249 C C . ALA A 1 405 ? -15.467 8.615 17.794 1.00 97.19 405 ALA A C 1
ATOM 3251 O O . ALA A 1 405 ? -16.436 7.875 17.950 1.00 97.19 405 ALA A O 1
ATOM 3252 N N . ALA A 1 406 ? -14.621 8.442 16.773 1.00 97.88 406 ALA A N 1
ATOM 3253 C CA . ALA A 1 406 ? -14.760 7.339 15.821 1.00 97.88 406 ALA A CA 1
ATOM 3254 C C . ALA A 1 406 ? -14.467 5.965 16.458 1.00 97.88 406 ALA A C 1
ATOM 3256 O O . ALA A 1 406 ? -15.114 4.979 16.106 1.00 97.88 406 ALA A O 1
ATOM 3257 N N . ILE A 1 407 ? -13.517 5.888 17.398 1.00 97.44 407 ILE A N 1
ATOM 3258 C CA . ILE A 1 407 ? -13.235 4.675 18.184 1.00 97.44 407 ILE A CA 1
ATOM 3259 C C . ILE A 1 407 ? -14.469 4.288 19.000 1.00 97.44 407 ILE A C 1
ATOM 3261 O O . ILE A 1 407 ? -14.907 3.143 18.935 1.00 97.44 407 ILE A O 1
ATOM 3265 N N . GLU A 1 408 ? -15.058 5.244 19.717 1.00 96.50 408 GLU A N 1
ATOM 3266 C CA . GLU A 1 408 ? -16.266 5.032 20.519 1.00 96.50 408 GLU A CA 1
ATOM 3267 C C . GLU A 1 408 ? -17.461 4.621 19.648 1.00 96.50 408 GLU A C 1
ATOM 3269 O O . GLU A 1 408 ? -18.235 3.744 20.029 1.00 96.50 408 GLU A O 1
ATOM 3274 N N . GLU A 1 409 ? -17.596 5.199 18.449 1.00 96.88 409 GLU A N 1
ATOM 3275 C CA . GLU A 1 409 ? -18.612 4.787 17.478 1.00 96.88 409 GLU A CA 1
ATOM 3276 C C . GLU A 1 409 ? -18.419 3.329 17.034 1.00 96.88 409 GLU A C 1
ATOM 3278 O O . GLU A 1 409 ? -19.387 2.566 17.023 1.00 96.88 409 GLU A O 1
ATOM 3283 N N . MET A 1 410 ? -17.185 2.934 16.705 1.00 97.00 410 MET A N 1
ATOM 3284 C CA . MET A 1 410 ? -16.847 1.562 16.314 1.00 97.00 410 MET A CA 1
ATOM 3285 C C . MET A 1 410 ? -17.150 0.572 17.449 1.00 97.00 410 MET A C 1
ATOM 3287 O O . MET A 1 410 ? -17.788 -0.455 17.227 1.00 97.00 410 MET A O 1
ATOM 3291 N N . GLU A 1 411 ? -16.761 0.902 18.681 1.00 95.56 411 GLU A N 1
ATOM 3292 C CA . GLU A 1 411 ? -17.006 0.067 19.864 1.00 95.56 411 GLU A CA 1
ATOM 3293 C C . GLU A 1 411 ? -18.485 -0.045 20.226 1.00 95.56 411 GLU A C 1
ATOM 3295 O O . GLU A 1 411 ? -18.946 -1.105 20.645 1.00 95.56 411 GLU A O 1
ATOM 3300 N N . ARG A 1 412 ? -19.263 1.023 20.030 1.00 96.25 412 ARG A N 1
ATOM 3301 C CA . ARG A 1 412 ? -20.714 0.989 20.247 1.00 96.25 412 ARG A CA 1
ATOM 3302 C C . ARG A 1 412 ? -21.401 -0.034 19.337 1.00 96.25 412 ARG A C 1
ATOM 3304 O O . ARG A 1 412 ? -22.433 -0.578 19.719 1.00 96.25 412 ARG A O 1
ATOM 3311 N N . ILE A 1 413 ? -20.872 -0.258 18.134 1.00 96.25 413 ILE A N 1
ATOM 3312 C CA . ILE A 1 413 ? -21.462 -1.162 17.138 1.00 96.25 413 ILE A CA 1
ATOM 3313 C C . ILE A 1 413 ? -20.949 -2.594 17.323 1.00 96.25 413 ILE A C 1
ATOM 3315 O O . ILE A 1 413 ? -21.756 -3.518 17.351 1.00 96.25 413 ILE A O 1
ATOM 3319 N N . TYR A 1 414 ? -19.635 -2.777 17.474 1.00 95.31 414 TYR A N 1
ATOM 3320 C CA . TYR A 1 414 ? -18.995 -4.104 17.472 1.00 95.31 414 TYR A CA 1
ATOM 3321 C C . TYR A 1 414 ? -18.498 -4.566 18.848 1.00 95.31 414 TYR A C 1
ATOM 3323 O O . TYR A 1 414 ? -17.791 -5.566 18.962 1.00 95.31 414 TYR A O 1
ATOM 3331 N N . GLY A 1 415 ? -18.849 -3.839 19.906 1.00 92.88 415 GLY A N 1
ATOM 3332 C CA . GLY A 1 415 ? -18.423 -4.122 21.269 1.00 92.88 415 GLY A CA 1
ATOM 3333 C C . GLY A 1 415 ? -17.032 -3.583 21.610 1.00 92.88 415 GLY A C 1
ATOM 3334 O O . GLY A 1 415 ? -16.269 -3.114 20.762 1.00 92.88 415 GLY A O 1
ATOM 3335 N N . ASN A 1 416 ? -16.708 -3.657 22.903 1.00 89.06 416 ASN A N 1
ATOM 3336 C CA . ASN A 1 416 ? -15.493 -3.073 23.467 1.00 89.06 416 ASN A CA 1
ATOM 3337 C C . ASN A 1 416 ? -14.230 -3.704 22.879 1.00 89.06 416 ASN A C 1
ATOM 3339 O O . ASN A 1 416 ? -14.013 -4.916 22.973 1.00 89.06 416 ASN A O 1
ATOM 3343 N N . GLN A 1 417 ? -13.355 -2.855 22.350 1.00 91.19 417 GLN A N 1
ATOM 3344 C CA . GLN A 1 417 ? -12.089 -3.271 21.775 1.00 91.19 417 GLN A CA 1
ATOM 3345 C C . GLN A 1 417 ? -11.014 -3.251 22.860 1.00 91.19 417 GLN A C 1
ATOM 3347 O O . GLN A 1 417 ? -10.897 -2.316 23.651 1.00 91.19 417 GLN A O 1
ATOM 3352 N N . LYS A 1 418 ? -10.216 -4.319 22.940 1.00 92.94 418 LYS A N 1
ATOM 3353 C CA . LYS A 1 418 ? -9.210 -4.468 24.007 1.00 92.94 418 LYS A CA 1
ATOM 3354 C C . LYS A 1 418 ? -7.981 -3.603 23.758 1.00 92.94 418 LYS A C 1
ATOM 3356 O O . LYS A 1 418 ? -7.230 -3.305 24.689 1.00 92.94 418 LYS A O 1
ATOM 3361 N N . SER A 1 419 ? -7.748 -3.237 22.502 1.00 95.44 419 SER A N 1
ATOM 3362 C CA . SER A 1 419 ? -6.516 -2.591 22.084 1.00 95.44 419 SER A CA 1
ATOM 3363 C C . SER A 1 419 ? -6.698 -1.621 20.924 1.00 95.44 419 SER A C 1
ATOM 3365 O O . SER A 1 419 ? -7.613 -1.746 20.110 1.00 95.44 419 SER A O 1
ATOM 3367 N N . ILE A 1 420 ? -5.781 -0.662 20.857 1.00 96.75 420 ILE A N 1
ATOM 3368 C CA . ILE A 1 420 ? -5.614 0.264 19.743 1.00 96.75 420 ILE A CA 1
ATOM 3369 C C . ILE A 1 420 ? -4.177 0.131 19.256 1.00 96.75 420 ILE A C 1
ATOM 3371 O O . ILE A 1 420 ? -3.251 0.297 20.052 1.00 96.75 420 ILE A O 1
ATOM 3375 N N . PHE A 1 421 ? -3.984 -0.109 17.961 1.00 97.75 421 PHE A N 1
ATOM 3376 C CA . PHE A 1 421 ? -2.686 0.090 17.325 1.00 97.75 421 PHE A CA 1
ATOM 3377 C C . PHE A 1 421 ? -2.660 1.450 16.628 1.00 97.75 421 PHE A C 1
ATOM 3379 O O . PHE A 1 421 ? -3.409 1.676 15.680 1.00 97.75 421 PHE A O 1
ATOM 3386 N N . LEU A 1 422 ? -1.810 2.358 17.107 1.00 98.19 422 LEU A N 1
ATOM 3387 C CA . LEU A 1 422 ? -1.681 3.723 16.608 1.00 98.19 422 LEU A CA 1
ATOM 3388 C C . LEU A 1 422 ? -0.419 3.881 15.754 1.00 98.19 422 LEU A C 1
ATOM 3390 O O . LEU A 1 422 ? 0.704 3.837 16.262 1.00 98.19 422 LEU A O 1
ATOM 3394 N N . ALA A 1 423 ? -0.626 4.180 14.474 1.00 98.31 423 ALA A N 1
ATOM 3395 C CA . ALA A 1 423 ? 0.409 4.642 13.559 1.00 98.31 423 ALA A CA 1
ATOM 3396 C C . ALA A 1 423 ? 0.251 6.148 13.322 1.00 98.31 423 ALA A C 1
ATOM 3398 O O . ALA A 1 423 ? -0.801 6.633 12.896 1.00 98.31 423 ALA A O 1
ATOM 3399 N N . THR A 1 424 ? 1.302 6.913 13.600 1.00 97.88 424 THR A N 1
ATOM 3400 C CA . THR A 1 424 ? 1.296 8.361 13.389 1.00 97.88 424 THR A CA 1
ATOM 3401 C C . THR A 1 424 ? 2.703 8.900 13.196 1.00 97.88 424 THR A C 1
ATOM 3403 O O . THR A 1 424 ? 3.664 8.421 13.800 1.00 97.88 424 THR A O 1
ATOM 3406 N N . ASP A 1 425 ? 2.807 9.954 12.397 1.00 96.19 425 ASP A N 1
ATOM 3407 C CA . ASP A 1 425 ? 4.030 10.705 12.143 1.00 96.19 425 ASP A CA 1
ATOM 3408 C C . ASP A 1 425 ? 4.205 11.919 13.078 1.00 96.19 425 ASP A C 1
ATOM 3410 O O . ASP A 1 425 ? 5.143 12.701 12.914 1.00 96.19 425 ASP A O 1
ATOM 3414 N N . ASN A 1 426 ? 3.324 12.090 14.071 1.00 96.31 426 ASN A N 1
ATOM 3415 C CA . ASN A 1 426 ? 3.308 13.247 14.960 1.00 96.31 426 ASN A CA 1
ATOM 3416 C C . ASN A 1 426 ? 3.328 12.833 16.438 1.00 96.31 426 ASN A C 1
ATOM 3418 O O . ASN A 1 426 ? 2.445 12.124 16.913 1.00 96.31 426 ASN A O 1
ATOM 3422 N N . GLN A 1 427 ? 4.338 13.306 17.175 1.00 97.06 427 GLN A N 1
ATOM 3423 C CA . GLN A 1 427 ? 4.503 12.988 18.595 1.00 97.06 427 GLN A CA 1
ATOM 3424 C C . GLN A 1 427 ? 3.345 13.505 19.457 1.00 97.06 427 GLN A C 1
ATOM 3426 O O . GLN A 1 427 ? 2.910 12.797 20.352 1.00 97.06 427 GLN A O 1
ATOM 3431 N N . THR A 1 428 ? 2.781 14.675 19.145 1.00 96.81 428 THR A N 1
ATOM 3432 C CA . THR A 1 428 ? 1.655 15.236 19.908 1.00 96.81 428 THR A CA 1
ATOM 3433 C C . THR A 1 428 ? 0.435 14.317 19.871 1.00 96.81 428 THR A C 1
ATOM 3435 O O . THR A 1 428 ? -0.246 14.182 20.877 1.00 96.81 428 THR A O 1
ATOM 3438 N N . ILE A 1 429 ? 0.199 13.612 18.758 1.00 97.50 429 ILE A N 1
ATOM 3439 C CA . ILE A 1 429 ? -0.885 12.624 18.668 1.00 97.50 429 ILE A CA 1
ATOM 3440 C C . ILE A 1 429 ? -0.633 11.428 19.587 1.00 97.50 429 ILE A C 1
ATOM 3442 O O . ILE A 1 429 ? -1.570 10.934 20.205 1.00 97.50 429 ILE A O 1
ATOM 3446 N N . VAL A 1 430 ? 0.617 10.973 19.710 1.00 97.69 430 VAL A N 1
ATOM 3447 C CA . VAL A 1 430 ? 0.976 9.913 20.664 1.00 97.69 430 VAL A CA 1
ATOM 3448 C C . VAL A 1 430 ? 0.736 10.387 22.094 1.00 97.69 430 VAL A C 1
ATOM 3450 O O . VAL A 1 430 ? 0.111 9.674 22.873 1.00 97.69 430 VAL A O 1
ATOM 3453 N N . ASP A 1 431 ? 1.189 11.595 22.428 1.00 97.50 431 ASP A N 1
ATOM 3454 C CA . ASP A 1 431 ? 1.049 12.162 23.770 1.00 97.50 431 ASP A CA 1
ATOM 3455 C C . ASP A 1 431 ? -0.434 12.358 24.139 1.00 97.50 431 ASP A C 1
ATOM 3457 O O . ASP A 1 431 ? -0.852 12.044 25.256 1.00 97.50 431 ASP A O 1
ATOM 3461 N N . ASP A 1 432 ? -1.249 12.825 23.189 1.00 97.44 432 ASP A N 1
ATOM 3462 C CA . ASP A 1 432 ? -2.700 12.961 23.335 1.00 97.44 432 ASP A CA 1
ATOM 3463 C C . ASP A 1 432 ? -3.381 11.599 23.485 1.00 97.44 432 ASP A C 1
ATOM 3465 O O . ASP A 1 432 ? -4.214 11.433 24.376 1.00 97.44 432 ASP A O 1
ATOM 3469 N N . ALA A 1 433 ? -2.992 10.606 22.682 1.00 97.25 433 ALA A N 1
ATOM 3470 C CA . ALA A 1 433 ? -3.511 9.249 22.781 1.00 97.25 433 ALA A CA 1
ATOM 3471 C C . ALA A 1 433 ? -3.191 8.610 24.132 1.00 97.25 433 ALA A C 1
ATOM 3473 O O . ALA A 1 433 ? -4.081 8.053 24.767 1.00 97.25 433 ALA A O 1
ATOM 3474 N N . VAL A 1 434 ? -1.956 8.741 24.620 1.00 96.75 434 VAL A N 1
ATOM 3475 C CA . VAL A 1 434 ? -1.563 8.253 25.949 1.00 96.75 434 VAL A CA 1
ATOM 3476 C C . VAL A 1 434 ? -2.359 8.962 27.042 1.00 96.75 434 VAL A C 1
ATOM 3478 O O . VAL A 1 434 ? -2.870 8.306 27.947 1.00 96.75 434 VAL A O 1
ATOM 3481 N N . ARG A 1 435 ? -2.496 10.290 26.951 1.00 96.75 435 ARG A N 1
ATOM 3482 C CA . ARG A 1 435 ? -3.203 11.089 27.956 1.00 96.75 435 ARG A CA 1
ATOM 3483 C C . ARG A 1 435 ? -4.695 10.780 27.999 1.00 96.75 435 ARG A C 1
ATOM 3485 O O . ARG A 1 435 ? -5.232 10.714 29.093 1.00 96.75 435 ARG A O 1
ATOM 3492 N N . MET A 1 436 ? -5.344 10.627 26.843 1.00 94.88 436 MET A N 1
ATOM 3493 C CA . MET A 1 436 ? -6.807 10.558 26.708 1.00 94.88 436 MET A CA 1
ATOM 3494 C C . MET A 1 436 ? -7.366 9.132 26.623 1.00 94.88 436 MET A C 1
ATOM 3496 O O . MET A 1 436 ? -8.583 8.951 26.622 1.00 94.88 436 MET A O 1
ATOM 3500 N N . ASN A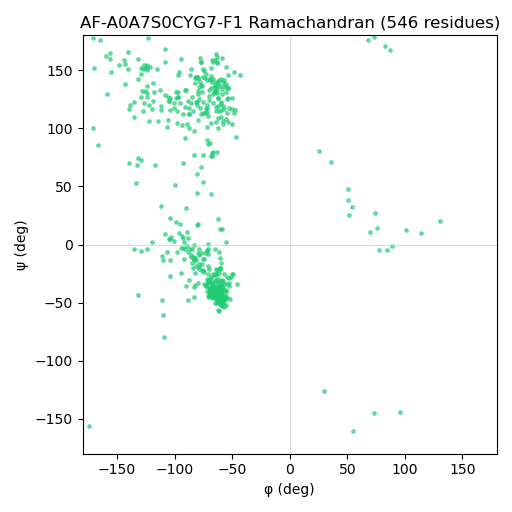 1 437 ? -6.520 8.103 26.540 1.00 87.19 437 ASN A N 1
ATOM 3501 C CA . ASN A 1 437 ? -6.964 6.710 26.468 1.00 87.19 437 ASN A CA 1
ATOM 3502 C C . ASN A 1 437 ? -7.400 6.171 27.847 1.00 87.19 437 ASN A C 1
ATOM 3504 O O . ASN A 1 437 ? -6.775 5.290 28.433 1.00 87.19 437 ASN A O 1
ATOM 3508 N N . HIS A 1 438 ? -8.496 6.722 28.371 1.00 75.19 438 HIS A N 1
ATOM 3509 C CA . HIS A 1 438 ? -8.987 6.468 29.728 1.00 75.19 438 HIS A CA 1
ATOM 3510 C C . HIS A 1 438 ? -9.829 5.192 29.879 1.00 75.19 438 HIS A C 1
ATOM 3512 O O . HIS A 1 438 ? -10.054 4.744 30.998 1.00 75.19 438 HIS A O 1
ATOM 3518 N N . ALA A 1 439 ? -10.272 4.570 28.783 1.00 82.06 439 ALA A N 1
ATOM 3519 C CA . ALA A 1 439 ? -11.160 3.401 28.823 1.00 82.06 439 ALA A CA 1
ATOM 3520 C C . ALA A 1 439 ? -10.436 2.064 29.102 1.00 82.06 439 ALA A C 1
ATOM 3522 O O .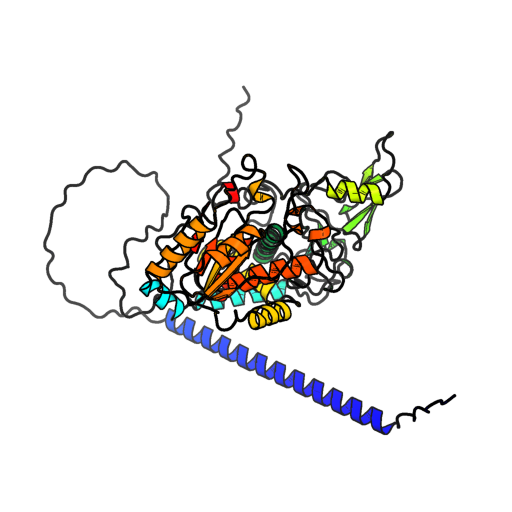 ALA A 1 439 ? -10.967 0.997 28.812 1.00 82.06 439 ALA A O 1
ATOM 3523 N N . GLY A 1 440 ? -9.197 2.099 29.606 1.00 86.38 440 GLY A N 1
ATOM 3524 C CA . GLY A 1 440 ? -8.422 0.894 29.926 1.00 86.38 440 GLY A CA 1
ATOM 3525 C C . GLY A 1 440 ? -7.957 0.076 28.714 1.00 86.38 440 GLY A C 1
ATOM 3526 O O . GLY A 1 440 ? -7.459 -1.036 28.886 1.00 86.38 440 GLY A O 1
ATOM 3527 N N . ARG A 1 441 ? -8.092 0.604 27.490 1.00 93.00 441 ARG A N 1
ATOM 3528 C CA . ARG A 1 441 ? -7.615 -0.061 26.267 1.00 93.00 441 ARG A CA 1
ATOM 3529 C C . ARG A 1 441 ? -6.094 -0.125 26.279 1.00 93.00 441 ARG A C 1
ATOM 3531 O O . ARG A 1 441 ? -5.428 0.847 26.638 1.00 93.00 441 ARG A O 1
ATOM 3538 N N . ARG A 1 442 ? -5.520 -1.219 25.793 1.00 94.94 442 ARG A N 1
ATOM 3539 C CA . ARG A 1 442 ? -4.079 -1.281 25.537 1.00 94.94 442 ARG A CA 1
ATOM 3540 C C . ARG A 1 442 ? -3.742 -0.451 24.298 1.00 94.94 442 ARG A C 1
ATOM 3542 O O . ARG A 1 442 ? -4.114 -0.823 23.191 1.00 94.94 442 ARG A O 1
ATOM 3549 N N . LEU A 1 443 ? -3.004 0.640 24.474 1.00 96.44 443 LEU A N 1
ATOM 3550 C CA . LEU A 1 443 ? -2.472 1.428 23.363 1.00 96.44 443 LEU A CA 1
ATOM 3551 C C . LEU A 1 443 ? -1.104 0.874 22.939 1.00 96.44 443 LEU A C 1
ATOM 3553 O O . LEU A 1 443 ? -0.186 0.793 23.753 1.00 96.44 443 LEU A O 1
ATOM 3557 N N . VAL A 1 444 ? -0.969 0.502 21.669 1.00 96.44 444 VAL A N 1
ATOM 3558 C CA . VAL A 1 444 ? 0.262 -0.013 21.060 1.00 96.44 444 VAL A CA 1
ATOM 3559 C C . VAL A 1 444 ? 0.690 0.939 19.945 1.00 96.44 444 VAL A C 1
ATOM 3561 O O . VAL A 1 444 ? -0.122 1.315 19.109 1.00 96.44 444 VAL A O 1
ATOM 3564 N N . TYR A 1 445 ? 1.955 1.346 19.925 1.00 97.38 445 TYR A N 1
ATOM 3565 C CA . TYR A 1 445 ? 2.523 2.210 18.886 1.00 97.38 445 TYR A CA 1
ATOM 3566 C C . TYR A 1 445 ? 4.039 2.019 18.808 1.00 97.38 445 TYR A C 1
ATOM 3568 O O . TYR A 1 445 ? 4.670 1.569 19.765 1.00 97.38 445 TYR A O 1
ATOM 3576 N N . GLN A 1 446 ? 4.646 2.391 17.682 1.00 97.25 446 GLN A N 1
ATOM 3577 C CA . GLN A 1 446 ? 6.103 2.366 17.538 1.00 97.25 446 GLN A CA 1
ATOM 3578 C C . GLN A 1 446 ? 6.791 3.443 18.389 1.00 97.25 446 GLN A C 1
ATOM 3580 O O . GLN A 1 446 ? 6.487 4.638 18.266 1.00 97.25 446 GLN A O 1
ATOM 3585 N N . ASN A 1 447 ? 7.776 3.040 19.195 1.00 96.38 447 ASN A N 1
ATOM 3586 C CA . ASN A 1 447 ? 8.638 3.956 19.943 1.00 96.38 447 ASN A CA 1
ATOM 3587 C C . ASN A 1 447 ? 9.791 4.473 19.062 1.00 96.38 447 ASN A C 1
ATOM 3589 O O . ASN A 1 447 ? 10.926 4.009 19.152 1.00 96.38 447 ASN A O 1
ATOM 3593 N N . ILE A 1 448 ? 9.474 5.419 18.177 1.00 95.94 448 ILE A N 1
ATOM 3594 C CA . ILE A 1 448 ? 10.415 6.036 17.234 1.00 95.94 448 ILE A CA 1
ATOM 3595 C C . ILE A 1 448 ? 10.445 7.556 17.395 1.00 95.94 448 ILE A C 1
ATOM 3597 O O . ILE A 1 448 ? 9.459 8.185 17.787 1.00 95.94 448 ILE A O 1
ATOM 3601 N N . SER A 1 449 ? 11.564 8.176 17.012 1.00 95.25 449 SER A N 1
ATOM 3602 C CA . SER A 1 449 ? 11.634 9.636 16.924 1.00 95.25 449 SER A CA 1
ATOM 3603 C C . SER A 1 449 ? 10.818 10.144 15.738 1.00 95.25 449 SER A C 1
ATOM 3605 O O . SER A 1 449 ? 11.172 9.932 14.575 1.00 95.25 449 SER A O 1
ATOM 3607 N N . ARG A 1 450 ? 9.743 10.877 16.039 1.00 95.12 450 ARG A N 1
ATOM 3608 C CA . ARG A 1 450 ? 8.853 11.483 15.036 1.00 95.12 450 ARG A CA 1
ATOM 3609 C C . ARG A 1 450 ? 9.311 12.862 14.553 1.00 95.12 450 ARG A C 1
ATOM 3611 O O . ARG A 1 450 ? 8.736 13.422 13.625 1.00 95.12 450 ARG A O 1
ATOM 3618 N N . ALA A 1 451 ? 10.392 13.406 15.119 1.00 93.38 451 ALA A N 1
ATOM 3619 C CA . ALA A 1 451 ? 10.934 14.706 14.717 1.00 93.38 451 ALA A CA 1
ATOM 3620 C C . ALA A 1 451 ? 11.339 14.750 13.230 1.00 93.38 451 ALA A C 1
ATOM 3622 O O . ALA A 1 451 ? 11.217 15.790 12.588 1.00 93.38 451 ALA A O 1
ATOM 3623 N N . LYS A 1 452 ? 11.756 13.612 12.659 1.00 91.31 452 LYS A N 1
ATOM 3624 C CA . LYS A 1 452 ? 12.145 13.489 11.245 1.00 91.31 452 LYS A CA 1
ATOM 3625 C C . LYS A 1 452 ? 11.001 13.720 10.253 1.00 91.31 452 LYS A C 1
ATOM 3627 O O . LYS A 1 452 ? 11.267 14.147 9.131 1.00 91.31 452 LYS A O 1
ATOM 3632 N N . TYR A 1 453 ? 9.750 13.501 10.666 1.00 90.25 453 TYR A N 1
ATOM 3633 C CA . TYR A 1 453 ? 8.567 13.755 9.837 1.00 90.25 453 TYR A CA 1
ATOM 3634 C C . TYR A 1 453 ? 8.119 15.218 9.867 1.00 90.25 453 TYR A C 1
ATOM 3636 O O . TYR A 1 453 ? 7.150 15.580 9.202 1.00 90.25 453 TYR A O 1
ATOM 3644 N N . LYS A 1 454 ? 8.812 16.083 10.621 1.00 88.62 454 LYS A N 1
ATOM 3645 C CA . LYS A 1 454 ? 8.521 17.511 10.594 1.00 88.62 454 LYS A CA 1
ATOM 3646 C C . LYS A 1 454 ? 9.086 18.135 9.309 1.00 88.62 454 LYS A C 1
ATOM 3648 O O . LYS A 1 454 ? 10.256 17.905 8.961 1.00 88.62 454 LYS A O 1
ATOM 3653 N N . PRO A 1 455 ? 8.286 18.919 8.574 1.00 85.31 455 PRO A N 1
ATOM 3654 C CA . PRO A 1 455 ? 8.781 19.747 7.480 1.00 85.31 455 PRO A CA 1
ATOM 3655 C C . PRO A 1 455 ? 9.866 20.717 7.993 1.00 85.31 455 PRO A C 1
ATOM 3657 O O . PRO A 1 455 ? 9.757 21.221 9.108 1.00 85.31 455 PRO A O 1
ATOM 3660 N N . ARG A 1 456 ? 10.941 20.945 7.222 1.00 86.25 456 ARG A N 1
ATOM 3661 C CA . ARG A 1 456 ? 12.031 21.854 7.626 1.00 86.25 456 ARG A CA 1
ATOM 3662 C C . ARG A 1 456 ? 11.664 23.302 7.324 1.00 86.25 456 ARG A C 1
ATOM 3664 O O . ARG A 1 456 ? 12.036 24.188 8.076 1.00 86.25 456 ARG A O 1
ATOM 3671 N N . ASN A 1 457 ? 10.934 23.507 6.229 1.00 83.12 457 ASN A N 1
ATOM 3672 C CA . ASN A 1 457 ? 10.465 24.796 5.733 1.00 83.12 457 ASN A CA 1
ATOM 3673 C C . ASN A 1 457 ? 9.037 24.655 5.186 1.00 83.12 457 ASN A C 1
ATOM 3675 O O . ASN A 1 457 ? 8.572 23.545 4.911 1.00 83.12 457 ASN A O 1
ATOM 3679 N N . TRP A 1 458 ? 8.357 25.782 4.974 1.00 76.69 458 TRP A N 1
ATOM 3680 C CA . TRP A 1 458 ? 7.084 25.810 4.253 1.00 76.69 458 TRP A CA 1
ATOM 3681 C C . TRP A 1 458 ? 7.244 25.246 2.832 1.00 76.69 458 TRP A C 1
ATOM 3683 O O . TRP A 1 458 ? 8.203 25.580 2.137 1.00 76.69 458 TRP A O 1
ATOM 3693 N N . GLY A 1 459 ? 6.331 24.367 2.412 1.00 73.12 459 GLY A N 1
ATOM 3694 C CA . GLY A 1 459 ? 6.380 23.699 1.103 1.00 73.12 459 GLY A CA 1
ATOM 3695 C C . GLY A 1 459 ? 7.371 22.530 0.986 1.00 73.12 459 GLY A C 1
ATOM 3696 O O . GLY A 1 459 ? 7.383 21.848 -0.038 1.00 73.12 459 GLY A O 1
ATOM 3697 N N . ASP A 1 460 ? 8.176 22.249 2.016 1.00 76.75 460 ASP A N 1
ATOM 3698 C CA . ASP A 1 460 ? 9.056 21.079 2.030 1.00 76.75 460 ASP A CA 1
ATOM 3699 C C . ASP A 1 460 ? 8.242 19.804 2.287 1.00 76.75 460 ASP A C 1
ATOM 3701 O O . ASP A 1 460 ? 7.689 19.608 3.372 1.00 76.75 460 ASP A O 1
ATOM 3705 N N . THR A 1 461 ? 8.168 18.924 1.288 1.00 78.75 461 THR A N 1
ATOM 3706 C CA . THR A 1 461 ? 7.516 17.621 1.453 1.00 78.75 461 THR A CA 1
ATOM 3707 C C . THR A 1 461 ? 8.515 16.628 2.028 1.00 78.75 461 THR A C 1
ATOM 3709 O O . THR A 1 461 ? 9.577 16.367 1.469 1.00 78.75 461 THR A O 1
ATOM 3712 N N . VAL A 1 462 ? 8.177 16.058 3.178 1.00 82.06 462 VAL A N 1
ATOM 3713 C CA . VAL A 1 462 ? 9.027 15.081 3.877 1.00 82.06 462 VAL A CA 1
ATOM 3714 C C . VAL A 1 462 ? 9.301 13.873 2.983 1.00 82.06 462 VAL A C 1
ATOM 3716 O O . VAL A 1 462 ? 10.421 13.365 2.935 1.00 82.06 462 VAL A O 1
ATOM 3719 N N . ASP A 1 463 ? 8.291 13.505 2.195 1.00 74.81 463 ASP A N 1
ATOM 3720 C CA . ASP A 1 463 ? 8.350 12.444 1.204 1.00 74.81 463 ASP A CA 1
ATOM 3721 C C . ASP A 1 463 ? 9.503 12.628 0.220 1.00 74.81 463 ASP A C 1
ATOM 3723 O O . ASP A 1 463 ? 9.988 11.621 -0.292 1.00 74.81 463 ASP A O 1
ATOM 3727 N N . VAL A 1 464 ? 9.957 13.869 -0.064 1.00 73.75 464 VAL A N 1
ATOM 3728 C CA . VAL A 1 464 ? 11.009 14.069 -1.064 1.00 73.75 464 VAL A CA 1
ATOM 3729 C C . VAL A 1 464 ? 12.443 13.882 -0.577 1.00 73.75 464 VAL A C 1
ATOM 3731 O O . VAL A 1 464 ? 13.376 13.816 -1.389 1.00 73.75 464 VAL A O 1
ATOM 3734 N N . ARG A 1 465 ? 12.643 13.769 0.732 1.00 82.75 465 ARG A N 1
ATOM 3735 C CA . ARG A 1 465 ? 13.979 13.827 1.317 1.00 82.75 465 ARG A CA 1
ATOM 3736 C C . ARG A 1 465 ? 14.715 12.493 1.215 1.00 82.75 465 ARG A C 1
ATOM 3738 O O . ARG A 1 465 ? 14.125 11.427 1.360 1.00 82.75 465 ARG A O 1
ATOM 3745 N N . ARG A 1 466 ? 16.034 12.539 0.994 1.00 79.38 466 ARG A N 1
ATOM 3746 C CA . ARG A 1 466 ? 16.858 11.326 0.820 1.00 79.38 466 ARG A CA 1
ATOM 3747 C C . ARG A 1 466 ? 16.915 10.465 2.077 1.00 79.38 466 ARG A C 1
ATOM 3749 O O . ARG A 1 466 ? 17.029 9.252 1.962 1.00 79.38 466 ARG A O 1
ATOM 3756 N N . GLU A 1 467 ? 16.834 11.057 3.267 1.00 85.00 467 GLU A N 1
ATOM 3757 C CA . GLU A 1 467 ? 16.863 10.290 4.513 1.00 85.00 467 GLU A CA 1
ATOM 3758 C C . GLU A 1 467 ? 15.672 9.336 4.669 1.00 85.00 467 GLU A C 1
ATOM 3760 O O . GLU A 1 467 ? 15.807 8.337 5.367 1.00 85.00 467 GLU A O 1
ATOM 3765 N N . PHE A 1 468 ? 14.556 9.585 3.976 1.00 83.62 468 PHE A N 1
ATOM 3766 C CA . PHE A 1 468 ? 13.390 8.698 3.960 1.00 83.62 468 PHE A CA 1
ATOM 3767 C C . PHE A 1 468 ? 13.575 7.462 3.076 1.00 83.62 468 PHE A C 1
ATOM 3769 O O . PHE A 1 468 ? 12.749 6.557 3.110 1.00 83.62 468 PHE A O 1
ATOM 3776 N N . ASN A 1 469 ? 14.676 7.395 2.324 1.00 78.50 469 ASN A N 1
ATOM 3777 C CA . ASN A 1 469 ? 15.034 6.229 1.519 1.00 78.50 469 ASN A CA 1
ATOM 3778 C C . ASN A 1 469 ? 15.864 5.211 2.303 1.00 78.50 469 ASN A C 1
ATOM 3780 O O . ASN A 1 469 ? 16.192 4.162 1.757 1.00 78.50 469 ASN A O 1
ATOM 3784 N N . LYS A 1 470 ? 16.268 5.540 3.534 1.00 85.62 470 LYS A N 1
ATOM 3785 C CA . LYS A 1 470 ? 17.111 4.661 4.336 1.00 85.62 470 LYS A CA 1
ATOM 3786 C C . LYS A 1 470 ? 16.339 3.392 4.730 1.00 85.62 470 LYS A C 1
ATOM 3788 O O . LYS A 1 470 ? 15.165 3.523 5.095 1.00 85.62 470 LYS A O 1
ATOM 3793 N N . PRO A 1 471 ? 16.969 2.202 4.705 1.00 86.31 471 PRO A N 1
ATOM 3794 C CA . PRO A 1 471 ? 16.297 0.934 5.000 1.00 86.31 471 PRO A CA 1
ATOM 3795 C C . PRO A 1 471 ? 15.552 0.922 6.339 1.00 86.31 471 PRO A C 1
ATOM 3797 O O . PRO A 1 471 ? 14.481 0.325 6.450 1.00 86.31 471 PRO A O 1
ATOM 3800 N N . GLU A 1 472 ? 16.066 1.631 7.347 1.00 89.44 472 GLU A N 1
ATOM 3801 C CA . GLU A 1 472 ? 15.444 1.709 8.669 1.00 89.44 472 GLU A CA 1
ATOM 3802 C C . GLU A 1 472 ? 14.100 2.451 8.613 1.00 89.44 472 GLU A C 1
ATOM 3804 O O . GLU A 1 472 ? 13.126 1.992 9.195 1.00 89.44 472 GLU A O 1
ATOM 3809 N N . ILE A 1 473 ? 14.001 3.539 7.839 1.00 90.62 473 ILE A N 1
ATOM 3810 C CA . ILE A 1 473 ? 12.748 4.299 7.680 1.00 90.62 473 ILE A CA 1
ATOM 3811 C C . ILE A 1 473 ? 11.706 3.497 6.898 1.00 90.62 473 ILE A C 1
ATOM 3813 O O . ILE A 1 473 ? 10.517 3.548 7.212 1.00 90.62 473 ILE A O 1
ATOM 3817 N N . VAL A 1 474 ? 12.141 2.732 5.891 1.00 90.25 474 VAL A N 1
ATOM 3818 C CA . VAL A 1 474 ? 11.247 1.808 5.175 1.00 90.25 474 VAL A CA 1
ATOM 3819 C C . VAL A 1 474 ? 10.743 0.725 6.117 1.00 90.25 474 VAL A C 1
ATOM 3821 O O . VAL A 1 474 ? 9.564 0.391 6.089 1.00 90.25 474 VAL A O 1
ATOM 3824 N N . THR A 1 475 ? 11.617 0.216 6.984 1.00 92.38 475 THR A N 1
ATOM 3825 C CA . THR A 1 475 ? 11.257 -0.791 7.984 1.00 92.38 475 THR A CA 1
ATOM 3826 C C . THR A 1 475 ? 10.218 -0.271 8.962 1.00 92.38 475 THR A C 1
ATOM 3828 O O . THR A 1 475 ? 9.194 -0.923 9.126 1.00 92.38 475 THR A O 1
ATOM 3831 N N . GLU A 1 476 ? 10.410 0.921 9.522 1.00 94.88 476 GLU A N 1
ATOM 3832 C CA . GLU A 1 476 ? 9.418 1.562 10.394 1.00 94.88 476 GLU A CA 1
ATOM 3833 C C . GLU A 1 476 ? 8.067 1.752 9.683 1.00 94.88 476 GLU A C 1
ATOM 3835 O O . GLU A 1 476 ? 7.014 1.433 10.233 1.00 94.88 476 GLU A O 1
ATOM 3840 N N . PHE A 1 477 ? 8.077 2.220 8.430 1.00 94.88 477 PHE A N 1
ATOM 3841 C CA . PHE A 1 477 ? 6.854 2.362 7.635 1.00 94.88 477 PHE A CA 1
ATOM 3842 C C . PHE A 1 477 ? 6.134 1.018 7.443 1.00 94.88 477 PHE A C 1
ATOM 3844 O O . PHE A 1 477 ? 4.917 0.930 7.602 1.00 94.88 477 PHE A O 1
ATOM 3851 N N . MET A 1 478 ? 6.878 -0.035 7.104 1.00 95.38 478 MET A N 1
ATOM 3852 C CA . MET A 1 478 ? 6.315 -1.363 6.858 1.00 95.38 478 MET A CA 1
ATOM 3853 C C . MET A 1 478 ? 5.833 -2.034 8.143 1.00 95.38 478 MET A C 1
ATOM 3855 O O . MET A 1 478 ? 4.833 -2.744 8.110 1.00 95.38 478 MET A O 1
ATOM 3859 N N . GLN A 1 479 ? 6.485 -1.766 9.274 1.00 96.75 479 GLN A N 1
ATOM 3860 C CA . GLN A 1 479 ? 6.009 -2.147 10.602 1.00 96.75 479 GLN A CA 1
ATOM 3861 C C . GLN A 1 479 ? 4.662 -1.491 10.915 1.00 96.75 479 GLN A C 1
ATOM 3863 O O . GLN A 1 479 ? 3.735 -2.196 11.302 1.00 96.75 479 GLN A O 1
ATOM 3868 N N . ASP A 1 480 ? 4.491 -0.192 10.650 1.00 97.62 480 ASP A N 1
ATOM 3869 C CA . ASP A 1 480 ? 3.194 0.475 10.831 1.00 97.62 480 ASP A CA 1
ATOM 3870 C C . ASP A 1 480 ? 2.124 -0.140 9.921 1.00 97.62 480 ASP A C 1
ATOM 3872 O O . ASP A 1 480 ? 1.047 -0.490 10.394 1.00 97.62 480 ASP A O 1
ATOM 3876 N N . VAL A 1 481 ? 2.417 -0.336 8.632 1.00 97.19 481 VAL A N 1
ATOM 3877 C CA . VAL A 1 481 ? 1.471 -0.937 7.677 1.00 97.19 481 VAL A CA 1
ATOM 3878 C C . VAL A 1 481 ? 1.054 -2.349 8.098 1.00 97.19 481 VAL A C 1
ATOM 3880 O O . VAL A 1 481 ? -0.138 -2.658 8.138 1.00 97.19 481 VAL A O 1
ATOM 3883 N N . VAL A 1 482 ? 2.016 -3.214 8.432 1.00 95.56 482 VAL A N 1
ATOM 3884 C CA . VAL A 1 482 ? 1.721 -4.590 8.851 1.00 95.56 482 VAL A CA 1
ATOM 3885 C C . VAL A 1 482 ? 0.992 -4.595 10.192 1.00 95.56 482 VAL A C 1
ATOM 3887 O O . VAL A 1 482 ? -0.013 -5.294 10.310 1.00 95.56 482 VAL A O 1
ATOM 3890 N N . GLY A 1 483 ? 1.423 -3.784 11.160 1.00 96.25 483 GLY A N 1
ATOM 3891 C CA . GLY A 1 483 ? 0.779 -3.658 12.467 1.00 96.25 483 GLY A CA 1
ATOM 3892 C C . GLY A 1 483 ? -0.671 -3.183 12.365 1.00 96.25 483 GLY A C 1
ATOM 3893 O O . GLY A 1 483 ? -1.560 -3.818 12.928 1.00 96.25 483 GLY A O 1
ATOM 3894 N N . LEU A 1 484 ? -0.940 -2.145 11.564 1.00 97.50 484 LEU A N 1
ATOM 3895 C CA . LEU A 1 484 ? -2.303 -1.686 11.281 1.00 97.50 484 LEU A CA 1
ATOM 3896 C C . LEU A 1 484 ? -3.125 -2.802 10.626 1.00 97.50 484 LEU A C 1
ATOM 3898 O O . LEU A 1 484 ? -4.257 -3.065 11.029 1.00 97.50 484 LEU A O 1
ATOM 3902 N N . SER A 1 485 ? -2.546 -3.514 9.654 1.00 96.19 485 SER A N 1
ATOM 3903 C CA . SER A 1 485 ? -3.261 -4.591 8.969 1.00 96.19 485 SER A CA 1
ATOM 3904 C C . SER A 1 485 ? -3.632 -5.756 9.894 1.00 96.19 485 SER A C 1
ATOM 3906 O O . SER A 1 485 ? -4.507 -6.548 9.556 1.00 96.19 485 SER A O 1
ATOM 3908 N N . MET A 1 486 ? -2.962 -5.931 11.042 1.00 94.88 486 MET A N 1
ATOM 3909 C CA . MET A 1 486 ? -3.250 -7.006 12.005 1.00 94.88 486 MET A CA 1
ATOM 3910 C C . MET A 1 486 ? -4.564 -6.816 12.763 1.00 94.88 486 MET A C 1
ATOM 3912 O O . MET A 1 486 ? -5.190 -7.806 13.139 1.00 94.88 486 MET A O 1
ATOM 3916 N N . CYS A 1 487 ? -5.023 -5.580 12.909 1.00 95.94 487 CYS A N 1
ATOM 3917 C CA . CYS A 1 487 ? -6.255 -5.269 13.620 1.00 95.94 487 CYS A CA 1
ATOM 3918 C C . CYS A 1 487 ? -7.506 -5.570 12.786 1.00 95.94 487 CYS A C 1
ATOM 3920 O O . CYS A 1 487 ? -7.453 -5.615 11.555 1.00 95.94 487 CYS A O 1
ATOM 3922 N N . GLY A 1 488 ? -8.636 -5.771 13.463 1.00 93.81 488 GLY A N 1
ATOM 3923 C CA . GLY A 1 488 ? -9.920 -6.081 12.843 1.00 93.81 488 GLY A CA 1
ATOM 3924 C C . GLY A 1 488 ? -10.692 -4.853 12.358 1.00 93.81 488 GLY A C 1
ATOM 3925 O O . GLY A 1 488 ? -11.560 -4.968 11.499 1.00 93.81 488 GLY A O 1
ATOM 3926 N N . TYR A 1 489 ? -10.399 -3.665 12.862 1.00 96.44 489 TYR A N 1
ATOM 3927 C CA . TYR A 1 489 ? -11.107 -2.448 12.459 1.00 96.44 489 TYR A CA 1
ATOM 3928 C C . TYR A 1 489 ? -10.111 -1.397 12.004 1.00 96.44 489 TYR A C 1
ATOM 3930 O O . TYR A 1 489 ? -8.961 -1.421 12.446 1.00 96.44 489 TYR A O 1
ATOM 3938 N N . PHE A 1 490 ? -10.534 -0.473 11.142 1.00 97.75 490 PHE A N 1
ATOM 3939 C CA . PHE A 1 490 ? -9.683 0.629 10.695 1.00 97.75 490 PHE A CA 1
ATOM 3940 C C . PHE A 1 490 ? -10.337 1.992 10.908 1.00 97.75 490 PHE A C 1
ATOM 3942 O O . PHE A 1 490 ? -11.476 2.230 10.517 1.00 97.75 490 PHE A O 1
ATOM 3949 N N . ILE A 1 491 ? -9.591 2.922 11.492 1.00 98.44 491 ILE A N 1
ATOM 3950 C CA . ILE A 1 491 ? -9.975 4.325 11.607 1.00 98.44 491 ILE A CA 1
ATOM 3951 C C . ILE A 1 491 ? -8.816 5.169 11.100 1.00 98.44 491 ILE A C 1
ATOM 3953 O O . ILE A 1 491 ? -7.672 5.027 11.535 1.00 98.44 491 ILE A O 1
ATOM 3957 N N . GLY A 1 492 ? -9.092 6.062 10.158 1.00 97.69 492 GLY A N 1
ATOM 3958 C CA . GLY A 1 492 ? -8.018 6.781 9.499 1.00 97.69 492 GLY A CA 1
ATOM 3959 C C . GLY A 1 492 ? -8.477 7.866 8.551 1.00 97.69 492 GLY A C 1
ATOM 3960 O O . GLY A 1 492 ? -9.572 8.416 8.640 1.00 97.69 492 GLY A O 1
ATOM 3961 N N . THR A 1 493 ? -7.590 8.159 7.613 1.00 95.56 493 THR A N 1
ATOM 3962 C CA . THR A 1 493 ? -7.799 9.107 6.524 1.00 95.56 493 THR A CA 1
ATOM 3963 C C . THR A 1 493 ? -7.464 8.428 5.206 1.00 95.56 493 THR A C 1
ATOM 3965 O O . THR A 1 493 ? -6.406 7.807 5.064 1.00 95.56 493 THR A O 1
ATOM 3968 N N . PHE A 1 494 ? -8.353 8.555 4.227 1.00 93.44 494 PHE A N 1
ATOM 3969 C CA . PHE A 1 494 ? -8.149 8.051 2.872 1.00 93.44 494 PHE A CA 1
ATOM 3970 C C . PHE A 1 494 ? -7.560 9.099 1.932 1.00 93.44 494 PHE A C 1
ATOM 3972 O O . PHE A 1 494 ? -7.377 8.823 0.758 1.00 93.44 494 PHE A O 1
ATOM 3979 N N . THR A 1 495 ? -7.157 10.276 2.406 1.00 90.38 495 THR A N 1
ATOM 3980 C CA . THR A 1 495 ? -6.162 11.093 1.683 1.00 90.38 495 THR A CA 1
ATOM 3981 C C . THR A 1 495 ? -4.721 10.596 1.884 1.00 90.38 495 THR A C 1
ATOM 3983 O O . THR A 1 495 ? -3.793 11.075 1.211 1.00 90.38 495 THR A O 1
ATOM 3986 N N . SER A 1 496 ? -4.510 9.637 2.798 1.00 92.25 496 SER A N 1
ATOM 3987 C CA . SER A 1 496 ? -3.236 8.950 3.018 1.00 92.25 496 SER A CA 1
ATOM 3988 C C . SER A 1 496 ? -3.197 7.588 2.329 1.00 92.25 496 SER A C 1
ATOM 3990 O O . SER A 1 496 ? -4.050 6.735 2.561 1.00 92.25 496 SER A O 1
ATOM 3992 N N . SER A 1 497 ? -2.113 7.324 1.594 1.00 92.00 497 SER A N 1
ATOM 3993 C CA . SER A 1 497 ? -1.846 6.007 1.005 1.00 92.00 497 SER A CA 1
ATOM 3994 C C . SER A 1 497 ? -1.696 4.893 2.044 1.00 92.00 497 SER A C 1
ATOM 3996 O O . SER A 1 497 ? -1.934 3.737 1.723 1.00 92.00 497 SER A O 1
ATOM 3998 N N . VAL A 1 498 ? -1.318 5.221 3.287 1.00 95.69 498 VAL A N 1
ATOM 3999 C CA . VAL A 1 498 ? -1.265 4.232 4.381 1.00 95.69 498 VAL A CA 1
ATOM 4000 C C . VAL A 1 498 ? -2.661 3.711 4.707 1.00 95.69 498 VAL A C 1
ATOM 4002 O O . VAL A 1 498 ? -2.813 2.516 4.937 1.00 95.69 498 VAL A O 1
ATOM 4005 N N . GLY A 1 499 ? -3.682 4.575 4.671 1.00 95.62 499 GLY A N 1
ATOM 4006 C CA . GLY A 1 499 ? -5.063 4.154 4.894 1.00 95.62 499 GLY A CA 1
ATOM 4007 C C . GLY A 1 499 ? -5.553 3.202 3.807 1.00 95.62 499 GLY A C 1
ATOM 4008 O O . GLY A 1 499 ? -6.170 2.186 4.125 1.00 95.62 499 GLY A O 1
ATOM 4009 N N . TRP A 1 500 ? -5.200 3.472 2.543 1.00 92.81 500 TRP A N 1
ATOM 4010 C CA . TRP A 1 500 ? -5.546 2.583 1.432 1.00 92.81 500 TRP A CA 1
ATOM 4011 C C . TRP A 1 500 ? -4.903 1.208 1.577 1.00 92.81 500 TRP A C 1
ATOM 4013 O O . TRP A 1 500 ? -5.605 0.204 1.648 1.00 92.81 500 TRP A O 1
ATOM 4023 N N . ILE A 1 501 ? -3.573 1.191 1.706 1.00 96.00 501 ILE A N 1
ATOM 4024 C CA . ILE A 1 501 ? -2.774 -0.032 1.838 1.00 96.00 501 ILE A CA 1
ATOM 4025 C C . ILE A 1 501 ? -3.258 -0.861 3.027 1.00 96.00 501 ILE A C 1
ATOM 4027 O O . ILE A 1 501 ? -3.417 -2.069 2.904 1.00 96.00 501 ILE A O 1
ATOM 4031 N N . THR A 1 502 ? -3.518 -0.222 4.169 1.00 96.94 502 THR A N 1
ATOM 4032 C CA . THR A 1 502 ? -3.995 -0.916 5.371 1.00 96.94 502 THR A CA 1
ATOM 4033 C C . THR A 1 502 ? -5.330 -1.606 5.121 1.00 96.94 502 THR A C 1
ATOM 4035 O O . THR A 1 502 ? -5.461 -2.793 5.407 1.00 96.94 502 THR A O 1
ATOM 4038 N N . THR A 1 503 ? -6.306 -0.882 4.571 1.00 95.75 503 THR A N 1
ATOM 4039 C CA . THR A 1 503 ? -7.667 -1.404 4.357 1.00 95.75 503 THR A CA 1
ATOM 4040 C C . THR A 1 503 ? -7.668 -2.535 3.327 1.00 95.75 503 THR A C 1
ATOM 4042 O O . THR A 1 503 ? -8.345 -3.550 3.509 1.00 95.75 503 THR A O 1
ATOM 4045 N N . GLU A 1 504 ? -6.873 -2.398 2.263 1.00 95.62 504 GLU A N 1
ATOM 4046 C CA . GLU A 1 504 ? -6.662 -3.455 1.273 1.00 95.62 504 GLU A CA 1
ATOM 4047 C C . GLU A 1 504 ? -6.004 -4.689 1.900 1.00 95.62 504 GLU A C 1
ATOM 4049 O O . GLU A 1 504 ? -6.534 -5.790 1.773 1.00 95.62 504 GLU A O 1
ATOM 4054 N N . LEU A 1 505 ? -4.905 -4.525 2.644 1.00 96.62 505 LEU A N 1
ATOM 4055 C CA . LEU A 1 505 ? -4.218 -5.642 3.302 1.00 96.62 505 LEU A CA 1
ATOM 4056 C C . LEU A 1 505 ? -5.102 -6.367 4.317 1.00 96.62 505 LEU A C 1
ATOM 4058 O O . LEU A 1 505 ? -5.106 -7.597 4.346 1.00 96.62 505 LEU A O 1
ATOM 4062 N N . GLN A 1 506 ? -5.865 -5.629 5.128 1.00 95.00 506 GLN A N 1
ATOM 4063 C CA . GLN A 1 506 ? -6.851 -6.220 6.034 1.00 95.00 506 GLN A CA 1
ATOM 4064 C C . GLN A 1 506 ? -7.834 -7.097 5.259 1.00 95.00 506 GLN A C 1
ATOM 4066 O O . GLN A 1 506 ? -8.074 -8.242 5.642 1.00 95.00 506 GLN A O 1
ATOM 4071 N N . SER A 1 507 ? -8.356 -6.578 4.147 1.00 93.31 507 SER A N 1
ATOM 4072 C CA . SER A 1 507 ? -9.378 -7.269 3.366 1.00 93.31 507 SER A CA 1
ATOM 4073 C C . SER A 1 507 ? -8.837 -8.497 2.639 1.00 93.31 507 SER A C 1
ATOM 4075 O O . SER A 1 507 ? -9.479 -9.545 2.639 1.00 93.31 507 SER A O 1
ATOM 4077 N N . ALA A 1 508 ? -7.637 -8.404 2.060 1.00 94.81 508 ALA A N 1
ATOM 4078 C CA . ALA A 1 508 ? -6.989 -9.535 1.407 1.00 94.81 508 ALA A CA 1
ATOM 4079 C C . ALA A 1 508 ? -6.649 -10.651 2.399 1.00 94.81 508 ALA A C 1
ATOM 4081 O O . ALA A 1 508 ? -6.889 -11.820 2.111 1.00 94.81 508 ALA A O 1
ATOM 4082 N N . ARG A 1 509 ? -6.133 -10.299 3.584 1.00 92.81 509 ARG A N 1
ATOM 4083 C CA . ARG A 1 509 ? -5.717 -11.289 4.583 1.00 92.81 509 ARG A CA 1
ATOM 4084 C C . ARG A 1 509 ? -6.896 -11.985 5.258 1.00 92.81 509 ARG A C 1
ATOM 4086 O O . ARG A 1 509 ? -6.784 -13.156 5.605 1.00 92.81 509 ARG A O 1
ATOM 4093 N N . LEU A 1 510 ? -7.993 -11.264 5.480 1.00 90.50 510 LEU A N 1
ATOM 4094 C CA . LEU A 1 510 ? -9.177 -11.792 6.165 1.00 90.50 510 LEU A CA 1
ATOM 4095 C C . LEU A 1 510 ? -10.201 -12.389 5.192 1.00 90.50 510 LEU A C 1
ATOM 4097 O O . LEU A 1 510 ? -11.106 -13.093 5.621 1.00 90.50 510 LEU A O 1
ATOM 4101 N N . GLY A 1 511 ? -10.052 -12.148 3.888 1.00 90.38 511 GLY A N 1
ATOM 4102 C CA . GLY A 1 511 ? -10.960 -12.677 2.874 1.00 90.38 511 GLY A CA 1
ATOM 4103 C C . GLY A 1 511 ? -12.304 -11.948 2.812 1.00 90.38 511 GLY A C 1
ATOM 4104 O O . GLY A 1 511 ? -13.229 -12.454 2.193 1.00 90.38 511 GLY A O 1
ATOM 4105 N N . HIS A 1 512 ? -12.432 -10.776 3.434 1.00 89.31 512 HIS A N 1
ATOM 4106 C CA . HIS A 1 512 ? -13.638 -9.953 3.379 1.00 89.31 512 HIS A CA 1
ATOM 4107 C C . HIS A 1 512 ? -13.343 -8.492 3.735 1.00 89.31 512 HIS A C 1
ATOM 4109 O O . HIS A 1 512 ? -12.332 -8.188 4.363 1.00 89.31 512 HIS A O 1
ATOM 4115 N N . TYR A 1 513 ? -14.249 -7.576 3.388 1.00 90.25 513 TYR A N 1
ATOM 4116 C CA . TYR A 1 513 ? -14.132 -6.169 3.786 1.00 90.25 513 TYR A CA 1
ATOM 4117 C C . TYR A 1 513 ? -14.255 -6.007 5.299 1.00 90.25 513 TYR A C 1
ATOM 4119 O O . TYR A 1 513 ? -15.161 -6.569 5.924 1.00 90.25 513 TYR A O 1
ATOM 4127 N N . ARG A 1 514 ? -13.368 -5.198 5.882 1.00 91.44 514 ARG A N 1
ATOM 4128 C CA . ARG A 1 514 ? -13.380 -4.875 7.311 1.00 91.44 514 ARG A CA 1
ATOM 4129 C C . ARG A 1 514 ? -14.072 -3.553 7.587 1.00 91.44 514 ARG A C 1
ATOM 4131 O O . ARG A 1 514 ? -13.937 -2.640 6.769 1.00 91.44 514 ARG A O 1
ATOM 4138 N N . PRO A 1 515 ? -14.777 -3.425 8.726 1.00 95.44 515 PRO A N 1
ATOM 4139 C CA . PRO A 1 515 ? -15.396 -2.161 9.057 1.00 95.44 515 PRO A CA 1
ATOM 4140 C C . PRO A 1 515 ? -14.348 -1.065 9.198 1.00 95.44 515 PRO A C 1
ATOM 4142 O O . PRO A 1 515 ? -13.291 -1.257 9.814 1.00 95.44 515 PRO A O 1
ATOM 4145 N N . PHE A 1 516 ? -14.658 0.092 8.628 1.00 97.06 516 PHE A N 1
ATOM 4146 C CA . PHE A 1 516 ? -13.774 1.236 8.692 1.00 97.06 516 PHE A CA 1
ATOM 4147 C C . PHE A 1 516 ? -14.523 2.559 8.825 1.00 97.06 516 PHE A C 1
ATOM 4149 O O . PHE A 1 516 ? -15.663 2.710 8.375 1.00 97.06 516 PHE A O 1
ATOM 4156 N N . ILE A 1 517 ? -13.831 3.548 9.391 1.00 97.56 517 ILE A N 1
ATOM 4157 C CA . ILE A 1 517 ? -14.252 4.951 9.422 1.00 97.56 517 ILE A CA 1
ATOM 4158 C C . ILE A 1 517 ? -13.105 5.816 8.888 1.00 97.56 517 ILE A C 1
ATOM 4160 O O . ILE A 1 517 ? -12.044 5.921 9.503 1.00 97.56 517 ILE A O 1
ATOM 4164 N N . ALA A 1 518 ? -13.324 6.464 7.745 1.00 96.81 518 ALA A N 1
ATOM 4165 C CA . ALA A 1 518 ? -12.443 7.490 7.206 1.00 96.81 518 ALA A CA 1
ATOM 4166 C C . ALA A 1 518 ? -12.965 8.883 7.588 1.00 96.81 518 ALA A C 1
ATOM 4168 O O . ALA A 1 518 ? -14.128 9.216 7.349 1.00 96.81 518 ALA A O 1
ATOM 4169 N N . LEU A 1 519 ? -12.114 9.719 8.185 1.00 96.81 519 LEU A N 1
ATOM 4170 C CA . LEU A 1 519 ? -12.524 11.044 8.673 1.00 96.81 519 LEU A CA 1
ATOM 4171 C C . LEU A 1 519 ? -12.621 12.104 7.564 1.00 96.81 519 LEU A C 1
ATOM 4173 O O . LEU A 1 519 ? -13.336 13.096 7.702 1.00 96.81 519 LEU A O 1
ATOM 4177 N N . ASP A 1 520 ? -11.958 11.884 6.431 1.00 92.81 520 ASP A N 1
ATOM 4178 C CA . ASP A 1 520 ? -11.789 12.881 5.377 1.00 92.81 520 ASP A CA 1
ATOM 4179 C C . ASP A 1 520 ? -12.577 12.554 4.102 1.00 92.81 520 ASP A C 1
ATOM 4181 O O . ASP A 1 520 ? -13.451 13.329 3.702 1.00 92.81 520 ASP A O 1
ATOM 4185 N N . MET A 1 521 ? -12.302 11.422 3.454 1.00 90.56 521 MET A N 1
ATOM 4186 C CA . MET A 1 521 ? -12.778 11.087 2.111 1.00 90.56 521 MET A CA 1
ATOM 4187 C C . MET A 1 521 ? -13.092 9.591 1.966 1.00 90.56 521 MET A C 1
ATOM 4189 O O . MET A 1 521 ? -12.554 8.782 2.713 1.00 90.56 521 MET A O 1
ATOM 4193 N N . PRO A 1 522 ? -13.925 9.210 0.985 1.00 89.81 522 PRO A N 1
ATOM 4194 C CA . PRO A 1 522 ? -14.076 7.816 0.563 1.00 89.81 522 PRO A CA 1
ATOM 4195 C C . PRO A 1 522 ? -12.798 7.228 -0.053 1.00 89.81 522 PRO A C 1
ATOM 4197 O O . PRO A 1 522 ? -11.942 7.965 -0.560 1.00 89.81 522 PRO A O 1
ATOM 4200 N N . TYR A 1 523 ? -12.703 5.895 -0.056 1.00 82.25 523 TYR A N 1
ATOM 4201 C CA . TYR A 1 523 ? -11.548 5.132 -0.544 1.00 82.25 523 TYR A CA 1
ATOM 4202 C C . TYR A 1 523 ? -11.225 5.474 -2.008 1.00 82.25 523 TYR A C 1
ATOM 4204 O O . TYR A 1 523 ? -10.090 5.803 -2.348 1.00 82.25 523 TYR A O 1
ATOM 4212 N N . GLY A 1 524 ? -12.253 5.478 -2.860 1.00 74.69 524 GLY A N 1
ATOM 4213 C CA . GLY A 1 524 ? -12.151 5.705 -4.302 1.00 74.69 524 GLY A CA 1
ATOM 4214 C C . GLY A 1 524 ? -12.479 7.127 -4.761 1.00 74.69 524 GLY A C 1
ATOM 4215 O O . GLY A 1 524 ? -12.786 7.334 -5.930 1.00 74.69 524 GLY A O 1
ATOM 4216 N N . HIS A 1 525 ? -12.452 8.130 -3.883 1.00 80.56 525 HIS A N 1
ATOM 4217 C CA . HIS A 1 525 ? -12.904 9.477 -4.243 1.00 80.56 525 HIS A CA 1
ATOM 4218 C C . HIS A 1 525 ? -12.051 10.140 -5.348 1.00 80.56 525 HIS A C 1
ATOM 4220 O O . HIS A 1 525 ? -10.839 10.221 -5.209 1.00 80.56 525 HIS A O 1
ATOM 4226 N N . LYS A 1 526 ? -12.648 10.770 -6.375 1.00 70.00 526 LYS A N 1
ATOM 4227 C CA . LYS A 1 526 ? -11.955 11.420 -7.530 1.00 70.00 526 LYS A CA 1
ATOM 4228 C C . LYS A 1 526 ? -10.754 12.319 -7.249 1.00 70.00 526 LYS A C 1
ATOM 4230 O O . LYS A 1 526 ? -9.810 12.349 -8.023 1.00 70.00 526 LYS A O 1
ATOM 4235 N N . LYS A 1 527 ? -10.749 13.036 -6.128 1.00 71.25 527 LYS A N 1
ATOM 4236 C CA . LYS A 1 527 ? -9.586 13.848 -5.712 1.00 71.25 527 LYS A CA 1
ATOM 4237 C C . LYS A 1 527 ? -8.395 12.997 -5.257 1.00 71.25 527 LYS A C 1
ATOM 4239 O O . LYS A 1 527 ? -7.255 13.400 -5.447 1.00 71.25 527 LYS A O 1
ATOM 4244 N N . ASN A 1 528 ? -8.672 11.821 -4.702 1.00 66.62 528 ASN A N 1
ATOM 4245 C CA . ASN A 1 528 ? -7.690 10.767 -4.477 1.00 66.62 528 ASN A CA 1
ATOM 4246 C C . ASN A 1 528 ? -7.428 9.998 -5.782 1.00 66.62 528 ASN A C 1
ATOM 4248 O O . ASN A 1 528 ? -6.290 9.599 -6.028 1.00 66.62 528 ASN A O 1
ATOM 4252 N N . VAL A 1 529 ? -8.465 9.858 -6.627 1.00 51.88 529 VAL A N 1
ATOM 4253 C CA . VAL A 1 529 ? -8.462 9.084 -7.872 1.00 51.88 529 VAL A CA 1
ATOM 4254 C C . VAL A 1 529 ? -8.172 9.817 -9.179 1.00 51.88 529 VAL A C 1
ATOM 4256 O O . VAL A 1 529 ? -8.170 9.174 -10.214 1.00 51.88 529 VAL A O 1
ATOM 4259 N N . GLY A 1 530 ? -7.594 11.023 -9.154 1.00 49.31 530 GLY A N 1
ATOM 4260 C CA . GLY A 1 530 ? -6.694 11.491 -10.237 1.00 49.31 530 GLY A CA 1
ATOM 4261 C C . GLY A 1 530 ? -5.452 10.587 -10.449 1.00 49.31 530 GLY A C 1
ATOM 4262 O O . GLY A 1 530 ? -4.468 10.978 -11.068 1.00 49.31 530 GLY A O 1
ATOM 4263 N N . ARG A 1 531 ? -5.483 9.391 -9.848 1.00 48.81 531 ARG A N 1
ATOM 4264 C CA . ARG A 1 531 ? -4.520 8.297 -9.765 1.00 48.81 531 ARG A CA 1
ATOM 4265 C C . ARG A 1 531 ? -5.157 6.938 -10.136 1.00 48.81 531 ARG A C 1
ATOM 4267 O O . ARG A 1 531 ? -4.417 5.966 -10.241 1.00 48.81 531 ARG A O 1
ATOM 4274 N N . PHE A 1 532 ? -6.478 6.865 -10.369 1.00 45.09 532 PHE A N 1
ATOM 4275 C CA . PHE A 1 532 ? -7.194 5.688 -10.880 1.00 45.09 532 PHE A CA 1
ATOM 4276 C C . PHE A 1 532 ? -8.236 6.129 -11.903 1.00 45.09 532 PHE A C 1
ATOM 4278 O O . PHE A 1 532 ? -9.140 6.874 -11.535 1.00 45.09 532 PHE A O 1
ATOM 4285 N N . PRO A 1 533 ? -8.175 5.667 -13.158 1.00 42.47 533 PRO A N 1
ATOM 4286 C CA . PRO A 1 533 ? -9.304 5.862 -14.051 1.00 42.47 533 PRO A CA 1
ATOM 4287 C C . PRO A 1 533 ? -10.505 5.120 -13.457 1.00 42.47 533 PRO A C 1
ATOM 4289 O O . PRO A 1 533 ? -10.444 3.904 -13.247 1.00 42.47 533 PRO A O 1
ATOM 4292 N N . THR A 1 534 ? -11.580 5.843 -13.148 1.00 41.91 534 THR A N 1
ATOM 4293 C CA . THR A 1 534 ? -12.864 5.188 -12.899 1.00 41.91 534 THR A CA 1
ATOM 4294 C C . THR A 1 534 ? -13.404 4.727 -14.250 1.00 41.91 534 THR A C 1
ATOM 4296 O O . THR A 1 534 ? -13.214 5.406 -15.257 1.00 41.91 534 THR A O 1
ATOM 4299 N N . PHE A 1 535 ? -14.066 3.568 -14.320 1.00 42.97 535 PHE A N 1
ATOM 4300 C CA . PHE A 1 535 ? -14.682 3.108 -15.577 1.00 42.97 535 PHE A CA 1
ATOM 4301 C C . PHE A 1 535 ? -15.736 4.099 -16.121 1.00 42.97 535 PHE A C 1
ATOM 4303 O O . PHE A 1 535 ? -16.114 4.022 -17.290 1.00 42.97 535 PHE A O 1
ATOM 4310 N N . GLU A 1 536 ? -16.196 5.035 -15.286 1.00 43.50 536 GLU A N 1
ATOM 4311 C CA . GLU A 1 536 ? -17.138 6.097 -15.642 1.00 43.50 536 GLU A CA 1
ATOM 4312 C C . GLU A 1 536 ? -16.494 7.305 -16.327 1.00 43.50 536 GLU A C 1
ATOM 4314 O O . GLU A 1 536 ? -17.208 8.081 -16.968 1.00 43.50 536 GLU A O 1
ATOM 4319 N N . ASP A 1 537 ? -15.163 7.432 -16.303 1.00 44.53 537 ASP A N 1
ATOM 4320 C CA . ASP A 1 537 ? -14.435 8.399 -17.126 1.00 44.53 537 ASP A CA 1
ATOM 4321 C C . ASP A 1 537 ? -14.389 7.909 -18.582 1.00 44.53 537 ASP A C 1
ATOM 4323 O O . ASP A 1 537 ? -13.333 7.799 -19.204 1.00 44.53 537 ASP A O 1
ATOM 4327 N N . LYS A 1 538 ? -15.556 7.595 -19.164 1.00 47.12 538 LYS A N 1
ATOM 4328 C CA . LYS A 1 538 ? -15.669 7.461 -20.614 1.00 47.12 538 LYS A CA 1
ATOM 4329 C C . LYS A 1 538 ? -15.150 8.774 -21.194 1.00 47.12 538 LYS A C 1
ATOM 4331 O O . LYS A 1 538 ? -15.668 9.830 -20.803 1.00 47.12 538 LYS A O 1
ATOM 4336 N N . PRO A 1 539 ? -14.162 8.748 -22.106 1.00 45.91 539 PRO A N 1
ATOM 4337 C CA . PRO A 1 539 ? -13.683 9.964 -22.733 1.00 45.91 539 PRO A CA 1
ATOM 4338 C C . PRO A 1 539 ? -14.903 10.680 -23.296 1.00 45.91 539 PRO A C 1
ATOM 4340 O O . PRO A 1 539 ? -15.635 10.122 -24.121 1.00 45.91 539 PRO A O 1
ATOM 4343 N N . LYS A 1 540 ? -15.183 11.889 -22.785 1.00 44.00 540 LYS A N 1
ATOM 4344 C CA . LYS A 1 540 ? -16.263 12.714 -23.329 1.00 44.00 540 LYS A CA 1
ATOM 4345 C C . LYS A 1 540 ? -16.027 12.744 -24.834 1.00 44.00 540 LYS A C 1
ATOM 4347 O O . LYS A 1 540 ? -14.898 13.066 -25.216 1.00 44.00 540 LYS A O 1
ATOM 4352 N N . PRO A 1 541 ? -17.019 12.382 -25.669 1.00 45.41 541 PRO A N 1
ATOM 4353 C CA . PRO A 1 541 ? -16.826 12.352 -27.108 1.00 45.41 541 PRO A CA 1
ATOM 4354 C C . PRO A 1 541 ? -16.216 13.690 -27.494 1.00 45.41 541 PRO A C 1
ATOM 4356 O O . PRO A 1 541 ? -16.802 14.739 -27.203 1.00 45.41 541 PRO A O 1
ATOM 4359 N N . GLN A 1 542 ? -14.989 13.654 -28.024 1.00 42.72 542 GLN A N 1
ATOM 4360 C CA . GLN A 1 542 ? -14.299 14.864 -28.434 1.00 42.72 542 GLN A CA 1
ATOM 4361 C C . GLN A 1 542 ? -15.257 15.567 -29.387 1.00 42.72 542 GLN A C 1
ATOM 4363 O O . GLN A 1 542 ? -15.586 15.027 -30.446 1.00 42.72 542 GLN A O 1
ATOM 4368 N N . LYS A 1 543 ? -15.781 16.731 -28.980 1.00 48.19 543 LYS A N 1
ATOM 4369 C CA . LYS A 1 543 ? -16.546 17.577 -29.889 1.00 48.19 543 LYS A CA 1
ATOM 4370 C C . LYS A 1 543 ? -15.587 17.867 -31.029 1.00 48.19 543 LYS A C 1
ATOM 4372 O O . LYS A 1 543 ? -14.652 18.643 -30.836 1.00 48.19 543 LYS A O 1
ATOM 4377 N N . LYS A 1 544 ? -15.778 17.203 -32.174 1.00 47.78 544 LYS A N 1
ATOM 4378 C CA . LYS A 1 544 ? -15.102 17.567 -33.415 1.00 47.78 544 LYS A CA 1
ATOM 4379 C C . LYS A 1 544 ? -15.306 19.070 -33.544 1.00 47.78 544 LYS A C 1
ATOM 4381 O O . LYS A 1 544 ? -16.449 19.516 -33.658 1.00 47.78 544 LYS A O 1
ATOM 4386 N N . ARG A 1 545 ? -14.224 19.846 -33.436 1.00 46.62 545 ARG A N 1
ATOM 4387 C CA . ARG A 1 545 ? -14.236 21.206 -33.961 1.00 46.62 545 ARG A CA 1
ATOM 4388 C C . ARG A 1 545 ? -14.564 21.024 -35.433 1.00 46.62 545 ARG A C 1
ATOM 4390 O O . ARG A 1 545 ? -13.784 20.438 -36.174 1.00 46.62 545 ARG A O 1
ATOM 4397 N N . LEU A 1 546 ? -15.791 21.373 -35.794 1.00 50.72 546 LEU A N 1
ATOM 4398 C CA . LEU A 1 546 ? -16.108 21.665 -37.174 1.00 50.72 546 LEU A CA 1
ATOM 4399 C C . LEU A 1 546 ? -15.355 22.960 -37.443 1.00 50.72 546 LEU A C 1
ATOM 4401 O O . LEU A 1 546 ? -15.711 23.999 -36.891 1.00 50.72 546 LEU A O 1
ATOM 4405 N N . ASP A 1 547 ? -14.247 22.842 -38.164 1.00 57.59 547 ASP A N 1
ATOM 4406 C CA . ASP A 1 547 ? -13.552 23.996 -38.707 1.00 57.59 547 ASP A CA 1
ATOM 4407 C C . ASP A 1 547 ? -14.527 24.690 -39.671 1.00 57.59 547 ASP A C 1
ATOM 4409 O O . ASP A 1 547 ? -14.958 24.097 -40.664 1.00 57.59 547 ASP A O 1
ATOM 4413 N N . THR A 1 548 ? -14.929 25.911 -39.319 1.00 57.00 548 THR A N 1
ATOM 4414 C CA . THR A 1 548 ? -15.642 26.869 -40.179 1.00 57.00 548 THR A CA 1
ATOM 4415 C C . THR A 1 548 ? -14.779 28.088 -40.382 1.00 57.00 548 THR A C 1
ATOM 4417 O O . THR A 1 548 ? -14.276 28.587 -39.344 1.00 57.00 548 THR A O 1
#

Mean predicted aligned error: 13.34 Å

Radius of gyration: 27.94 Å; Cα contacts (8 Å, |Δi|>4): 707; chains: 1; bounding box: 109×68×70 Å

Organism: NCBI:txid1561963

Nearest PDB structures (foldseek):
  6x5t-assembly2_C  TM=6.567E-01  e=1.905E-12  Homo sapiens
  6vlg-assembly2_B-3  TM=6.598E-01  e=2.516E-12  Mus musculus
  6vld-assembly2_G  TM=6.378E-01  e=2.660E-12  Homo sapiens
  6vle-assembly1_A  TM=6.366E-01  e=1.969E-11  Homo sapiens
  6vle-assembly1_B  TM=6.661E-01  e=1.541E-10  Homo sapiens

pLDDT: mean 73.54, std 21.53, range [28.03, 98.5]